Protein AF-F4Q2H7-F1 (afdb_monomer_lite)

Foldseek 3Di:
DDPVVVVVVVVVVVVVVVVVVVVVVVVVVVVVVLVLVDDDDDDDPDQDFPFKKKFFKDWQNHTPGMWIKTWRCVQQVQLRVQQQCQQALPLAAAPLRFGSHQAFAFQQFAAAQFKTKIFARRPNNPPHFATSVHRWAFQRDLPDFQAAFFWKKFDADFGRGGGRMIITTHGRDRVCRPPIHTTIGTPDCVVVRVVQNVQAYNVRGGVTIMGRNHMHTPDPVVVVVVVVVVVCVVVVPDPPPDDDPVRVVCVVPDDSVVVVVVCVVVVPDPPPDDVVVVVVPDPQDQAEDEPPDDLLVVLVVCLPGDQKYFYAYPVRDRPDIDGLLNSLLVCLVVVVLVPPQQFAFCLRLCQLPDFADEAEQADFLLVLVVVCVVVVHFKHFYAHPVQLAGFFIDGPVLCVVPDDVCVCSSGGRPNVSQVVSQVVVCVPPVDPDGPDSGAAADERRDGNSVVSVSCNVPVDQKHFYAYPSNRTGGMRGSSNVSVSCSVVVRPPPD

InterPro domains:
  IPR000644 CBS domain [PF00571] (286-331)
  IPR000644 CBS domain [PS51371] (281-338)
  IPR000644 CBS domain [SM00116] (285-332)
  IPR000644 CBS domain [SM00116] (355-404)
  IPR000644 CBS domain [SM00116] (438-486)
  IPR002130 Cyclophilin-type peptidyl-prolyl cis-trans isomerase domain [PF00160] (54-215)
  IPR002130 Cyclophilin-type peptidyl-prolyl cis-trans isomerase domain [PR00153] (71-86)
  IPR002130 Cyclophilin-type peptidyl-prolyl cis-trans isomerase domain [PR00153] (107-119)
  IPR002130 Cyclophilin-type peptidyl-prolyl cis-trans isomerase domain [PR00153] (150-165)
  IPR002130 Cyclophilin-type peptidyl-prolyl cis-trans isomerase domain [PR00153] (165-177)
  IPR002130 Cyclophilin-type peptidyl-prolyl cis-trans isomerase domain [PR00153] (178-193)
  IPR002130 Cyclophilin-type peptidyl-prolyl cis-trans isomerase domain [PS50072] (54-217)
  IPR020892 Cyclophilin-type peptidyl-prolyl cis-trans isomerase, conserved site [PS00170] (102-119)
  IPR029000 Cyclophilin-like domain superfamily [G3DSA:2.40.100.10] (46-219)
  IPR029000 Cyclophilin-like domain superfamily [SSF50891] (48-220)
  IPR046342 CBS domain superfamily [G3DSA:3.10.580.10] (220-336)
  IPR046342 CBS domain superfamily [G3DSA:3.10.580.10] (337-487)
  IPR046342 CBS domain superfamily [SSF54631] (276-335)
  IPR046342 CBS domain superfamily [SSF54631] (341-485)

Organism: Cavenderia fasciculata (NCBI:txid261658)

Radius of gyration: 30.49 Å; chains: 1; bounding box: 71×65×87 Å

Secondary structure (DSSP, 8-state):
--HHHHHHHHHHHHHHHHHHHHHHHHHHHHHHHHHHT-------SSPPP-EEEEEEEEETTEEEEEEEEEE-TTTSHHHHHHHHHHHH-TT-B-TTSSBS--TT-B--EEETTTEEEE-B-SSSSSS---BTTBS-B------S---STTEEEE--SSTT-B-S-EEEESS--GGGTTTS-EEEEEEE-HHHHHHHHHT--TTS--SS-EEEEEEEE--HHHHHHHHHHHHHHHHHH---TTS-HHHHHHHHT--HHHHHHHHHHTT--TTSS-HHHHHHT------EEETTS-HHHHHHHHHHH-SEEEEE-TTS-EEEEEEHHHHHHHHHHTGGGGGGGGGSBTTTTTTT-SPPPPEETTSBHHHHHHHHHHHT-SEEEEE-TTT--EEEEEEGGGGTT--TTTGGGGGSBHHHHHHHHHHHHHHHH--S-----PPPEEETTSBHHHHHHHHHHHT-SEEEEE-TT--EEEEEEHHHHHHHHHHTT-----

Structure (mmCIF, N/CA/C/O backbone):
data_AF-F4Q2H7-F1
#
_entry.id   AF-F4Q2H7-F1
#
loop_
_atom_site.group_PDB
_atom_site.id
_atom_site.type_symbol
_atom_site.label_atom_id
_atom_site.label_alt_id
_atom_site.label_comp_id
_atom_site.label_asym_id
_atom_site.label_entity_id
_atom_site.label_seq_id
_atom_site.pdbx_PDB_ins_code
_atom_site.Cartn_x
_atom_site.Cartn_y
_atom_site.Cartn_z
_atom_site.occupancy
_atom_site.B_iso_or_equiv
_atom_site.auth_seq_id
_atom_site.auth_comp_id
_atom_site.auth_asym_id
_atom_site.auth_atom_id
_atom_site.pdbx_PDB_model_num
ATOM 1 N N . MET A 1 1 ? -33.936 34.304 33.536 1.00 45.19 1 MET A N 1
ATOM 2 C CA . MET A 1 1 ? -32.903 34.216 32.479 1.00 45.19 1 MET A CA 1
ATOM 3 C C . MET A 1 1 ? -33.572 33.617 31.254 1.00 45.19 1 MET A C 1
ATOM 5 O O . MET A 1 1 ? -33.950 32.452 31.294 1.00 45.19 1 MET A O 1
ATOM 9 N N . ASP A 1 2 ? -33.843 34.444 30.246 1.00 36.31 2 ASP A N 1
ATOM 10 C CA . ASP A 1 2 ? -34.763 34.125 29.149 1.00 36.31 2 ASP A CA 1
ATOM 11 C C . ASP A 1 2 ? -34.222 33.106 28.136 1.00 36.31 2 ASP A C 1
ATOM 13 O O . ASP A 1 2 ? -33.053 33.114 27.752 1.00 36.31 2 ASP A O 1
ATOM 17 N N . ARG A 1 3 ? -35.116 32.241 27.633 1.00 33.56 3 ARG A N 1
ATOM 18 C CA . ARG A 1 3 ? -34.813 31.220 26.607 1.00 33.56 3 ARG A CA 1
ATOM 19 C C . ARG A 1 3 ? -34.277 31.809 25.293 1.00 33.56 3 ARG A C 1
ATOM 21 O O . ARG A 1 3 ? -33.559 31.119 24.572 1.00 33.56 3 ARG A O 1
ATOM 28 N N . GLN A 1 4 ? -34.582 33.071 24.982 1.00 32.12 4 GLN A N 1
ATOM 29 C CA . GLN A 1 4 ? -34.106 33.733 23.761 1.00 32.12 4 GLN A CA 1
ATOM 30 C C . GLN A 1 4 ? -32.622 34.125 23.821 1.00 32.12 4 GLN A C 1
ATOM 32 O O . GLN A 1 4 ? -31.935 34.025 22.803 1.00 32.12 4 GLN A O 1
ATOM 37 N N . THR A 1 5 ? -32.094 34.488 24.995 1.00 34.28 5 THR A N 1
ATOM 38 C CA . THR A 1 5 ? -30.668 34.815 25.188 1.00 34.28 5 THR A CA 1
ATOM 39 C C . THR A 1 5 ? -29.781 33.565 25.235 1.00 34.28 5 THR A C 1
ATOM 41 O O . THR A 1 5 ? -28.628 33.611 24.803 1.00 34.28 5 THR A O 1
ATOM 44 N N . TYR A 1 6 ? -30.322 32.410 25.643 1.00 30.59 6 TYR A N 1
ATOM 45 C CA . TYR A 1 6 ? -29.636 31.109 25.548 1.00 30.59 6 TYR A CA 1
ATOM 46 C C . TYR A 1 6 ? -29.521 30.587 24.100 1.00 30.59 6 TYR A C 1
ATOM 48 O O . TYR A 1 6 ? -28.492 30.027 23.720 1.00 30.59 6 TYR A O 1
ATOM 56 N N . HIS A 1 7 ? -30.535 30.799 23.253 1.00 33.06 7 HIS A N 1
ATOM 57 C CA . HIS A 1 7 ? -30.500 30.347 21.852 1.00 33.06 7 HIS A CA 1
ATOM 58 C C . HIS A 1 7 ? -29.608 31.207 20.941 1.00 33.06 7 HIS A C 1
ATOM 60 O O . HIS A 1 7 ? -28.987 30.687 20.013 1.00 33.06 7 HIS A O 1
ATOM 66 N N . THR A 1 8 ? -29.509 32.514 21.200 1.00 31.62 8 THR A N 1
ATOM 67 C CA . THR A 1 8 ? -28.635 33.433 20.443 1.00 31.62 8 THR A CA 1
ATOM 68 C C . THR A 1 8 ? -27.161 33.314 20.843 1.00 31.62 8 THR A C 1
ATOM 70 O O . THR A 1 8 ? -26.280 33.417 19.990 1.00 31.62 8 THR A O 1
ATOM 73 N N . SER A 1 9 ? -26.867 33.027 22.115 1.00 33.50 9 SER A N 1
ATOM 74 C CA . SER A 1 9 ? -25.494 32.777 22.584 1.00 33.50 9 SER A CA 1
ATOM 75 C C . SER A 1 9 ? -24.925 31.452 22.062 1.00 33.50 9 SER A C 1
ATOM 77 O O . SER A 1 9 ? -23.791 31.426 21.584 1.00 33.50 9 SER A O 1
ATOM 79 N N . THR A 1 10 ? -25.725 30.382 22.037 1.00 34.25 10 THR A N 1
ATOM 80 C CA . THR A 1 10 ? -25.331 29.062 21.499 1.00 34.25 10 THR A CA 1
ATOM 81 C C . THR A 1 10 ? -25.124 29.060 19.980 1.00 34.25 10 THR A C 1
ATOM 83 O O . THR A 1 10 ? -24.172 28.451 19.492 1.00 34.25 10 THR A O 1
ATOM 86 N N . THR A 1 11 ? -25.937 29.799 19.218 1.00 35.50 11 THR A N 1
ATOM 87 C CA . THR A 1 11 ? -25.765 29.941 17.756 1.00 35.50 11 THR A CA 1
ATOM 88 C C . THR A 1 11 ? -24.561 30.807 17.374 1.00 35.50 11 THR A C 1
ATOM 90 O O . THR A 1 11 ? -23.859 30.482 16.413 1.00 35.50 11 THR A O 1
ATOM 93 N N . ASN A 1 12 ? -24.256 31.861 18.138 1.00 32.53 12 ASN A N 1
ATOM 94 C CA . ASN A 1 12 ? -23.033 32.650 17.943 1.00 32.53 12 ASN A CA 1
ATOM 95 C C . ASN A 1 12 ? -21.768 31.885 18.375 1.00 32.53 12 ASN A C 1
ATOM 97 O O . ASN A 1 12 ? -20.750 31.967 17.686 1.00 32.53 12 ASN A O 1
ATOM 101 N N . GLN A 1 13 ? -21.835 31.065 19.431 1.00 31.28 13 GLN A N 1
ATOM 102 C CA . GLN A 1 13 ? -20.753 30.143 19.802 1.00 31.28 13 GLN A CA 1
ATOM 103 C C . GLN A 1 13 ? -20.515 29.061 18.742 1.00 31.28 13 GLN A C 1
ATOM 105 O O . GLN A 1 13 ? -19.365 28.816 18.389 1.00 31.28 13 GLN A O 1
ATOM 110 N N . GLN A 1 14 ? -21.565 28.457 18.175 1.00 32.16 14 GLN A N 1
ATOM 111 C CA . GLN A 1 14 ? -21.429 27.471 17.094 1.00 32.16 14 GLN A CA 1
ATOM 112 C C . GLN A 1 14 ? -20.868 28.083 15.803 1.00 32.16 14 GLN A C 1
ATOM 114 O O . GLN A 1 14 ? -20.013 27.469 15.166 1.00 32.16 14 GLN A O 1
ATOM 119 N N . LYS A 1 15 ? -21.282 29.302 15.429 1.00 32.25 15 LYS A N 1
ATOM 120 C CA . LYS A 1 15 ? -20.701 30.027 14.284 1.00 32.25 15 LYS A CA 1
ATOM 121 C C . LYS A 1 15 ? -19.236 30.396 14.519 1.00 32.25 15 LYS A C 1
ATOM 123 O O . LYS A 1 15 ? -18.426 30.256 13.603 1.00 32.25 15 LYS A O 1
ATOM 128 N N . SER A 1 16 ? -18.881 30.803 15.739 1.00 33.28 16 SER A N 1
ATOM 129 C CA . SER A 1 16 ? -17.494 31.076 16.134 1.00 33.28 16 SER A CA 1
ATOM 130 C C . SER A 1 16 ? -16.644 29.803 16.072 1.00 33.28 16 SER A C 1
ATOM 132 O O . SER A 1 16 ? -15.603 29.790 15.423 1.00 33.28 16 SER A O 1
ATOM 134 N N . TYR A 1 17 ? -17.149 28.685 16.600 1.00 35.00 17 TYR A N 1
ATOM 135 C CA . TYR A 1 17 ? -16.485 27.380 16.549 1.00 35.00 17 TYR A CA 1
ATOM 136 C C . TYR A 1 17 ? -16.299 26.872 15.113 1.00 35.00 17 TYR A C 1
ATOM 138 O O . TYR A 1 17 ? -15.224 26.405 14.755 1.00 35.00 17 TYR A O 1
ATOM 146 N N . GLN A 1 18 ? -17.304 27.024 14.246 1.00 36.06 18 GLN A N 1
ATOM 147 C CA . GLN A 1 18 ? -17.179 26.690 12.825 1.00 36.06 18 GLN A CA 1
ATOM 148 C C . GLN A 1 18 ? -16.178 27.589 12.096 1.00 36.06 18 GLN A C 1
ATOM 150 O O . GLN A 1 18 ? -15.475 27.115 11.210 1.00 36.06 18 GLN A O 1
ATOM 155 N N . THR A 1 19 ? -16.096 28.869 12.454 1.00 36.59 19 THR A N 1
ATOM 156 C CA . THR A 1 19 ? -15.130 29.809 11.865 1.00 36.59 19 THR A CA 1
ATOM 157 C C . THR A 1 19 ? -13.709 29.470 12.303 1.00 36.59 19 THR A C 1
ATOM 159 O O . THR A 1 19 ? -12.820 29.354 11.465 1.00 36.59 19 THR A O 1
ATOM 162 N N . VAL A 1 20 ? -13.512 29.193 13.591 1.00 36.72 20 VAL A N 1
ATOM 163 C CA . VAL A 1 20 ? -12.230 28.764 14.162 1.00 36.72 20 VAL A CA 1
ATOM 164 C C . VAL A 1 20 ? -11.794 27.416 13.583 1.00 36.72 20 VAL A C 1
ATOM 166 O O . VAL A 1 20 ? -10.654 27.282 13.155 1.00 36.72 20 VAL A O 1
ATOM 169 N N . MET A 1 21 ? -12.703 26.446 13.449 1.00 38.22 21 MET A N 1
ATOM 170 C CA . MET A 1 21 ? -12.395 25.148 12.836 1.00 38.22 21 MET A CA 1
ATOM 171 C C . MET A 1 21 ? -12.093 25.264 11.337 1.00 38.22 21 MET A C 1
ATOM 173 O O . MET A 1 21 ? -11.218 24.558 10.849 1.00 38.22 21 MET A O 1
ATOM 177 N N . LYS A 1 22 ? -12.736 26.184 10.605 1.00 38.16 22 LYS A N 1
ATOM 178 C CA . LYS A 1 22 ? -12.415 26.475 9.193 1.00 38.16 22 LYS A CA 1
ATOM 179 C C . LYS A 1 22 ? -11.049 27.141 9.029 1.00 38.16 22 LYS A C 1
ATOM 181 O O . LYS A 1 22 ? -10.331 26.801 8.096 1.00 38.16 22 LYS A O 1
ATOM 186 N N . VAL A 1 23 ? -10.671 28.041 9.938 1.00 39.16 23 VAL A N 1
ATOM 187 C CA . VAL A 1 23 ? -9.340 28.671 9.962 1.00 39.16 23 VAL A CA 1
ATOM 188 C C . VAL A 1 23 ? -8.266 27.646 10.322 1.00 39.16 23 VAL A C 1
ATOM 190 O O . VAL A 1 23 ? -7.245 27.580 9.649 1.00 39.16 23 VAL A O 1
ATOM 193 N N . ILE A 1 24 ? -8.516 26.781 11.307 1.00 41.53 24 ILE A N 1
ATOM 194 C CA . ILE A 1 24 ? -7.614 25.679 11.669 1.00 41.53 24 ILE A CA 1
ATOM 195 C C . ILE A 1 24 ? -7.474 24.685 10.509 1.00 41.53 24 ILE A C 1
ATOM 197 O O . ILE A 1 24 ? -6.368 24.239 10.227 1.00 41.53 24 ILE A O 1
ATOM 201 N N . PHE A 1 25 ? -8.558 24.381 9.793 1.00 42.22 25 PHE A N 1
ATOM 202 C CA . PHE A 1 25 ? -8.539 23.499 8.624 1.00 42.22 25 PHE A CA 1
ATOM 203 C C . PHE A 1 25 ? -7.801 24.127 7.432 1.00 42.22 25 PHE A C 1
ATOM 205 O O . PHE A 1 25 ? -7.009 23.453 6.783 1.00 42.22 25 PHE A O 1
ATOM 212 N N . ALA A 1 26 ? -7.978 25.429 7.182 1.00 40.62 26 ALA A N 1
ATOM 213 C CA . ALA A 1 26 ? -7.218 26.159 6.169 1.00 40.62 26 ALA A CA 1
ATOM 214 C C . ALA A 1 26 ? -5.723 26.226 6.523 1.00 40.62 26 ALA A C 1
ATOM 216 O O . ALA A 1 26 ? -4.887 25.929 5.680 1.00 40.62 26 ALA A O 1
ATOM 217 N N . LEU A 1 27 ? -5.371 26.521 7.778 1.00 40.81 27 LEU A N 1
ATOM 218 C CA . LEU A 1 27 ? -3.984 26.514 8.255 1.00 40.81 27 LEU A CA 1
ATOM 219 C C . LEU A 1 27 ? -3.369 25.108 8.236 1.00 40.81 27 LEU A C 1
ATOM 221 O O . LEU A 1 27 ? -2.188 24.974 7.929 1.00 40.81 27 LEU A O 1
ATOM 225 N N . ALA A 1 28 ? -4.159 24.062 8.494 1.00 43.34 28 ALA A N 1
ATOM 226 C CA . ALA A 1 28 ? -3.732 22.674 8.362 1.00 43.34 28 ALA A CA 1
ATOM 227 C C . ALA A 1 28 ? -3.487 22.303 6.895 1.00 43.34 28 ALA A C 1
ATOM 229 O O . ALA A 1 28 ? -2.448 21.731 6.595 1.00 43.34 28 ALA A O 1
ATOM 230 N N . ILE A 1 29 ? -4.369 22.691 5.967 1.00 42.47 29 ILE A N 1
ATOM 231 C CA . ILE A 1 29 ? -4.176 22.484 4.523 1.00 42.47 29 ILE A CA 1
ATOM 232 C C . ILE A 1 29 ? -2.953 23.250 4.014 1.00 42.47 29 ILE A C 1
ATOM 234 O O . ILE A 1 29 ? -2.172 22.696 3.248 1.00 42.47 29 ILE A O 1
ATOM 238 N N . ILE A 1 30 ? -2.736 24.492 4.457 1.00 41.72 30 ILE A N 1
ATOM 239 C CA . ILE A 1 30 ? -1.568 25.278 4.043 1.00 41.72 30 ILE A CA 1
ATOM 240 C C . ILE A 1 30 ? -0.282 24.745 4.709 1.00 41.72 30 ILE A C 1
ATOM 242 O O . ILE A 1 30 ? 0.770 24.724 4.075 1.00 41.72 30 ILE A O 1
ATOM 246 N N . GLY A 1 31 ? -0.359 24.225 5.939 1.00 38.72 31 GLY A N 1
ATOM 247 C CA . GLY A 1 31 ? 0.725 23.487 6.596 1.00 38.72 31 GLY A CA 1
ATOM 248 C C . GLY A 1 31 ? 1.077 22.182 5.872 1.00 38.72 31 GLY A C 1
ATOM 249 O O . GLY A 1 31 ? 2.253 21.903 5.662 1.00 38.72 31 GLY A O 1
ATOM 250 N N . ILE A 1 32 ? 0.070 21.439 5.400 1.00 40.84 32 ILE A N 1
ATOM 251 C CA . ILE A 1 32 ? 0.209 20.256 4.534 1.00 40.84 32 ILE A CA 1
ATOM 252 C C . ILE A 1 32 ? 0.854 20.651 3.195 1.00 40.84 32 ILE A C 1
ATOM 254 O O . ILE A 1 32 ? 1.766 19.972 2.734 1.00 40.84 32 ILE A O 1
ATOM 258 N N . LEU A 1 33 ? 0.456 21.781 2.600 1.00 36.94 33 LEU A N 1
ATOM 259 C CA . LEU A 1 33 ? 1.018 22.292 1.343 1.00 36.94 33 LEU A CA 1
ATOM 260 C C . LEU A 1 33 ? 2.489 22.720 1.489 1.00 36.94 33 LEU A C 1
ATOM 262 O O . LEU A 1 33 ? 3.315 22.426 0.627 1.00 36.94 33 LEU A O 1
ATOM 266 N N . ALA A 1 34 ? 2.827 23.385 2.597 1.00 37.84 34 ALA A N 1
ATOM 267 C CA . ALA A 1 34 ? 4.193 23.779 2.932 1.00 37.84 34 ALA A CA 1
ATOM 268 C C . ALA A 1 34 ? 5.085 22.567 3.258 1.00 37.84 34 ALA A C 1
ATOM 270 O O . ALA A 1 34 ? 6.284 22.615 2.996 1.00 37.84 34 ALA A O 1
ATOM 271 N N . PHE A 1 35 ? 4.504 21.480 3.777 1.00 39.25 35 PHE A N 1
ATOM 272 C CA . PHE A 1 35 ? 5.202 20.237 4.111 1.00 39.25 35 PHE A CA 1
ATOM 273 C C . PHE A 1 35 ? 5.443 19.338 2.887 1.00 39.25 35 PHE A C 1
ATOM 275 O O . PHE A 1 35 ? 6.547 18.835 2.708 1.00 39.25 35 PHE A O 1
ATOM 282 N N . VAL A 1 36 ? 4.473 19.235 1.969 1.00 36.84 36 VAL A N 1
ATOM 283 C CA . VAL A 1 36 ? 4.642 18.568 0.658 1.00 36.84 36 VAL A CA 1
ATOM 284 C C . VAL A 1 36 ? 5.764 19.215 -0.171 1.00 36.84 36 VAL A C 1
ATOM 286 O O . VAL A 1 36 ? 6.420 18.547 -0.965 1.00 36.84 36 VAL A O 1
ATOM 289 N N . LEU A 1 37 ? 6.014 20.513 0.025 1.00 33.53 37 LEU A N 1
ATOM 290 C CA . LEU A 1 37 ? 7.093 21.256 -0.634 1.00 33.53 37 LEU A CA 1
ATOM 291 C C . LEU A 1 37 ? 8.406 21.291 0.171 1.00 33.53 37 LEU A C 1
ATOM 293 O O . LEU A 1 37 ? 9.431 21.710 -0.367 1.00 33.53 37 LEU A O 1
ATOM 297 N N . TYR A 1 38 ? 8.392 20.862 1.436 1.00 34.69 38 TYR A N 1
ATOM 298 C CA . TYR A 1 38 ? 9.547 20.846 2.332 1.00 34.69 38 TYR A CA 1
ATOM 299 C C . TYR A 1 38 ? 9.792 19.424 2.842 1.00 34.69 38 TYR A C 1
ATOM 301 O O . TYR A 1 38 ? 9.520 19.103 3.994 1.00 34.69 38 TYR A O 1
ATOM 309 N N . THR A 1 39 ? 10.333 18.561 1.987 1.00 32.72 39 THR A N 1
ATOM 310 C CA . THR A 1 39 ? 10.894 17.280 2.429 1.00 32.72 39 THR A CA 1
ATOM 311 C C . THR A 1 39 ? 12.350 17.492 2.861 1.00 32.72 39 THR A C 1
ATOM 313 O O . THR A 1 39 ? 13.198 17.745 1.997 1.00 32.72 39 THR A O 1
ATOM 316 N N . PRO A 1 40 ? 12.711 17.375 4.150 1.00 34.47 40 PRO A N 1
ATOM 317 C CA . PRO A 1 40 ? 14.094 17.117 4.507 1.00 34.47 40 PRO A CA 1
ATOM 318 C C . PRO A 1 40 ? 14.392 15.655 4.158 1.00 34.47 40 PRO A C 1
ATOM 320 O O . PRO A 1 40 ? 13.767 14.733 4.674 1.00 34.47 40 PRO A O 1
ATOM 323 N N . THR A 1 41 ? 15.330 15.423 3.243 1.00 33.62 41 THR A N 1
ATOM 324 C CA . THR A 1 41 ? 15.780 14.069 2.914 1.00 33.62 41 THR A CA 1
ATOM 325 C C . THR A 1 41 ? 16.565 13.493 4.094 1.00 33.62 41 THR A C 1
ATOM 327 O O . THR A 1 41 ? 17.742 13.816 4.261 1.00 33.62 41 THR A O 1
ATOM 330 N N . GLU A 1 42 ? 15.949 12.632 4.904 1.00 36.94 42 GLU A N 1
ATOM 331 C CA . GLU A 1 42 ? 16.705 11.751 5.796 1.00 36.94 42 GLU A CA 1
ATOM 332 C C . GLU A 1 42 ? 17.455 10.704 4.963 1.00 36.94 42 GLU A C 1
ATOM 334 O O . GLU A 1 42 ? 16.897 10.004 4.112 1.00 36.94 42 GLU A O 1
ATOM 339 N N . ALA A 1 43 ? 18.765 10.629 5.184 1.00 36.78 43 ALA A N 1
ATOM 340 C CA . ALA A 1 43 ? 19.672 9.782 4.431 1.00 36.78 43 ALA A CA 1
ATOM 341 C C . ALA A 1 43 ? 19.454 8.298 4.770 1.00 36.78 43 ALA A C 1
ATOM 343 O O . ALA A 1 43 ? 20.035 7.764 5.716 1.00 36.78 43 ALA A O 1
ATOM 344 N N . LYS A 1 44 ? 18.661 7.594 3.952 1.00 38.41 44 LYS A N 1
ATOM 345 C CA . LYS A 1 44 ? 18.722 6.128 3.890 1.00 38.41 44 LYS A CA 1
ATOM 346 C C . LYS A 1 44 ? 20.142 5.719 3.486 1.00 38.41 44 LYS A C 1
ATOM 348 O O . LYS A 1 44 ? 20.640 6.149 2.448 1.00 38.41 44 LYS A O 1
ATOM 353 N N . LYS A 1 45 ? 20.794 4.870 4.289 1.00 47.16 45 LYS A N 1
ATOM 354 C CA . LYS A 1 45 ? 22.033 4.182 3.891 1.00 47.16 45 LYS A CA 1
ATOM 355 C C . LYS A 1 45 ? 21.721 3.263 2.702 1.00 47.16 45 LYS A C 1
ATOM 357 O O . LYS A 1 45 ? 21.197 2.170 2.883 1.00 47.16 45 LYS A O 1
ATOM 362 N N . GLY A 1 46 ? 22.017 3.740 1.498 1.00 66.38 46 GLY A N 1
ATOM 363 C CA . GLY A 1 46 ? 21.815 3.060 0.219 1.00 66.38 46 GLY A CA 1
ATOM 364 C C . GLY A 1 46 ? 22.029 4.037 -0.947 1.00 66.38 46 GLY A C 1
ATOM 365 O O . GLY A 1 46 ? 22.114 5.246 -0.715 1.00 66.38 46 GLY A O 1
ATOM 366 N N . PRO A 1 47 ? 22.162 3.554 -2.193 1.00 80.44 47 PRO A N 1
ATOM 367 C CA . PRO A 1 47 ? 22.212 4.432 -3.360 1.00 80.44 47 PRO A CA 1
ATOM 368 C C . PRO A 1 47 ? 20.954 5.312 -3.435 1.00 80.44 47 PRO A C 1
ATOM 370 O O . PRO A 1 47 ? 19.838 4.861 -3.191 1.00 80.44 47 PRO A O 1
ATOM 373 N N . THR A 1 48 ? 21.135 6.601 -3.730 1.00 85.69 48 THR A N 1
ATOM 374 C CA . THR A 1 48 ? 20.026 7.562 -3.802 1.00 85.69 48 THR A CA 1
ATOM 375 C C . THR A 1 48 ? 19.222 7.349 -5.081 1.00 85.69 48 THR A C 1
ATOM 377 O O . THR A 1 48 ? 19.786 7.437 -6.170 1.00 85.69 48 THR A O 1
ATOM 380 N N . ILE A 1 49 ? 17.912 7.140 -4.948 1.00 88.06 49 ILE A N 1
ATOM 381 C CA . ILE A 1 49 ? 16.971 7.167 -6.074 1.00 88.06 49 ILE A CA 1
ATOM 382 C C . ILE A 1 49 ? 16.814 8.622 -6.530 1.00 88.06 49 ILE A C 1
ATOM 384 O O . ILE A 1 49 ? 16.416 9.470 -5.733 1.00 88.06 49 ILE A O 1
ATOM 388 N N . THR A 1 50 ? 17.154 8.921 -7.782 1.00 87.69 50 THR A N 1
ATOM 389 C CA . THR A 1 50 ? 17.049 10.273 -8.367 1.00 87.69 50 THR A CA 1
ATOM 390 C C . THR A 1 50 ? 15.834 10.444 -9.259 1.00 87.69 50 THR A C 1
ATOM 392 O O . THR A 1 50 ? 15.302 11.543 -9.360 1.00 87.69 50 THR A O 1
ATOM 395 N N . ASP A 1 51 ? 15.390 9.360 -9.887 1.00 89.50 51 ASP A N 1
ATOM 396 C CA . ASP A 1 51 ? 14.297 9.357 -10.848 1.00 89.50 51 ASP A CA 1
ATOM 397 C C . ASP A 1 51 ? 13.448 8.100 -10.621 1.00 89.50 51 ASP A C 1
ATOM 399 O O . ASP A 1 51 ? 13.975 7.042 -10.257 1.00 89.50 51 ASP A O 1
ATOM 403 N N . LYS A 1 52 ? 12.136 8.211 -10.849 1.00 93.00 52 LYS A N 1
ATOM 404 C CA . LYS A 1 52 ? 11.204 7.078 -10.848 1.00 93.00 52 LYS A CA 1
ATOM 405 C C . LYS A 1 52 ? 10.653 6.871 -12.252 1.00 93.00 52 LYS A C 1
ATOM 407 O O . LYS A 1 52 ? 10.174 7.814 -12.881 1.00 93.00 52 LYS A O 1
ATOM 412 N N . VAL A 1 53 ? 10.687 5.638 -12.728 1.00 95.25 53 VAL A N 1
ATOM 413 C CA . VAL A 1 53 ? 10.154 5.231 -14.033 1.00 95.25 53 VAL A CA 1
ATOM 414 C C . VAL A 1 53 ? 9.200 4.059 -13.860 1.00 95.25 53 VAL A C 1
ATOM 416 O O . VAL A 1 53 ? 9.201 3.413 -12.812 1.00 95.25 53 VAL A O 1
ATOM 419 N N . TYR A 1 54 ? 8.362 3.798 -14.855 1.00 97.00 54 TYR A N 1
ATOM 420 C CA . TYR A 1 54 ? 7.386 2.716 -14.790 1.00 97.00 54 TYR A CA 1
ATOM 421 C C . TYR A 1 54 ? 7.318 1.909 -16.083 1.00 97.00 54 TYR A C 1
ATOM 423 O O . TYR A 1 54 ? 7.619 2.435 -17.157 1.00 97.00 54 TYR A O 1
ATOM 431 N N . PHE A 1 55 ? 6.863 0.662 -15.946 1.00 98.19 55 PHE A N 1
ATOM 432 C CA . PHE A 1 55 ? 6.388 -0.199 -17.026 1.00 98.19 55 PHE A CA 1
ATOM 433 C C . PHE A 1 55 ? 4.993 -0.723 -16.698 1.00 98.19 55 PHE A C 1
ATOM 435 O O . PHE A 1 55 ? 4.794 -1.272 -15.617 1.00 98.19 55 PHE A O 1
ATOM 442 N N . ASP A 1 56 ? 4.063 -0.601 -17.636 1.00 94.88 56 ASP A N 1
ATOM 443 C CA . ASP A 1 56 ? 2.830 -1.388 -17.647 1.00 94.88 56 ASP A CA 1
ATOM 444 C C . ASP A 1 56 ? 3.098 -2.685 -18.412 1.00 94.88 56 ASP A C 1
ATOM 446 O O . ASP A 1 56 ? 3.759 -2.673 -19.455 1.00 94.88 56 ASP A O 1
ATOM 450 N N . ILE A 1 57 ? 2.668 -3.812 -17.848 1.00 97.75 57 ILE A N 1
ATOM 451 C CA . ILE A 1 57 ? 3.027 -5.146 -18.329 1.00 97.75 57 ILE A CA 1
ATOM 452 C C . ILE A 1 57 ? 1.790 -5.878 -18.835 1.00 97.75 57 ILE A C 1
ATOM 454 O O . ILE A 1 57 ? 0.772 -5.953 -18.145 1.00 97.75 57 ILE A O 1
ATOM 458 N N . GLU A 1 58 ? 1.939 -6.516 -19.992 1.00 97.69 58 GLU A N 1
ATOM 459 C CA . GLU A 1 58 ? 1.005 -7.509 -20.515 1.00 97.69 58 GLU A CA 1
ATOM 460 C C . GLU A 1 58 ? 1.651 -8.898 -20.555 1.00 97.69 58 GLU A C 1
ATOM 462 O O . GLU A 1 58 ? 2.808 -9.044 -20.961 1.00 97.69 58 GLU A O 1
ATOM 467 N N . ILE A 1 59 ? 0.899 -9.938 -20.180 1.00 97.88 59 ILE A N 1
ATOM 468 C CA . ILE A 1 59 ? 1.312 -11.345 -20.290 1.00 97.88 59 ILE A CA 1
ATOM 469 C C . ILE A 1 59 ? 0.271 -12.097 -21.115 1.00 97.88 59 ILE A C 1
ATOM 471 O O . ILE A 1 59 ? -0.875 -12.244 -20.710 1.00 97.88 59 ILE A O 1
ATOM 475 N N . GLY A 1 60 ? 0.669 -12.612 -22.278 1.00 95.31 60 GLY A N 1
ATOM 476 C CA . GLY A 1 60 ? -0.241 -13.320 -23.182 1.00 95.31 60 GLY A CA 1
ATOM 477 C C . GLY A 1 60 ? -1.361 -12.443 -23.755 1.00 95.31 60 GLY A C 1
ATOM 478 O O . GLY A 1 60 ? -2.371 -12.990 -24.177 1.00 95.31 60 GLY A O 1
ATOM 479 N N . GLY A 1 61 ? -1.179 -11.118 -23.769 1.00 92.56 61 GLY A N 1
ATOM 480 C CA . GLY A 1 61 ? -2.178 -10.143 -24.221 1.00 92.56 61 GLY A CA 1
ATOM 481 C C . GLY A 1 61 ? -3.113 -9.621 -23.125 1.00 92.56 61 GLY A C 1
ATOM 482 O O . GLY A 1 61 ? -3.998 -8.831 -23.428 1.00 92.56 61 GLY A O 1
ATOM 483 N N . GLU A 1 62 ? -2.932 -10.038 -21.869 1.00 94.31 62 GLU A N 1
ATOM 484 C CA . GLU A 1 62 ? -3.692 -9.517 -20.726 1.00 94.31 62 GLU A CA 1
ATOM 485 C C . GLU A 1 62 ? -2.838 -8.553 -19.899 1.00 94.31 62 GLU A C 1
ATOM 487 O O . GLU A 1 62 ? -1.704 -8.883 -19.542 1.00 94.31 62 GLU A O 1
ATOM 492 N N . GLU A 1 63 ? -3.386 -7.386 -19.555 1.00 93.62 63 GLU A N 1
ATOM 493 C CA . GLU A 1 63 ? -2.748 -6.432 -18.644 1.00 93.62 63 GLU A CA 1
ATOM 494 C C . GLU A 1 63 ? -2.647 -7.024 -17.231 1.00 93.62 63 GLU A C 1
ATOM 496 O O . GLU A 1 63 ? -3.647 -7.405 -16.619 1.00 93.62 63 GLU A O 1
ATOM 501 N N . VAL A 1 64 ? -1.430 -7.095 -16.686 1.00 88.88 64 VAL A N 1
ATOM 502 C CA . VAL A 1 64 ? -1.177 -7.677 -15.353 1.00 88.88 64 VAL A CA 1
ATOM 503 C C . VAL A 1 64 ? -0.797 -6.647 -14.291 1.00 88.88 64 VAL A C 1
ATOM 505 O O . VAL A 1 64 ? -0.761 -6.998 -13.107 1.00 88.88 64 VAL A O 1
ATOM 508 N N . GLY A 1 65 ? -0.527 -5.403 -14.698 1.00 89.25 65 GLY A N 1
ATOM 509 C CA . GLY A 1 65 ? -0.307 -4.258 -13.813 1.00 89.25 65 GLY A CA 1
ATOM 510 C C . GLY A 1 65 ? 0.965 -3.460 -14.109 1.00 89.25 65 GLY A C 1
ATOM 511 O O . GLY A 1 65 ? 1.645 -3.677 -15.114 1.00 89.25 65 GLY A O 1
ATOM 512 N N . ARG A 1 66 ? 1.287 -2.540 -13.191 1.00 94.38 66 ARG A N 1
ATOM 513 C CA . ARG A 1 66 ? 2.409 -1.599 -13.286 1.00 94.38 66 ARG A CA 1
ATOM 514 C C . ARG A 1 66 ? 3.568 -1.962 -12.363 1.00 94.38 66 ARG A C 1
ATOM 516 O O . ARG A 1 66 ? 3.377 -2.188 -11.173 1.00 94.38 66 ARG A O 1
ATOM 523 N N . VAL A 1 67 ? 4.783 -1.888 -12.891 1.00 91.06 67 VAL A N 1
ATOM 524 C CA . VAL A 1 67 ? 6.037 -1.956 -12.135 1.00 91.06 67 VAL A CA 1
ATOM 525 C C . VAL A 1 67 ? 6.642 -0.559 -12.045 1.00 91.06 67 VAL A C 1
ATOM 527 O O . VAL A 1 67 ? 6.850 0.086 -13.073 1.00 91.06 67 VAL A O 1
ATOM 530 N N . VAL A 1 68 ? 6.963 -0.099 -10.832 1.00 92.44 68 VAL A N 1
ATOM 531 C CA . VAL A 1 68 ? 7.654 1.180 -10.592 1.00 92.44 68 VAL A CA 1
ATOM 532 C C . VAL A 1 68 ? 9.095 0.910 -10.185 1.00 92.44 68 VAL A C 1
ATOM 534 O O . VAL A 1 68 ? 9.361 0.108 -9.292 1.00 92.44 68 VAL A O 1
ATOM 537 N N . MET A 1 69 ? 10.033 1.604 -10.823 1.00 97.69 69 MET A N 1
ATOM 538 C CA . MET A 1 69 ? 11.472 1.419 -10.661 1.00 97.69 69 MET A CA 1
ATOM 539 C C . MET A 1 69 ? 12.135 2.740 -10.274 1.00 97.69 69 MET A C 1
ATOM 541 O O . MET A 1 69 ? 11.841 3.788 -10.848 1.00 97.69 69 MET A O 1
ATOM 545 N N . GLY A 1 70 ? 13.044 2.688 -9.306 1.00 95.38 70 GLY A N 1
ATOM 546 C CA . GLY A 1 70 ? 13.895 3.803 -8.905 1.00 95.38 70 GLY A CA 1
ATOM 547 C C . GLY A 1 70 ? 15.270 3.687 -9.551 1.00 95.38 70 GLY A C 1
ATOM 548 O O . GLY A 1 70 ? 15.862 2.609 -9.540 1.00 95.38 70 GLY A O 1
ATOM 549 N N . LEU A 1 71 ? 15.789 4.791 -10.088 1.00 96.56 71 LEU A N 1
ATOM 550 C CA . LEU A 1 71 ? 17.094 4.841 -10.751 1.00 96.56 71 LEU A CA 1
ATOM 551 C C . LEU A 1 71 ? 18.145 5.522 -9.870 1.00 96.56 71 LEU A C 1
ATOM 553 O O . LEU A 1 71 ? 17.876 6.541 -9.232 1.00 96.56 71 LEU A O 1
ATOM 557 N N . TYR A 1 72 ? 19.364 4.987 -9.862 1.00 95.94 72 TYR A N 1
ATOM 558 C CA . TYR A 1 72 ? 20.478 5.461 -9.037 1.00 95.94 72 TYR A CA 1
ATOM 559 C C . TYR A 1 72 ? 21.328 6.527 -9.742 1.00 95.94 72 TYR A C 1
ATOM 561 O O . TYR A 1 72 ? 22.552 6.400 -9.841 1.00 95.94 72 TYR A O 1
ATOM 569 N N . GLY A 1 73 ? 20.702 7.605 -10.219 1.00 91.81 73 GLY A N 1
ATOM 570 C CA . GLY A 1 73 ? 21.360 8.612 -11.059 1.00 91.81 73 GLY A CA 1
ATOM 571 C C . GLY A 1 73 ? 22.480 9.406 -10.380 1.00 91.81 73 GLY A C 1
ATOM 572 O O . GLY A 1 73 ? 23.278 10.025 -11.069 1.00 91.81 73 GLY A O 1
ATOM 573 N N . LYS A 1 74 ? 22.626 9.356 -9.046 1.00 89.94 74 LYS A N 1
ATOM 574 C CA . LYS A 1 74 ? 23.830 9.895 -8.376 1.00 89.94 74 LYS A CA 1
ATOM 575 C C . LYS A 1 74 ? 25.047 8.977 -8.497 1.00 89.94 74 LYS A C 1
ATOM 577 O O . LYS A 1 74 ? 26.174 9.457 -8.435 1.00 89.94 74 LYS A O 1
ATOM 582 N N . THR A 1 75 ? 24.840 7.664 -8.585 1.00 91.50 75 THR A N 1
ATOM 583 C CA . THR A 1 75 ? 25.925 6.671 -8.610 1.00 91.50 75 THR A CA 1
ATOM 584 C C . THR A 1 75 ? 26.311 6.296 -10.035 1.00 91.50 75 THR A C 1
ATOM 586 O O . THR A 1 75 ? 27.498 6.136 -10.306 1.00 91.50 75 THR A O 1
ATOM 589 N N . VAL A 1 76 ? 25.319 6.172 -10.918 1.00 94.50 76 VAL A N 1
ATOM 590 C CA . VAL A 1 76 ? 25.482 5.809 -12.333 1.00 94.50 76 VAL A CA 1
ATOM 591 C C . VAL A 1 76 ? 24.618 6.721 -13.226 1.00 94.50 76 VAL A C 1
ATOM 593 O O . VAL A 1 76 ? 23.634 6.264 -13.815 1.00 94.50 76 VAL A O 1
ATOM 596 N N . PRO A 1 77 ? 24.907 8.039 -13.272 1.00 96.19 77 PRO A N 1
ATOM 597 C CA . PRO A 1 77 ? 24.109 9.019 -14.014 1.00 96.19 77 PRO A CA 1
ATOM 598 C C . PRO A 1 77 ? 23.913 8.670 -15.491 1.00 96.19 77 PRO A C 1
ATOM 600 O O . PRO A 1 77 ? 22.808 8.836 -16.003 1.00 96.19 77 PRO A O 1
ATOM 603 N N . LYS A 1 78 ? 24.943 8.175 -16.186 1.00 97.19 78 LYS A N 1
ATOM 604 C CA . LYS A 1 78 ? 24.867 7.872 -17.623 1.00 97.19 78 LYS A CA 1
ATOM 605 C C . LYS A 1 78 ? 23.975 6.656 -17.889 1.00 97.19 78 LYS A C 1
ATOM 607 O O . LYS A 1 78 ? 23.143 6.671 -18.793 1.00 97.19 78 LYS A O 1
ATOM 612 N N . THR A 1 79 ? 24.105 5.620 -17.068 1.00 97.44 79 THR A N 1
ATOM 613 C CA . THR A 1 79 ? 23.302 4.394 -17.163 1.00 97.44 79 THR A CA 1
ATOM 614 C C . THR A 1 79 ? 21.843 4.668 -16.798 1.00 97.44 79 THR A C 1
ATOM 616 O O . THR A 1 79 ? 20.934 4.252 -17.518 1.00 97.44 79 THR A O 1
ATOM 619 N N . ALA A 1 80 ? 21.613 5.425 -15.720 1.00 97.44 80 ALA A N 1
ATOM 620 C CA . ALA A 1 80 ? 20.280 5.841 -15.295 1.00 97.44 80 ALA A CA 1
ATOM 621 C C . ALA A 1 80 ? 19.592 6.722 -16.351 1.00 97.44 80 ALA A C 1
ATOM 623 O O . ALA A 1 80 ? 18.438 6.473 -16.693 1.00 97.44 80 ALA A O 1
ATOM 624 N N . GLU A 1 81 ? 20.296 7.708 -16.915 1.00 97.00 81 GLU A N 1
ATOM 625 C CA . GLU A 1 81 ? 19.750 8.591 -17.951 1.00 97.00 81 GLU A CA 1
ATOM 626 C C . GLU A 1 81 ? 19.394 7.819 -19.228 1.00 97.00 81 GLU A C 1
ATOM 628 O O . GLU A 1 81 ? 18.323 8.042 -19.791 1.00 97.00 81 GLU A O 1
ATOM 633 N N . ASN A 1 82 ? 20.232 6.862 -19.648 1.00 98.19 82 ASN A N 1
ATOM 634 C CA . ASN A 1 82 ? 19.914 5.967 -20.763 1.00 98.19 82 ASN A CA 1
ATOM 635 C C . ASN A 1 82 ? 18.589 5.236 -20.539 1.00 98.19 82 ASN A C 1
ATOM 637 O O . ASN A 1 82 ? 17.689 5.314 -21.372 1.00 98.19 82 ASN A O 1
ATOM 641 N N . PHE A 1 83 ? 18.444 4.568 -19.393 1.00 98.62 83 PHE A N 1
ATOM 642 C CA . PHE A 1 83 ? 17.226 3.826 -19.087 1.00 98.62 83 PHE A CA 1
ATOM 643 C C . PHE A 1 83 ? 16.000 4.743 -19.002 1.00 98.62 83 PHE A C 1
ATOM 645 O O . PHE A 1 83 ? 14.945 4.417 -19.541 1.00 98.62 83 PHE A O 1
ATOM 652 N N . LYS A 1 84 ? 16.149 5.914 -18.375 1.00 97.62 84 LYS A N 1
ATOM 653 C CA . LYS A 1 84 ? 15.086 6.911 -18.227 1.00 97.62 84 LYS A CA 1
ATOM 654 C C . LYS A 1 84 ? 14.553 7.397 -19.573 1.00 97.62 84 LYS A C 1
ATOM 656 O O . LYS A 1 84 ? 13.347 7.390 -19.793 1.00 97.62 84 LYS A O 1
ATOM 661 N N . GLN A 1 85 ? 15.447 7.792 -20.472 1.00 95.44 85 GLN A N 1
ATOM 662 C CA . GLN A 1 85 ? 15.090 8.303 -21.796 1.00 95.44 85 GLN A CA 1
ATOM 663 C C . GLN A 1 85 ? 14.480 7.209 -22.681 1.00 95.44 85 GLN A C 1
ATOM 665 O O . GLN A 1 85 ? 13.537 7.469 -23.423 1.00 95.44 85 GLN A O 1
ATOM 670 N N . LEU A 1 86 ? 14.954 5.967 -22.550 1.00 97.81 86 LEU A N 1
ATOM 671 C CA . LEU A 1 86 ? 14.333 4.814 -23.203 1.00 97.81 86 LEU A CA 1
ATOM 672 C C . LEU A 1 86 ? 12.951 4.480 -22.622 1.00 97.81 86 LEU A C 1
ATOM 674 O O . LEU A 1 86 ? 12.140 3.884 -23.320 1.00 97.81 86 LEU A O 1
ATOM 678 N N . CYS A 1 87 ? 12.633 4.878 -21.386 1.00 97.19 87 CYS A N 1
ATOM 679 C CA . CYS A 1 87 ? 11.269 4.772 -20.863 1.00 97.19 87 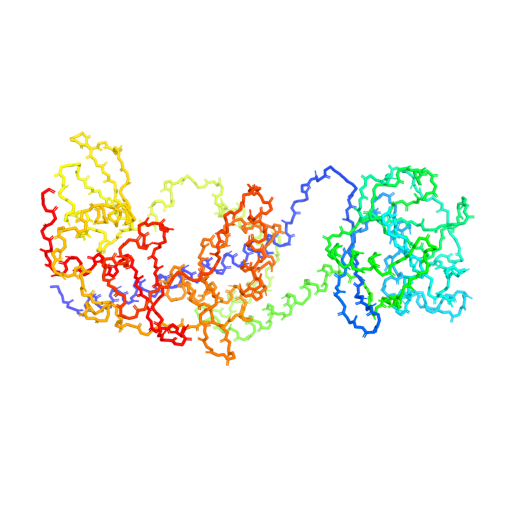CYS A CA 1
ATOM 680 C C . CYS A 1 87 ? 10.328 5.826 -21.460 1.00 97.19 87 CYS A C 1
ATOM 682 O O . CYS A 1 87 ? 9.145 5.540 -21.583 1.00 97.19 87 CYS A O 1
ATOM 684 N N . THR A 1 88 ? 10.807 7.030 -21.797 1.00 92.94 88 THR A N 1
ATOM 685 C CA . THR A 1 88 ? 9.950 8.115 -22.319 1.00 92.94 88 THR A CA 1
ATOM 686 C C . THR A 1 88 ? 9.845 8.149 -23.839 1.00 92.94 88 THR A C 1
ATOM 688 O O . THR A 1 88 ? 8.871 8.683 -24.365 1.00 92.94 88 THR A O 1
ATOM 691 N N . GLY A 1 89 ? 10.854 7.642 -24.551 1.00 92.06 89 GLY A N 1
ATOM 692 C CA . GLY A 1 89 ? 10.925 7.740 -26.008 1.00 92.06 89 GLY A CA 1
ATOM 693 C C . GLY A 1 89 ? 11.297 9.133 -26.532 1.00 92.06 89 GLY A C 1
ATOM 694 O O . GLY A 1 89 ? 11.295 9.352 -27.742 1.00 92.06 89 GLY A O 1
ATOM 695 N N . GLU A 1 90 ? 11.649 10.085 -25.658 1.00 89.62 90 GLU A N 1
ATOM 696 C CA . GLU A 1 90 ? 11.887 11.495 -26.024 1.00 89.62 90 GLU A CA 1
ATOM 697 C C . GLU A 1 90 ? 13.097 11.700 -26.950 1.00 89.62 90 GLU A C 1
ATOM 699 O O . GLU A 1 90 ? 13.205 12.725 -27.622 1.00 89.62 90 GLU A O 1
ATOM 704 N N . LYS A 1 91 ? 13.999 10.714 -27.035 1.00 91.44 91 LYS A N 1
ATOM 705 C CA . LYS A 1 91 ? 15.158 10.738 -27.942 1.00 91.44 91 LYS A CA 1
ATOM 706 C C . LYS A 1 91 ? 14.821 10.402 -29.397 1.00 91.44 91 LYS A C 1
ATOM 708 O O . LYS A 1 91 ? 15.708 10.479 -30.244 1.00 91.44 91 LYS A O 1
ATOM 713 N N . GLY A 1 92 ? 13.564 10.085 -29.707 1.00 93.12 92 GLY A N 1
ATOM 714 C CA . GLY A 1 92 ? 13.106 9.872 -31.077 1.00 93.12 92 GLY A CA 1
ATOM 715 C C . GLY A 1 92 ? 13.642 8.577 -31.688 1.00 93.12 92 GLY A C 1
ATOM 716 O O . GLY A 1 92 ? 13.597 7.522 -31.060 1.00 93.12 92 GLY A O 1
ATOM 717 N N . ILE A 1 93 ? 14.099 8.644 -32.939 1.00 96.19 93 ILE A N 1
ATOM 718 C CA . ILE A 1 93 ? 14.553 7.482 -33.716 1.00 96.19 93 ILE A CA 1
ATOM 719 C C . ILE A 1 93 ? 16.067 7.297 -33.563 1.00 96.19 93 ILE A C 1
ATOM 721 O O . ILE A 1 93 ? 16.832 8.244 -33.742 1.00 96.19 93 ILE A O 1
ATOM 725 N N . GLY A 1 94 ? 16.495 6.076 -33.245 1.00 94.75 94 GLY A N 1
ATOM 726 C CA . GLY A 1 94 ? 17.903 5.707 -33.118 1.00 94.75 94 GLY A CA 1
ATOM 727 C C . GLY A 1 94 ? 18.546 5.278 -34.442 1.00 94.75 94 GLY A C 1
ATOM 728 O O . GLY A 1 94 ? 17.926 5.311 -35.508 1.00 94.75 94 GLY A O 1
ATOM 729 N N . GLN A 1 95 ? 19.812 4.854 -34.392 1.00 94.62 95 GLN A N 1
ATOM 730 C CA . GLN A 1 95 ? 20.590 4.492 -35.589 1.00 94.62 95 GLN A CA 1
ATOM 731 C C . GLN A 1 95 ? 20.066 3.221 -36.267 1.00 94.62 95 GLN A C 1
ATOM 733 O O . GLN A 1 95 ? 20.292 3.012 -37.458 1.00 94.62 95 GLN A O 1
ATOM 738 N N . SER A 1 96 ? 19.348 2.381 -35.522 1.00 92.06 96 SER A N 1
ATOM 739 C CA . SER A 1 96 ? 18.661 1.204 -36.053 1.00 92.06 96 SER A CA 1
ATOM 740 C C . SER A 1 96 ? 17.421 1.532 -36.899 1.00 92.06 96 SER A C 1
ATOM 742 O O . SER A 1 96 ? 16.837 0.626 -37.493 1.00 92.06 96 SER A O 1
ATOM 744 N N . GLY A 1 97 ? 16.989 2.800 -36.940 1.00 94.62 97 GLY A N 1
ATOM 745 C CA . GLY A 1 97 ? 15.731 3.216 -37.567 1.00 94.62 97 GLY A CA 1
ATOM 746 C C . GLY A 1 97 ? 14.489 2.900 -36.725 1.00 94.62 97 GLY A C 1
ATOM 747 O O . GLY A 1 97 ? 13.366 3.038 -37.208 1.00 94.62 97 GLY A O 1
ATOM 748 N N . LYS A 1 98 ? 14.667 2.465 -35.473 1.00 95.81 98 LYS A N 1
ATOM 749 C CA . LYS A 1 98 ? 13.590 2.203 -34.509 1.00 95.81 98 LYS A CA 1
ATOM 750 C C . LYS A 1 98 ? 13.517 3.319 -33.471 1.00 95.81 98 LYS A C 1
ATOM 752 O O . LYS A 1 98 ? 14.500 4.014 -33.226 1.00 95.81 98 LYS A O 1
ATOM 757 N N . ALA A 1 99 ? 12.345 3.497 -32.869 1.00 96.12 99 ALA A N 1
ATOM 758 C CA . ALA A 1 99 ? 12.192 4.430 -31.761 1.00 96.12 99 ALA A CA 1
ATOM 759 C C . ALA A 1 99 ? 13.045 3.975 -30.569 1.00 96.12 99 ALA A C 1
ATOM 761 O O . ALA A 1 99 ? 13.029 2.799 -30.210 1.00 96.12 99 ALA A O 1
ATOM 762 N N . LEU A 1 100 ? 13.762 4.912 -29.949 1.00 97.31 100 LEU A N 1
ATOM 763 C CA . LEU A 1 100 ? 14.509 4.719 -28.707 1.00 97.31 100 LEU A CA 1
ATOM 764 C C . LEU A 1 100 ? 13.530 4.657 -27.524 1.00 97.31 100 LEU A C 1
ATOM 766 O O . LEU A 1 100 ? 13.504 5.556 -26.687 1.00 97.31 100 LEU A O 1
ATOM 770 N N . HIS A 1 101 ? 12.678 3.629 -27.499 1.00 98.25 101 HIS A N 1
ATOM 771 C CA . HIS A 1 101 ? 11.554 3.522 -26.574 1.00 98.25 101 HIS A CA 1
ATOM 772 C C . HIS A 1 101 ? 11.287 2.060 -26.182 1.00 98.25 101 HIS A C 1
ATOM 774 O O . HIS A 1 101 ? 11.224 1.180 -27.039 1.00 98.25 101 HIS A O 1
ATOM 780 N N . TYR A 1 102 ? 11.111 1.795 -24.886 1.00 98.56 102 TYR A N 1
ATOM 781 C CA . TYR A 1 102 ? 10.794 0.460 -24.374 1.00 98.56 102 TYR A CA 1
ATOM 782 C C . TYR A 1 102 ? 9.350 0.033 -24.620 1.00 98.56 102 TYR A C 1
ATOM 784 O O . TYR A 1 102 ? 9.094 -1.173 -24.655 1.00 98.56 102 TYR A O 1
ATOM 792 N N . GLN A 1 103 ? 8.420 0.973 -24.800 1.00 97.56 103 GLN A N 1
ATOM 793 C CA . GLN A 1 103 ? 7.032 0.650 -25.109 1.00 97.56 103 GLN A CA 1
ATOM 794 C C . GLN A 1 103 ? 6.939 -0.243 -26.359 1.00 97.56 103 GLN A C 1
ATOM 796 O O . GLN A 1 103 ? 7.486 0.068 -27.415 1.00 97.56 103 GLN A O 1
ATOM 801 N N . GLY A 1 104 ? 6.245 -1.372 -26.223 1.00 95.62 104 GLY A N 1
ATOM 802 C CA . GLY A 1 104 ? 6.095 -2.416 -27.237 1.00 95.62 104 GLY A CA 1
ATOM 803 C C . GLY A 1 104 ? 7.219 -3.460 -27.262 1.00 95.62 104 GLY A C 1
ATOM 804 O O . GLY A 1 104 ? 7.093 -4.470 -27.957 1.00 95.62 104 GLY A O 1
ATOM 805 N N . SER A 1 105 ? 8.309 -3.266 -26.513 1.00 97.88 105 SER A N 1
ATOM 806 C CA . SER A 1 105 ? 9.383 -4.263 -26.404 1.00 97.88 105 SER A CA 1
ATOM 807 C C . SER A 1 105 ? 9.018 -5.404 -25.447 1.00 97.88 105 SER A C 1
ATOM 809 O O . SER A 1 105 ? 8.073 -5.311 -24.661 1.00 97.88 105 SER A O 1
ATOM 811 N N . LYS A 1 106 ? 9.755 -6.518 -25.538 1.00 98.00 106 LYS A N 1
ATOM 812 C CA . LYS A 1 106 ? 9.431 -7.773 -24.844 1.00 98.00 106 LYS A CA 1
ATOM 813 C C . LYS A 1 106 ? 10.482 -8.160 -23.809 1.00 98.00 106 LYS A C 1
ATOM 815 O O . LYS A 1 106 ? 11.678 -7.913 -23.999 1.00 98.00 106 LYS A O 1
ATOM 820 N N . PHE A 1 107 ? 10.043 -8.878 -22.777 1.00 98.50 107 PHE A N 1
ATOM 821 C CA . PHE A 1 107 ? 10.937 -9.721 -21.982 1.00 98.50 107 PHE A CA 1
ATOM 822 C C . PHE A 1 107 ? 11.189 -11.017 -22.757 1.00 98.50 107 PHE A C 1
ATOM 824 O O . PHE A 1 107 ? 10.370 -11.934 -22.755 1.00 98.50 107 PHE A O 1
ATOM 831 N N . HIS A 1 108 ? 12.299 -11.053 -23.491 1.00 98.25 108 HIS A N 1
ATOM 832 C CA . HIS A 1 108 ? 12.619 -12.123 -24.439 1.00 98.25 108 HIS A CA 1
ATOM 833 C C . HIS A 1 108 ? 13.337 -13.311 -23.783 1.00 98.25 108 HIS A C 1
ATOM 835 O O . HIS A 1 108 ? 13.392 -14.387 -24.376 1.00 98.25 108 HIS A O 1
ATOM 841 N N . ARG A 1 109 ? 13.875 -13.140 -22.565 1.00 98.44 109 ARG A N 1
ATOM 842 C CA . ARG A 1 109 ? 14.558 -14.208 -21.826 1.00 98.44 109 ARG A CA 1
ATOM 843 C C . ARG A 1 109 ? 14.202 -14.171 -20.339 1.00 98.44 109 ARG A C 1
ATOM 845 O O . ARG A 1 109 ? 14.525 -13.216 -19.645 1.00 98.44 109 ARG A O 1
ATOM 852 N N . ILE A 1 110 ? 13.554 -15.216 -19.838 1.00 98.69 110 ILE A N 1
ATOM 853 C CA . ILE A 1 110 ? 13.028 -15.313 -18.470 1.00 98.69 110 ILE A CA 1
ATOM 854 C C . ILE A 1 110 ? 13.470 -16.654 -17.880 1.00 98.69 110 ILE A C 1
ATOM 856 O O . ILE A 1 110 ? 13.013 -17.705 -18.331 1.00 98.69 110 ILE A O 1
ATOM 860 N N . ILE A 1 111 ? 14.356 -16.619 -16.879 1.00 97.94 111 ILE A N 1
ATOM 861 C CA . ILE A 1 111 ? 14.879 -17.818 -16.208 1.00 97.94 111 ILE A CA 1
ATOM 862 C C . ILE A 1 111 ? 14.419 -17.803 -14.742 1.00 97.94 111 ILE A C 1
ATOM 864 O O . ILE A 1 111 ? 14.896 -16.962 -13.971 1.00 97.94 111 ILE A O 1
ATOM 868 N N . PRO A 1 112 ? 13.514 -18.719 -14.342 1.00 97.88 112 PRO A N 1
ATOM 869 C CA . PRO A 1 112 ? 13.064 -18.833 -12.960 1.00 97.88 112 PRO A CA 1
ATOM 870 C C . PRO A 1 112 ? 14.220 -19.067 -11.985 1.00 97.88 112 PRO A C 1
ATOM 872 O O . PRO A 1 112 ? 15.134 -19.841 -12.264 1.00 97.88 112 PRO A O 1
ATOM 875 N N . ASN A 1 113 ? 14.147 -18.428 -10.818 1.00 95.81 113 ASN A N 1
ATOM 876 C CA . ASN A 1 113 ? 15.182 -18.395 -9.784 1.00 95.81 113 ASN A CA 1
ATOM 877 C C . ASN A 1 113 ? 16.519 -17.817 -10.266 1.00 95.81 113 ASN A C 1
ATOM 879 O O . ASN A 1 113 ? 17.577 -18.186 -9.760 1.00 95.81 113 ASN A O 1
ATOM 883 N N . PHE A 1 114 ? 16.475 -16.907 -11.239 1.00 97.50 114 PHE A N 1
ATOM 884 C CA . PHE A 1 114 ? 17.650 -16.190 -11.705 1.00 97.50 114 PHE A CA 1
ATOM 885 C C . PHE A 1 114 ? 17.328 -14.722 -12.007 1.00 97.50 114 PHE A C 1
ATOM 887 O O . PHE A 1 114 ? 17.642 -13.837 -11.201 1.00 97.50 114 PHE A O 1
ATOM 894 N N . MET A 1 115 ? 16.728 -14.453 -13.168 1.00 97.94 115 MET A N 1
ATOM 895 C CA . MET A 1 115 ? 16.455 -13.100 -13.652 1.00 97.94 115 MET A CA 1
ATOM 896 C C . MET A 1 115 ? 15.459 -13.100 -14.818 1.00 97.94 115 MET A C 1
ATOM 898 O O . MET A 1 115 ? 15.251 -14.115 -15.492 1.00 97.94 115 MET A O 1
ATOM 902 N N . ILE A 1 116 ? 14.883 -11.927 -15.076 1.00 98.62 116 ILE A N 1
ATOM 903 C CA . ILE A 1 116 ? 14.070 -11.646 -16.263 1.00 98.62 116 ILE A CA 1
ATOM 904 C C . ILE A 1 116 ? 14.749 -10.554 -17.093 1.00 98.62 116 ILE A C 1
ATOM 906 O O . ILE A 1 116 ? 15.147 -9.528 -16.547 1.00 98.62 116 ILE A O 1
ATOM 910 N N . GLN A 1 117 ? 14.908 -10.771 -18.395 1.00 98.75 117 GLN A N 1
ATOM 911 C CA . GLN A 1 117 ? 15.673 -9.915 -19.302 1.00 98.75 117 GLN A CA 1
ATOM 912 C C . GLN A 1 117 ? 14.794 -9.406 -20.449 1.00 98.75 117 GLN A C 1
ATOM 914 O O . GLN A 1 117 ? 14.029 -10.158 -21.061 1.00 98.75 117 GLN A O 1
ATOM 919 N N . GLY A 1 118 ? 14.927 -8.112 -20.739 1.00 98.44 118 GLY A N 1
ATOM 920 C CA . GLY A 1 118 ? 14.171 -7.393 -21.760 1.00 98.44 118 GLY A CA 1
ATOM 921 C C . GLY A 1 118 ? 14.973 -6.242 -22.367 1.00 98.44 118 GLY A C 1
ATOM 922 O O . GLY A 1 118 ? 16.200 -6.207 -22.277 1.00 98.44 118 GLY A O 1
ATOM 923 N N . GLY A 1 119 ? 14.278 -5.301 -23.006 1.00 97.62 119 GLY A N 1
ATOM 924 C CA . GLY A 1 119 ? 14.879 -4.061 -23.513 1.00 97.62 119 GLY A CA 1
ATOM 925 C C . GLY A 1 119 ? 15.464 -4.130 -24.927 1.00 97.62 119 GLY A C 1
ATOM 926 O O . GLY A 1 119 ? 16.096 -3.173 -25.370 1.00 97.62 119 GLY A O 1
ATOM 927 N N . ASP A 1 120 ? 15.243 -5.216 -25.672 1.00 98.06 120 ASP A N 1
ATOM 928 C CA . ASP A 1 120 ? 15.503 -5.240 -27.118 1.00 98.06 120 ASP A CA 1
ATOM 929 C C . ASP A 1 120 ? 14.265 -4.744 -27.877 1.00 98.06 120 ASP A C 1
ATOM 931 O O . ASP A 1 120 ? 13.369 -5.515 -28.213 1.00 98.06 120 ASP A O 1
ATOM 935 N N . PHE A 1 121 ? 14.205 -3.440 -28.139 1.00 97.00 121 PHE A N 1
ATOM 936 C CA . PHE A 1 121 ? 13.146 -2.817 -28.943 1.00 97.00 121 PHE A CA 1
ATOM 937 C C . PHE A 1 121 ? 13.444 -2.828 -30.452 1.00 97.00 121 PHE A C 1
ATOM 939 O O . PHE A 1 121 ? 12.622 -2.384 -31.252 1.00 97.00 121 PHE A O 1
ATOM 946 N N . THR A 1 122 ? 14.620 -3.314 -30.867 1.00 96.19 122 THR A N 1
ATOM 947 C CA . THR A 1 122 ? 15.028 -3.267 -32.280 1.00 96.19 122 THR A CA 1
ATOM 948 C C . THR A 1 122 ? 14.658 -4.537 -33.037 1.00 96.19 122 THR A C 1
ATOM 950 O O . THR A 1 122 ? 14.112 -4.454 -34.140 1.00 96.19 122 THR A O 1
ATOM 953 N N . ARG A 1 123 ? 14.934 -5.703 -32.438 1.00 94.81 123 ARG A N 1
ATOM 954 C CA . ARG A 1 123 ? 14.684 -7.039 -33.001 1.00 94.81 123 ARG A CA 1
ATOM 955 C C . ARG A 1 123 ? 13.727 -7.854 -32.138 1.00 94.81 123 ARG A C 1
ATOM 957 O O . ARG A 1 123 ? 12.962 -8.649 -32.671 1.00 94.81 123 ARG A O 1
ATOM 964 N N . GLY A 1 124 ? 13.725 -7.613 -30.828 1.00 93.94 124 GLY A N 1
ATOM 965 C CA . GLY A 1 124 ? 12.829 -8.276 -29.879 1.00 93.94 124 GLY A CA 1
ATOM 966 C C . GLY A 1 124 ? 13.199 -9.723 -29.557 1.00 93.94 124 GLY A C 1
ATOM 967 O O . GLY A 1 124 ? 12.388 -10.414 -28.943 1.00 93.94 124 GLY A O 1
ATOM 968 N N . ASP A 1 125 ? 14.389 -10.178 -29.956 1.00 93.56 125 ASP A N 1
ATOM 969 C CA . ASP A 1 125 ? 14.875 -11.555 -29.788 1.00 93.56 125 ASP A CA 1
ATOM 970 C C . ASP A 1 125 ? 16.106 -11.660 -28.869 1.00 93.56 125 ASP A C 1
ATOM 972 O O . ASP A 1 125 ? 16.573 -12.760 -28.578 1.00 93.56 125 ASP A O 1
ATOM 976 N N . GLY A 1 126 ? 16.619 -10.524 -28.386 1.00 94.31 126 GLY A N 1
ATOM 977 C CA . GLY A 1 126 ? 17.795 -10.453 -27.520 1.00 94.31 126 GLY A CA 1
ATOM 978 C C . GLY A 1 126 ? 19.115 -10.282 -28.272 1.00 94.31 126 GLY A C 1
ATOM 979 O O . GLY A 1 126 ? 20.161 -10.157 -27.635 1.00 94.31 126 GLY A O 1
ATOM 980 N N . THR A 1 127 ? 19.100 -10.216 -29.608 1.00 95.00 127 THR A N 1
ATOM 981 C CA . THR A 1 127 ? 20.293 -9.925 -30.427 1.00 95.00 127 THR A CA 1
ATOM 982 C C . THR A 1 127 ? 20.449 -8.440 -30.758 1.00 95.00 127 THR A C 1
ATOM 984 O O . THR A 1 127 ? 21.473 -8.035 -31.315 1.00 95.00 127 THR A O 1
ATOM 987 N N . GLY A 1 128 ? 19.439 -7.627 -30.439 1.00 95.00 128 GLY A N 1
ATOM 988 C CA . GLY A 1 128 ? 19.393 -6.206 -30.751 1.00 95.00 128 GLY A CA 1
ATOM 989 C C . GLY A 1 128 ? 19.539 -5.276 -29.543 1.00 95.00 128 GLY A C 1
ATOM 990 O O . GLY A 1 128 ? 20.088 -5.627 -28.498 1.00 95.00 128 GLY A O 1
ATOM 991 N N . GLY A 1 129 ? 19.026 -4.063 -29.712 1.00 96.19 129 GLY A N 1
ATOM 992 C CA . GLY A 1 129 ? 19.063 -2.977 -28.746 1.00 96.19 129 GLY A CA 1
ATOM 993 C C . GLY A 1 129 ? 20.125 -1.939 -29.091 1.00 96.19 129 GLY A C 1
ATOM 994 O O . GLY A 1 129 ? 21.156 -2.245 -29.691 1.00 96.19 129 GLY A O 1
ATOM 995 N N . GLU A 1 130 ? 19.872 -0.696 -28.704 1.00 97.56 130 GLU A N 1
ATOM 996 C CA . GLU A 1 130 ? 20.836 0.398 -28.813 1.00 97.56 130 GLU A CA 1
ATOM 997 C C . GLU A 1 130 ? 20.597 1.428 -27.707 1.00 97.56 130 GLU A C 1
ATOM 999 O O . GLU A 1 130 ? 19.492 1.557 -27.189 1.00 97.56 130 GLU A O 1
ATOM 1004 N N . SER A 1 131 ? 21.645 2.141 -27.308 1.00 98.00 131 SER A N 1
ATOM 1005 C CA . SER A 1 131 ? 21.551 3.169 -26.269 1.00 98.00 131 SER A CA 1
ATOM 1006 C C . SER A 1 131 ? 21.150 4.525 -26.849 1.00 98.00 131 SER A C 1
ATOM 1008 O O . SER A 1 131 ? 21.280 4.781 -28.048 1.00 98.00 131 SER A O 1
ATOM 1010 N N . ILE A 1 132 ? 20.786 5.465 -25.979 1.00 97.31 132 ILE A N 1
ATOM 1011 C CA . ILE A 1 132 ? 20.572 6.864 -26.386 1.00 97.31 132 ILE A CA 1
ATOM 1012 C C . ILE A 1 132 ? 21.858 7.577 -26.835 1.00 97.31 132 ILE A C 1
ATOM 1014 O O . ILE A 1 132 ? 21.800 8.694 -27.346 1.00 97.31 132 ILE A O 1
ATOM 1018 N N . TYR A 1 133 ? 23.020 6.957 -26.617 1.00 96.56 133 TYR A N 1
ATOM 1019 C CA . TYR A 1 133 ? 24.340 7.487 -26.959 1.00 96.56 133 TYR A CA 1
ATOM 1020 C C . TYR A 1 133 ? 24.898 6.893 -28.266 1.00 96.56 133 TYR A C 1
ATOM 1022 O O . TYR A 1 133 ? 26.050 7.144 -28.611 1.00 96.56 133 TYR A O 1
ATOM 1030 N N . GLY A 1 134 ? 24.102 6.091 -28.984 1.00 92.94 134 GLY A N 1
ATOM 1031 C CA . GLY A 1 134 ? 24.528 5.268 -30.120 1.00 92.94 134 GLY A CA 1
ATOM 1032 C C . GLY A 1 134 ? 24.407 3.775 -29.801 1.00 92.94 134 GLY A C 1
ATOM 1033 O O . GLY A 1 134 ? 23.726 3.390 -28.854 1.00 92.94 134 GLY A O 1
ATOM 1034 N N . LYS A 1 135 ? 25.083 2.900 -30.557 1.00 88.50 135 LYS A N 1
ATOM 1035 C CA . LYS A 1 135 ? 24.935 1.441 -30.375 1.00 88.50 135 LYS A CA 1
ATOM 1036 C C . LYS A 1 135 ? 25.223 0.952 -28.951 1.00 88.50 135 LYS A C 1
ATOM 1038 O O . LYS A 1 135 ? 24.425 0.191 -28.412 1.00 88.50 135 LYS A O 1
ATOM 1043 N N . LYS A 1 136 ? 26.358 1.346 -28.367 1.00 95.19 136 LYS A N 1
ATOM 1044 C CA . LYS A 1 136 ? 26.838 0.849 -27.067 1.00 95.19 136 LYS A CA 1
ATOM 1045 C C . LYS A 1 136 ? 27.533 1.950 -26.257 1.00 95.19 136 LYS A C 1
ATOM 1047 O O . LYS A 1 136 ? 28.015 2.917 -26.843 1.00 95.19 136 LYS A O 1
ATOM 1052 N N . PHE A 1 137 ? 27.615 1.780 -24.937 1.00 97.38 137 PHE A N 1
ATOM 1053 C CA . PHE A 1 137 ? 28.383 2.628 -24.023 1.00 97.38 137 PHE A CA 1
ATOM 1054 C C . PHE A 1 137 ? 29.116 1.821 -22.936 1.00 97.38 137 PHE A C 1
ATOM 1056 O O . PHE A 1 137 ? 28.773 0.672 -22.643 1.00 97.38 137 PHE A O 1
ATOM 1063 N N . ASP A 1 138 ? 30.130 2.457 -22.351 1.00 97.56 138 ASP A N 1
ATOM 1064 C CA . ASP A 1 138 ? 31.049 1.861 -21.375 1.00 97.56 138 ASP A CA 1
ATOM 1065 C C . ASP A 1 138 ? 30.388 1.464 -20.046 1.00 97.56 138 ASP A C 1
ATOM 1067 O O . ASP A 1 138 ? 29.329 1.979 -19.677 1.00 97.56 138 ASP A O 1
ATOM 1071 N N . ASP A 1 139 ? 31.033 0.559 -19.308 1.00 96.94 139 ASP A N 1
ATOM 1072 C CA . ASP A 1 139 ? 30.632 0.179 -17.954 1.00 96.94 139 ASP A CA 1
ATOM 1073 C C . ASP A 1 139 ? 30.913 1.325 -16.974 1.00 96.94 139 ASP A C 1
ATOM 1075 O O . ASP A 1 139 ? 32.059 1.649 -16.671 1.00 96.94 139 ASP A O 1
ATOM 1079 N N . GLU A 1 140 ? 29.858 1.957 -16.462 1.00 96.12 140 GLU A N 1
ATOM 1080 C CA . GLU A 1 140 ? 30.001 3.180 -15.667 1.00 96.12 140 GLU A CA 1
ATOM 1081 C C . GLU A 1 140 ? 30.525 2.929 -14.244 1.00 96.12 140 GLU A C 1
ATOM 1083 O O . GLU A 1 140 ? 31.388 3.657 -13.749 1.00 96.12 140 GLU A O 1
ATOM 1088 N N . SER A 1 141 ? 29.997 1.916 -13.546 1.00 93.19 141 SER A N 1
ATOM 1089 C CA . SER A 1 141 ? 30.464 1.563 -12.204 1.00 93.19 141 SER A CA 1
ATOM 1090 C C . SER A 1 141 ? 30.021 0.172 -11.754 1.00 93.19 141 SER A C 1
ATOM 1092 O O . SER A 1 141 ? 28.861 -0.197 -11.899 1.00 93.19 141 SER A O 1
ATOM 1094 N N . PHE A 1 142 ? 30.913 -0.554 -11.072 1.00 95.56 142 PHE A N 1
ATOM 1095 C CA . PHE A 1 142 ? 30.604 -1.825 -10.395 1.00 95.56 142 PHE A CA 1
ATOM 1096 C C . PHE A 1 142 ? 30.571 -1.707 -8.861 1.00 95.56 142 PHE A C 1
ATOM 1098 O O . PHE A 1 142 ? 30.763 -2.699 -8.146 1.00 95.56 142 PHE A O 1
ATOM 1105 N N . LYS A 1 143 ? 30.388 -0.483 -8.340 1.00 92.31 143 LYS A N 1
ATOM 1106 C CA . LYS A 1 143 ? 30.272 -0.215 -6.893 1.00 92.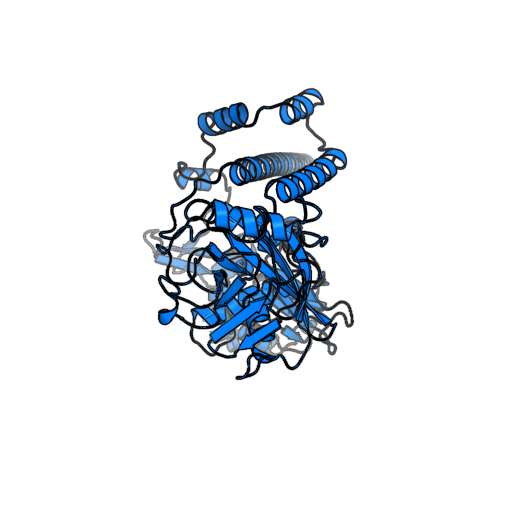31 143 LYS A CA 1
ATOM 1107 C C . LYS A 1 143 ? 29.040 -0.885 -6.287 1.00 92.31 143 LYS A C 1
ATOM 1109 O O . LYS A 1 143 ? 29.106 -1.389 -5.170 1.00 92.31 143 LYS A O 1
ATOM 1114 N N . LEU A 1 144 ? 27.936 -0.883 -7.026 1.00 94.31 144 LEU A N 1
ATOM 1115 C CA . LEU A 1 144 ? 26.693 -1.537 -6.641 1.00 94.31 144 LEU A CA 1
ATOM 1116 C C . LEU A 1 144 ? 26.766 -3.029 -6.989 1.00 94.31 144 LEU A C 1
ATOM 1118 O O . LEU A 1 144 ? 27.322 -3.402 -8.021 1.00 94.31 144 LEU A O 1
ATOM 1122 N N . LYS A 1 145 ? 26.250 -3.870 -6.091 1.00 96.88 145 LYS A N 1
ATOM 1123 C CA . LYS A 1 145 ? 26.360 -5.336 -6.135 1.00 96.88 145 LYS A CA 1
ATOM 1124 C C . LYS A 1 145 ? 24.977 -5.975 -6.222 1.00 96.88 145 LYS A C 1
ATOM 1126 O O . LYS A 1 145 ? 24.001 -5.386 -5.754 1.00 96.88 145 LYS A O 1
ATOM 1131 N N . HIS A 1 146 ? 24.890 -7.184 -6.766 1.00 97.88 146 HIS A N 1
ATOM 1132 C CA . HIS A 1 146 ? 23.634 -7.910 -6.978 1.00 97.88 146 HIS A CA 1
ATOM 1133 C C . HIS A 1 146 ? 23.155 -8.620 -5.698 1.00 97.88 146 HIS A C 1
ATOM 1135 O O . HIS A 1 146 ? 23.037 -9.845 -5.639 1.00 97.88 146 HIS A O 1
ATOM 1141 N N . THR A 1 147 ? 22.906 -7.841 -4.643 1.00 94.56 147 THR A N 1
ATOM 1142 C CA . THR A 1 147 ? 22.723 -8.323 -3.261 1.00 94.56 147 THR A CA 1
ATOM 1143 C C . THR A 1 147 ? 21.317 -8.801 -2.915 1.00 94.56 147 THR A C 1
ATOM 1145 O O . THR A 1 147 ? 21.129 -9.373 -1.843 1.00 94.56 147 THR A O 1
ATOM 1148 N N . LYS A 1 148 ? 20.320 -8.559 -3.773 1.00 95.44 148 LYS A N 1
ATOM 1149 C CA . LYS A 1 148 ? 18.914 -8.901 -3.516 1.00 95.44 148 LYS A CA 1
ATOM 1150 C C . LYS A 1 148 ? 18.104 -9.063 -4.815 1.00 95.44 148 LYS A C 1
ATOM 1152 O O . LYS A 1 148 ? 18.546 -8.583 -5.864 1.00 95.44 148 LYS A O 1
ATOM 1157 N N . PRO A 1 149 ? 16.919 -9.701 -4.754 1.00 95.62 149 PRO A N 1
ATOM 1158 C CA . PRO A 1 149 ? 15.909 -9.616 -5.808 1.00 95.62 149 PRO A CA 1
ATOM 1159 C C . PRO A 1 149 ? 15.452 -8.173 -6.057 1.00 95.62 149 PRO A C 1
ATOM 1161 O O . PRO A 1 149 ? 15.462 -7.346 -5.143 1.00 95.62 149 PRO A O 1
ATOM 1164 N N . GLY A 1 150 ? 14.989 -7.899 -7.274 1.00 96.50 150 GLY A N 1
ATOM 1165 C CA . GLY A 1 150 ? 14.422 -6.616 -7.675 1.00 96.50 150 GLY A CA 1
ATOM 1166 C C . GLY A 1 150 ? 15.462 -5.555 -8.035 1.00 96.50 150 GLY A C 1
ATOM 1167 O O . GLY A 1 150 ? 15.121 -4.379 -8.049 1.00 96.50 150 GLY A O 1
ATOM 1168 N N . LEU A 1 151 ? 16.716 -5.920 -8.310 1.00 98.12 151 LEU A N 1
ATOM 1169 C CA . LEU A 1 151 ? 17.725 -4.976 -8.802 1.00 98.12 151 LEU A CA 1
ATOM 1170 C C . LEU A 1 151 ? 17.691 -4.908 -10.330 1.00 98.12 151 LEU A C 1
ATOM 1172 O O . LEU A 1 151 ? 17.641 -5.949 -10.985 1.00 98.12 151 LEU A O 1
ATOM 1176 N N . LEU A 1 152 ? 17.758 -3.692 -10.880 1.00 98.44 152 LEU A N 1
ATOM 1177 C CA . LEU A 1 152 ? 17.958 -3.455 -12.308 1.00 98.44 152 LEU A CA 1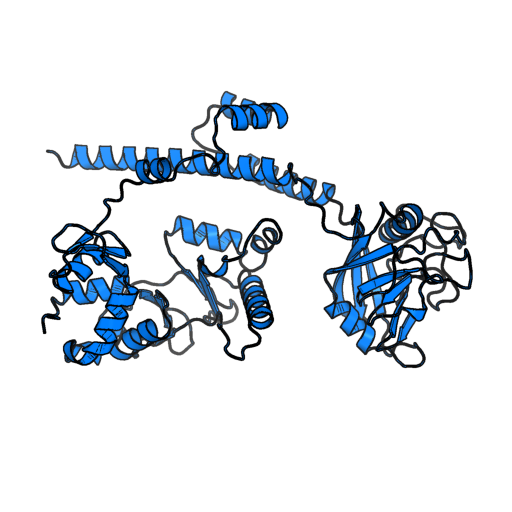
ATOM 1178 C C . LEU A 1 152 ? 19.447 -3.439 -12.634 1.00 98.44 152 LEU A C 1
ATOM 1180 O O . LEU A 1 152 ? 20.226 -2.745 -11.972 1.00 98.44 152 LEU A O 1
ATOM 1184 N N . SER A 1 153 ? 19.827 -4.160 -13.683 1.00 98.50 153 SER A N 1
ATOM 1185 C CA . SER A 1 153 ? 21.212 -4.244 -14.131 1.00 98.50 153 SER A CA 1
ATOM 1186 C C . SER A 1 153 ? 21.306 -4.365 -15.650 1.00 98.50 153 SER A C 1
ATOM 1188 O O . SER A 1 153 ? 20.404 -4.898 -16.302 1.00 98.50 153 SER A O 1
ATOM 1190 N N . MET A 1 154 ? 22.367 -3.810 -16.236 1.00 98.44 154 MET A N 1
ATOM 1191 C CA . MET A 1 154 ? 22.556 -3.809 -17.688 1.00 98.44 154 MET A CA 1
ATOM 1192 C C . MET A 1 154 ? 22.933 -5.202 -18.195 1.00 98.44 154 MET A C 1
ATOM 1194 O O . MET A 1 154 ? 23.888 -5.818 -17.713 1.00 98.44 154 MET A O 1
ATOM 1198 N N . ALA A 1 155 ? 22.234 -5.677 -19.225 1.00 97.50 155 ALA A N 1
ATOM 1199 C CA . ALA A 1 155 ? 22.709 -6.807 -20.010 1.00 97.50 155 ALA A CA 1
ATOM 1200 C C . ALA A 1 155 ? 23.773 -6.317 -21.005 1.00 97.50 155 ALA A C 1
ATOM 1202 O O . ALA A 1 155 ? 23.668 -5.226 -21.569 1.00 97.50 155 ALA A O 1
ATOM 1203 N N . ASN A 1 156 ? 24.809 -7.125 -21.217 1.00 95.12 156 ASN A N 1
ATOM 1204 C CA . ASN A 1 156 ? 25.912 -6.802 -22.115 1.00 95.12 156 ASN A CA 1
ATOM 1205 C C . ASN A 1 156 ? 26.475 -8.079 -22.764 1.00 95.12 156 ASN A C 1
ATOM 1207 O O . ASN A 1 156 ? 26.067 -9.196 -22.440 1.00 95.12 156 ASN A O 1
ATOM 1211 N N . SER A 1 157 ? 27.397 -7.912 -23.709 1.00 92.19 157 SER A N 1
ATOM 1212 C CA . SER A 1 157 ? 28.104 -8.997 -24.405 1.00 92.19 157 SER A CA 1
ATOM 1213 C C . SER A 1 157 ? 29.616 -8.903 -24.176 1.00 92.19 157 SER A C 1
ATOM 1215 O O . SER A 1 157 ? 30.402 -9.103 -25.101 1.00 92.19 157 SER A O 1
ATOM 1217 N N . GLY A 1 158 ? 30.018 -8.545 -22.954 1.00 91.81 158 GLY A N 1
ATOM 1218 C CA . GLY A 1 158 ? 31.407 -8.280 -22.574 1.00 91.81 158 GLY A CA 1
ATOM 1219 C C . GLY A 1 158 ? 31.651 -6.827 -22.144 1.00 91.81 158 GLY A C 1
ATOM 1220 O O . GLY A 1 158 ? 30.720 -6.014 -22.170 1.00 91.81 158 GLY A O 1
ATOM 1221 N N . PRO A 1 159 ? 32.893 -6.494 -21.748 1.00 95.56 159 PRO A N 1
ATOM 1222 C CA . PRO A 1 159 ? 33.232 -5.176 -21.214 1.00 95.56 159 PRO A CA 1
ATOM 1223 C C . PRO A 1 159 ? 32.832 -4.038 -22.154 1.00 95.56 159 PRO A C 1
ATOM 1225 O O . PRO A 1 159 ? 33.076 -4.120 -23.359 1.00 95.56 159 PRO A O 1
ATOM 1228 N N . ASN A 1 160 ? 32.256 -2.971 -21.600 1.00 95.00 160 ASN A N 1
ATOM 1229 C CA . ASN A 1 160 ? 31.890 -1.742 -22.308 1.00 95.00 160 ASN A CA 1
ATOM 1230 C C . ASN A 1 160 ? 30.906 -1.943 -23.472 1.00 95.00 160 ASN A C 1
ATOM 1232 O O . ASN A 1 160 ? 31.021 -1.325 -24.531 1.00 95.00 160 ASN A O 1
ATOM 1236 N N . THR A 1 161 ? 29.930 -2.838 -23.297 1.00 95.94 161 THR A N 1
ATOM 1237 C CA . THR A 1 161 ? 28.940 -3.135 -24.343 1.00 95.94 161 THR A CA 1
ATOM 1238 C C . THR A 1 161 ? 27.486 -2.901 -23.938 1.00 95.94 161 THR A C 1
ATOM 1240 O O . THR A 1 161 ? 26.587 -3.547 -24.480 1.00 95.94 161 THR A O 1
ATOM 1243 N N . ASN A 1 162 ? 27.241 -1.957 -23.029 1.00 97.69 162 ASN A N 1
ATOM 1244 C CA . ASN A 1 162 ? 25.896 -1.622 -22.563 1.00 97.69 162 ASN A CA 1
ATOM 1245 C C . ASN A 1 162 ? 25.082 -0.959 -23.683 1.00 97.69 162 ASN A C 1
ATOM 1247 O O . ASN A 1 162 ? 25.560 -0.028 -24.323 1.00 97.69 162 ASN A O 1
ATOM 1251 N N . GLY A 1 163 ? 23.862 -1.437 -23.928 1.00 97.88 163 GLY A N 1
ATOM 1252 C CA . GLY A 1 163 ? 22.940 -0.891 -24.933 1.00 97.88 163 GLY A CA 1
ATOM 1253 C C . GLY A 1 163 ? 21.624 -0.453 -24.291 1.00 97.88 163 GLY A C 1
ATOM 1254 O O . GLY A 1 163 ? 21.606 0.413 -23.419 1.00 97.88 163 GLY A O 1
ATOM 1255 N N . SER A 1 164 ? 20.524 -1.084 -24.696 1.00 98.25 164 SER A N 1
ATOM 1256 C CA . SER A 1 164 ? 19.202 -0.935 -24.068 1.00 98.25 164 SER A CA 1
ATOM 1257 C C . SER A 1 164 ? 18.745 -2.158 -23.281 1.00 98.25 164 SER A C 1
ATOM 1259 O O . SER A 1 164 ? 17.786 -2.081 -22.523 1.00 98.25 164 SER A O 1
ATOM 1261 N N . GLN A 1 165 ? 19.385 -3.310 -23.473 1.00 98.75 165 GLN A N 1
ATOM 1262 C CA . GLN A 1 165 ? 18.956 -4.512 -22.778 1.00 98.75 165 GLN A CA 1
ATOM 1263 C C . GLN A 1 165 ? 19.294 -4.435 -21.289 1.00 98.75 165 GLN A C 1
ATOM 1265 O O . GLN A 1 165 ? 20.384 -4.020 -20.890 1.00 98.75 165 GLN A O 1
ATOM 1270 N N . PHE A 1 166 ? 18.356 -4.889 -20.471 1.00 98.81 166 PHE A N 1
ATOM 1271 C CA . PHE A 1 166 ? 18.466 -4.912 -19.020 1.00 98.81 166 PHE A CA 1
ATOM 1272 C C . PHE A 1 166 ? 17.911 -6.226 -18.485 1.00 98.81 166 PHE A C 1
ATOM 1274 O O . PHE A 1 166 ? 17.139 -6.913 -19.161 1.00 98.81 166 PHE A O 1
ATOM 1281 N N . PHE A 1 167 ? 18.268 -6.552 -17.250 1.00 98.75 167 PHE A N 1
ATOM 1282 C CA . PHE A 1 167 ? 17.617 -7.609 -16.497 1.00 98.75 167 PHE A CA 1
ATOM 1283 C C . PHE A 1 167 ? 17.228 -7.148 -15.095 1.00 98.75 167 PHE A C 1
ATOM 1285 O O . PHE A 1 167 ? 17.820 -6.225 -14.531 1.00 98.75 167 PHE A O 1
ATOM 1292 N N . ILE A 1 168 ? 16.211 -7.812 -14.549 1.00 98.75 168 ILE A N 1
ATOM 1293 C CA . ILE A 1 168 ? 15.741 -7.649 -13.175 1.00 98.75 168 ILE A CA 1
ATOM 1294 C C . ILE A 1 168 ? 16.028 -8.953 -12.436 1.00 98.75 168 ILE A C 1
ATOM 1296 O O . ILE A 1 168 ? 15.611 -10.030 -12.873 1.00 98.75 168 ILE A O 1
ATOM 1300 N N . THR A 1 169 ? 16.758 -8.870 -11.326 1.00 97.69 169 THR A N 1
ATOM 1301 C CA . THR A 1 169 ? 17.095 -10.045 -10.513 1.00 97.69 169 THR A CA 1
ATOM 1302 C C . THR A 1 169 ? 15.860 -10.587 -9.792 1.00 97.69 169 THR A C 1
ATOM 1304 O O . THR A 1 169 ? 15.048 -9.823 -9.270 1.00 97.69 169 THR A O 1
ATOM 1307 N N . THR A 1 170 ? 15.712 -11.908 -9.697 1.00 96.56 170 THR A N 1
ATOM 1308 C CA . THR A 1 170 ? 14.641 -12.534 -8.891 1.00 96.56 170 THR A CA 1
ATOM 1309 C C . THR A 1 170 ? 15.170 -13.269 -7.659 1.00 96.56 170 THR A C 1
ATOM 1311 O O . THR A 1 170 ? 14.388 -13.618 -6.768 1.00 96.56 170 THR A O 1
ATOM 1314 N N . VAL A 1 171 ? 16.497 -13.417 -7.586 1.00 95.00 171 VAL A N 1
ATOM 1315 C CA . VAL A 1 171 ? 17.311 -13.946 -6.481 1.00 95.00 171 VAL A CA 1
ATOM 1316 C C . VAL A 1 171 ? 18.601 -13.118 -6.339 1.00 95.00 171 VAL A C 1
ATOM 1318 O O . VAL A 1 171 ? 18.867 -12.216 -7.134 1.00 95.00 171 VAL A O 1
ATOM 1321 N N . VAL A 1 172 ? 19.425 -13.416 -5.332 1.00 96.88 172 VAL A N 1
ATOM 1322 C CA . VAL A 1 172 ? 20.791 -12.871 -5.221 1.00 96.88 172 VAL A CA 1
ATOM 1323 C C . VAL A 1 172 ? 21.663 -13.464 -6.331 1.00 96.88 172 VAL A C 1
ATOM 1325 O O . VAL A 1 172 ? 21.680 -14.679 -6.508 1.00 96.88 172 VAL A O 1
ATOM 1328 N N . THR A 1 173 ? 22.395 -12.625 -7.067 1.00 93.06 173 THR A N 1
ATOM 1329 C CA . THR A 1 173 ? 23.191 -13.041 -8.243 1.00 93.06 173 THR A CA 1
ATOM 1330 C C . THR A 1 173 ? 24.623 -12.501 -8.178 1.00 93.06 173 THR A C 1
ATOM 1332 O O . THR A 1 173 ? 25.134 -11.899 -9.118 1.00 93.06 173 THR A O 1
ATOM 1335 N N . SER A 1 174 ? 25.300 -12.712 -7.046 1.00 96.12 174 SER A N 1
ATOM 1336 C CA . SER A 1 174 ? 26.633 -12.148 -6.757 1.00 96.12 174 SER A CA 1
ATOM 1337 C C . SER A 1 174 ? 27.726 -12.526 -7.766 1.00 96.12 174 SER A C 1
ATOM 1339 O O . SER A 1 174 ? 28.693 -11.790 -7.932 1.00 96.12 174 SER A O 1
ATOM 1341 N N . TRP A 1 175 ? 27.577 -13.631 -8.502 1.00 96.38 175 TRP A N 1
ATOM 1342 C CA . TRP A 1 175 ? 28.510 -14.022 -9.570 1.00 96.38 175 TRP A CA 1
ATOM 1343 C C . TRP A 1 175 ? 28.498 -13.077 -10.787 1.00 96.38 175 TRP A C 1
ATOM 1345 O O . TRP A 1 175 ? 29.393 -13.154 -11.630 1.00 96.38 175 TRP A O 1
ATOM 1355 N N . LEU A 1 176 ? 27.505 -12.186 -10.887 1.00 96.69 176 LEU A N 1
ATOM 1356 C CA . LEU A 1 176 ? 27.420 -11.137 -11.909 1.00 96.69 176 LEU A CA 1
ATOM 1357 C C . LEU A 1 176 ? 28.152 -9.845 -11.503 1.00 96.69 176 LEU A C 1
ATOM 1359 O O . LEU A 1 176 ? 28.295 -8.926 -12.318 1.00 96.69 176 LEU A O 1
ATOM 1363 N N . ASP A 1 177 ? 28.628 -9.756 -10.259 1.00 95.62 177 ASP A N 1
ATOM 1364 C CA . ASP A 1 177 ? 29.334 -8.582 -9.756 1.00 95.62 177 ASP A CA 1
ATOM 1365 C C . ASP A 1 177 ? 30.631 -8.327 -10.535 1.00 95.62 177 ASP A C 1
ATOM 1367 O O . ASP A 1 177 ? 31.411 -9.235 -10.816 1.00 95.62 177 ASP A O 1
ATOM 1371 N N . GLY A 1 178 ? 30.872 -7.059 -10.885 1.00 94.25 178 GLY A N 1
ATOM 1372 C CA . GLY A 1 178 ? 32.034 -6.670 -11.694 1.00 94.25 178 GLY A CA 1
ATOM 1373 C C . GLY A 1 178 ? 31.891 -6.949 -13.193 1.00 94.25 178 GLY A C 1
ATOM 1374 O O . GLY A 1 178 ? 32.826 -6.673 -13.937 1.00 94.25 178 GLY A O 1
ATOM 1375 N N . ARG A 1 179 ? 30.747 -7.494 -13.632 1.00 95.56 179 ARG A N 1
ATOM 1376 C CA . ARG A 1 179 ? 30.453 -7.774 -15.048 1.00 95.56 179 ARG A CA 1
ATOM 1377 C C . ARG A 1 179 ? 29.243 -7.013 -15.571 1.00 95.56 179 ARG A C 1
ATOM 1379 O O . ARG A 1 179 ? 29.217 -6.676 -16.746 1.00 95.56 179 ARG A O 1
ATOM 1386 N N . HIS A 1 180 ? 28.262 -6.743 -14.712 1.00 98.00 180 HIS A N 1
ATOM 1387 C CA . HIS A 1 180 ? 27.034 -6.032 -15.064 1.00 98.00 180 HIS A CA 1
ATOM 1388 C C . HIS A 1 180 ? 26.830 -4.821 -14.150 1.00 98.00 180 HIS A C 1
ATOM 1390 O O . HIS A 1 180 ? 27.033 -4.905 -12.935 1.00 98.00 180 HIS A O 1
ATOM 1396 N N . VAL A 1 181 ? 26.466 -3.684 -14.743 1.00 97.94 181 VAL A N 1
ATOM 1397 C CA . VAL A 1 181 ? 26.260 -2.418 -14.029 1.00 97.94 181 VAL A CA 1
ATOM 1398 C C . VAL A 1 181 ? 24.861 -2.405 -13.418 1.00 97.94 181 VAL A C 1
ATOM 1400 O O . VAL A 1 181 ? 23.876 -2.297 -14.145 1.00 97.94 181 VAL A O 1
ATOM 1403 N N . VAL A 1 182 ? 24.774 -2.471 -12.086 1.00 98.50 182 VAL A N 1
ATOM 1404 C CA . VAL A 1 182 ? 23.521 -2.257 -11.341 1.00 98.50 182 VAL A CA 1
ATOM 1405 C C . VAL A 1 182 ? 23.193 -0.766 -11.333 1.00 98.50 182 VAL A C 1
ATOM 1407 O O . VAL A 1 182 ? 24.038 0.045 -10.950 1.00 98.50 182 VAL A O 1
ATOM 1410 N N . PHE A 1 183 ? 21.969 -0.398 -11.717 1.00 98.31 183 PHE A N 1
ATOM 1411 C CA . PHE A 1 183 ? 21.587 1.009 -11.899 1.00 98.31 183 PHE A CA 1
ATOM 1412 C C . PHE A 1 183 ? 20.236 1.415 -11.305 1.00 98.31 183 PHE A C 1
ATOM 1414 O O . PHE A 1 183 ? 19.885 2.595 -11.350 1.00 98.31 183 PHE A O 1
ATOM 1421 N N . GLY A 1 184 ? 19.494 0.485 -10.710 1.00 97.75 184 GLY A N 1
ATOM 1422 C CA . GLY A 1 184 ? 18.229 0.801 -10.059 1.00 97.75 184 GLY A CA 1
ATOM 1423 C C . GLY A 1 184 ? 17.649 -0.365 -9.272 1.00 97.75 184 GLY A C 1
ATOM 1424 O O . GLY A 1 184 ? 18.254 -1.435 -9.175 1.00 97.75 184 GLY A O 1
ATOM 1425 N N . GLU A 1 185 ? 16.451 -0.161 -8.737 1.00 97.38 185 GLU A N 1
ATOM 1426 C CA . GLU A 1 185 ? 15.671 -1.199 -8.061 1.00 97.38 185 GLU A CA 1
ATOM 1427 C C . GLU A 1 185 ? 14.163 -1.048 -8.289 1.00 97.38 185 GLU A C 1
ATOM 1429 O O . GLU A 1 185 ? 13.662 0.041 -8.568 1.00 97.38 185 GLU A O 1
ATOM 1434 N N . ILE A 1 186 ? 13.437 -2.151 -8.137 1.00 95.94 186 ILE A N 1
ATOM 1435 C CA . ILE A 1 186 ? 11.976 -2.182 -8.085 1.00 95.94 186 ILE A CA 1
ATOM 1436 C C . ILE A 1 186 ? 11.518 -1.526 -6.779 1.00 95.94 186 ILE A C 1
ATOM 1438 O O . ILE A 1 186 ? 11.974 -1.891 -5.695 1.00 95.94 186 ILE A O 1
ATOM 1442 N N . LEU A 1 187 ? 10.605 -0.563 -6.891 1.00 82.50 187 LEU A N 1
ATOM 1443 C CA . LEU A 1 187 ? 9.960 0.116 -5.767 1.00 82.50 187 LEU A CA 1
ATOM 1444 C C . LEU A 1 187 ? 8.561 -0.447 -5.506 1.00 82.50 187 LEU A C 1
ATOM 1446 O O . LEU A 1 187 ? 8.190 -0.639 -4.352 1.00 82.50 187 LEU A O 1
ATOM 1450 N N . GLU A 1 188 ? 7.810 -0.726 -6.574 1.00 84.56 188 GLU A N 1
ATOM 1451 C CA . GLU A 1 188 ? 6.441 -1.258 -6.542 1.00 84.56 188 GLU A CA 1
ATOM 1452 C C . GLU A 1 188 ? 6.269 -2.267 -7.691 1.00 84.56 188 GLU A C 1
ATOM 1454 O O . GLU A 1 188 ? 6.928 -2.138 -8.728 1.00 84.56 188 GLU A O 1
ATOM 1459 N N . GLY A 1 189 ? 5.404 -3.272 -7.528 1.00 89.62 189 GLY A N 1
ATOM 1460 C CA . GLY A 1 189 ? 5.137 -4.267 -8.574 1.00 89.62 189 GLY A CA 1
ATOM 1461 C C . GLY A 1 189 ? 6.026 -5.518 -8.539 1.00 89.62 189 GLY A C 1
ATOM 1462 O O . GLY A 1 189 ? 6.188 -6.187 -9.560 1.00 89.62 189 GLY A O 1
ATOM 1463 N N . MET A 1 190 ? 6.631 -5.872 -7.398 1.00 95.12 190 MET A N 1
ATOM 1464 C CA . MET A 1 190 ? 7.483 -7.073 -7.303 1.00 95.12 190 MET A CA 1
ATOM 1465 C C . MET A 1 190 ? 6.687 -8.373 -7.528 1.00 95.12 190 MET A C 1
ATOM 1467 O O . MET A 1 190 ? 7.202 -9.352 -8.067 1.00 95.12 190 MET A O 1
ATOM 1471 N N . GLU A 1 191 ? 5.409 -8.385 -7.168 1.00 94.69 191 GLU A N 1
ATOM 1472 C CA . GLU A 1 191 ? 4.466 -9.458 -7.472 1.00 94.69 191 GLU A CA 1
ATOM 1473 C C . GLU A 1 191 ? 4.246 -9.635 -8.981 1.00 94.69 191 GLU A C 1
ATOM 1475 O O . GLU A 1 191 ? 4.105 -10.766 -9.446 1.00 94.69 191 GLU A O 1
ATOM 1480 N N . ILE A 1 192 ? 4.305 -8.556 -9.770 1.00 94.50 192 ILE A N 1
ATOM 1481 C CA . ILE A 1 192 ? 4.246 -8.624 -11.236 1.00 94.50 192 ILE A CA 1
ATOM 1482 C C . ILE A 1 192 ? 5.540 -9.232 -11.779 1.00 94.50 192 ILE A C 1
ATOM 1484 O O . ILE A 1 192 ? 5.480 -10.122 -12.622 1.00 94.50 192 ILE A O 1
ATOM 1488 N N . ILE A 1 193 ? 6.703 -8.856 -11.234 1.00 97.69 193 ILE A N 1
ATOM 1489 C CA . ILE A 1 193 ? 7.990 -9.490 -11.572 1.00 97.69 193 ILE A CA 1
ATOM 1490 C C . ILE A 1 193 ? 7.939 -11.003 -11.322 1.00 97.69 193 ILE A C 1
ATOM 1492 O O . ILE A 1 193 ? 8.407 -11.778 -12.155 1.00 97.69 193 ILE A O 1
ATOM 1496 N N . LYS A 1 194 ? 7.308 -11.443 -10.226 1.00 96.75 194 LYS A N 1
ATOM 1497 C CA . LYS A 1 194 ? 7.092 -12.871 -9.945 1.00 96.75 194 LYS A CA 1
ATOM 1498 C C . LYS A 1 194 ? 6.124 -13.544 -10.923 1.00 96.75 194 LYS A C 1
ATOM 1500 O O . LYS A 1 194 ? 6.373 -14.683 -11.311 1.00 96.75 194 LYS A O 1
ATOM 1505 N N . LYS A 1 195 ? 5.075 -12.854 -11.384 1.00 97.44 195 LYS A N 1
ATOM 1506 C CA . LYS A 1 195 ? 4.202 -13.359 -12.463 1.00 97.44 195 LYS A CA 1
ATOM 1507 C C . LYS A 1 195 ? 4.954 -13.509 -13.792 1.00 97.44 195 LYS A C 1
ATOM 1509 O O . LYS A 1 195 ? 4.764 -14.511 -14.475 1.00 97.44 195 LYS A O 1
ATOM 1514 N N . ILE A 1 196 ? 5.826 -12.556 -14.136 1.00 98.19 196 ILE A N 1
ATOM 1515 C CA . ILE A 1 196 ? 6.691 -12.641 -15.324 1.00 98.19 196 ILE A CA 1
ATOM 1516 C C . ILE A 1 196 ? 7.662 -13.821 -15.183 1.00 98.19 196 ILE A C 1
ATOM 1518 O O . ILE A 1 196 ? 7.796 -14.624 -16.099 1.00 98.19 196 ILE A O 1
ATOM 1522 N N . GLU A 1 197 ? 8.306 -13.972 -14.024 1.00 98.25 197 GLU A N 1
ATOM 1523 C CA . GLU A 1 197 ? 9.212 -15.091 -13.740 1.00 98.25 197 GLU A CA 1
ATOM 1524 C C . GLU A 1 197 ? 8.526 -16.456 -13.916 1.00 98.25 197 GLU A C 1
ATOM 1526 O O . GLU A 1 197 ? 9.107 -17.365 -14.509 1.00 98.25 197 GLU A O 1
ATOM 1531 N N . ALA A 1 198 ? 7.277 -16.588 -13.457 1.00 97.75 198 ALA A N 1
ATOM 1532 C CA . ALA A 1 198 ? 6.515 -17.835 -13.498 1.00 97.75 198 ALA A CA 1
ATOM 1533 C C . ALA A 1 198 ? 6.215 -18.347 -14.918 1.00 97.75 198 ALA A C 1
ATOM 1535 O O . ALA A 1 198 ? 5.978 -19.540 -15.090 1.00 97.75 198 ALA A O 1
ATOM 1536 N N . VAL A 1 199 ? 6.238 -17.478 -15.935 1.00 97.62 199 VAL A N 1
ATOM 1537 C CA . VAL A 1 199 ? 6.059 -17.893 -17.337 1.00 97.62 199 VAL A CA 1
ATOM 1538 C C . VAL A 1 199 ? 7.381 -18.228 -18.039 1.00 97.62 199 VAL A C 1
ATOM 1540 O O . VAL A 1 199 ? 7.359 -18.558 -19.224 1.00 97.62 199 VAL A O 1
ATOM 1543 N N . GLY A 1 200 ? 8.518 -18.160 -17.341 1.00 97.69 200 GLY A N 1
ATOM 1544 C CA . GLY A 1 200 ? 9.844 -18.486 -17.867 1.00 97.69 200 GLY A CA 1
ATOM 1545 C C . GLY A 1 200 ? 10.147 -19.981 -17.971 1.00 97.69 200 GLY A C 1
ATOM 1546 O O . GLY A 1 200 ? 9.344 -20.841 -17.613 1.00 97.69 200 GLY A O 1
ATOM 1547 N N . SER A 1 201 ? 11.352 -20.300 -18.440 1.00 96.94 201 SER A N 1
ATOM 1548 C CA . SER A 1 201 ? 11.863 -21.674 -18.494 1.00 96.94 201 SER A CA 1
ATOM 1549 C C . SER A 1 201 ? 13.364 -21.719 -18.215 1.00 96.94 201 SER A C 1
ATOM 1551 O O . SER A 1 201 ? 14.045 -20.698 -18.253 1.00 96.94 201 SER A O 1
ATOM 1553 N N . GLN A 1 202 ? 13.912 -22.913 -17.977 1.00 96.12 202 GLN A N 1
ATOM 1554 C CA . GLN A 1 202 ? 15.358 -23.085 -17.768 1.00 96.12 202 GLN A CA 1
ATOM 1555 C C . GLN A 1 202 ? 16.192 -22.672 -18.994 1.00 96.12 202 GLN A C 1
ATOM 1557 O O . GLN A 1 202 ? 17.309 -22.186 -18.851 1.00 96.12 202 GLN A O 1
ATOM 1562 N N . SER A 1 203 ? 15.630 -22.805 -20.201 1.00 95.62 203 SER A N 1
ATOM 1563 C CA . SER A 1 203 ? 16.259 -22.322 -21.441 1.00 95.62 203 SER A CA 1
ATOM 1564 C C . SER A 1 203 ? 16.226 -20.793 -21.583 1.00 95.62 203 SER A C 1
ATOM 1566 O O . SER A 1 203 ? 16.949 -20.219 -22.394 1.00 95.62 203 SER A O 1
ATOM 1568 N N . GLY A 1 204 ? 15.389 -20.122 -20.789 1.00 96.38 204 GLY A N 1
ATOM 1569 C CA . GLY A 1 204 ? 15.098 -18.700 -20.892 1.00 96.38 204 GLY A CA 1
ATOM 1570 C C . GLY A 1 204 ? 13.937 -18.369 -21.827 1.00 96.38 204 GLY A C 1
ATOM 1571 O O . GLY A 1 204 ? 13.402 -17.272 -21.726 1.00 96.38 204 GLY A O 1
ATOM 1572 N N . THR A 1 205 ? 13.494 -19.281 -22.696 1.00 97.00 205 THR A N 1
ATOM 1573 C CA . THR A 1 205 ? 12.335 -19.029 -23.564 1.00 97.00 205 THR A CA 1
ATOM 1574 C C . THR A 1 205 ? 11.049 -18.963 -22.731 1.00 97.00 205 THR A C 1
ATOM 1576 O O . THR A 1 205 ? 10.767 -19.917 -21.996 1.00 97.00 205 THR A O 1
ATOM 1579 N N . PRO A 1 206 ? 10.264 -17.877 -22.818 1.00 97.06 206 PRO A N 1
ATOM 1580 C CA . PRO A 1 206 ? 9.021 -17.761 -22.073 1.00 97.06 206 PRO A CA 1
ATOM 1581 C C . PRO A 1 206 ? 7.867 -18.512 -22.751 1.00 97.06 206 PRO A C 1
ATOM 1583 O O . PRO A 1 206 ? 7.750 -18.547 -23.973 1.00 97.06 206 PRO A O 1
ATOM 1586 N N . SER A 1 207 ? 6.991 -19.096 -21.935 1.00 97.06 207 SER A N 1
ATOM 1587 C CA . SER A 1 207 ? 5.788 -19.832 -22.358 1.00 97.06 207 SER A CA 1
ATOM 1588 C C . SER A 1 207 ? 4.655 -18.928 -22.856 1.00 97.06 207 SER A C 1
ATOM 1590 O O . SER A 1 207 ? 3.783 -19.374 -23.598 1.00 97.06 207 SER A O 1
ATOM 1592 N N . LYS A 1 208 ? 4.666 -17.650 -22.462 1.00 97.12 208 LYS A N 1
ATOM 1593 C CA . LYS A 1 208 ? 3.748 -16.605 -22.926 1.00 97.12 208 LYS A CA 1
ATOM 1594 C C . LYS A 1 208 ? 4.546 -15.374 -23.335 1.00 97.12 208 LYS A C 1
ATOM 1596 O O . LYS A 1 208 ? 5.595 -15.092 -22.762 1.00 97.12 208 LYS A O 1
ATOM 1601 N N . THR A 1 209 ? 4.032 -14.615 -24.299 1.00 97.69 209 THR A N 1
ATOM 1602 C CA . THR A 1 209 ? 4.641 -13.326 -24.661 1.00 97.69 209 THR A CA 1
ATOM 1603 C C . THR A 1 209 ? 4.457 -12.340 -23.509 1.00 97.69 209 THR A C 1
ATOM 1605 O O . THR A 1 209 ? 3.338 -12.182 -23.032 1.00 97.69 209 THR A O 1
ATOM 1608 N N . VAL A 1 210 ? 5.533 -11.676 -23.084 1.00 98.31 210 VAL A N 1
ATOM 1609 C CA . VAL A 1 210 ? 5.502 -10.632 -22.049 1.00 98.31 210 VAL A CA 1
ATOM 1610 C C . VAL A 1 210 ? 5.949 -9.312 -22.670 1.00 98.31 210 VAL A C 1
ATOM 1612 O O . VAL A 1 210 ? 7.080 -9.220 -23.155 1.00 98.31 210 VAL A O 1
ATOM 1615 N N . VAL A 1 211 ? 5.069 -8.310 -22.675 1.00 98.12 211 VAL A N 1
ATOM 1616 C CA . VAL A 1 211 ? 5.258 -7.023 -23.366 1.00 98.12 211 VAL A CA 1
ATOM 1617 C C . VAL A 1 211 ? 5.237 -5.876 -22.360 1.00 98.12 211 VAL A C 1
ATOM 1619 O O . VAL A 1 211 ? 4.468 -5.899 -21.402 1.00 98.12 211 VAL A O 1
ATOM 1622 N N . ILE A 1 212 ? 6.070 -4.865 -22.598 1.00 98.50 212 ILE A N 1
ATOM 1623 C CA . ILE A 1 212 ? 5.970 -3.555 -21.948 1.00 98.50 212 ILE A CA 1
ATOM 1624 C C . ILE A 1 212 ? 4.938 -2.740 -22.737 1.00 98.50 212 ILE A C 1
ATOM 1626 O O . ILE A 1 212 ? 5.273 -2.174 -23.777 1.00 98.50 212 ILE A O 1
ATOM 1630 N N . SER A 1 213 ? 3.677 -2.722 -22.308 1.00 95.50 213 SER A N 1
ATOM 1631 C CA . SER A 1 213 ? 2.581 -2.081 -23.053 1.00 95.50 213 SER A CA 1
ATOM 1632 C C . SER A 1 213 ? 2.619 -0.554 -22.973 1.00 95.50 213 SER A C 1
ATOM 1634 O O . SER A 1 213 ? 2.278 0.129 -23.944 1.00 95.50 213 SER A O 1
ATOM 1636 N N . ALA A 1 214 ? 3.132 -0.012 -21.866 1.00 93.81 214 ALA A N 1
ATOM 1637 C CA . ALA A 1 214 ? 3.458 1.401 -21.705 1.00 93.81 214 ALA A CA 1
ATOM 1638 C C . ALA A 1 214 ? 4.696 1.592 -20.820 1.00 93.81 214 ALA A C 1
ATOM 1640 O O . ALA A 1 214 ? 4.992 0.779 -19.944 1.00 93.81 214 ALA A O 1
ATOM 1641 N N . SER A 1 215 ? 5.423 2.686 -21.041 1.00 96.25 215 SER A N 1
ATOM 1642 C CA . SER A 1 215 ? 6.569 3.077 -20.222 1.00 96.25 215 SER A CA 1
ATOM 1643 C C . SER A 1 215 ? 6.646 4.590 -20.057 1.00 96.25 215 SER A C 1
ATOM 1645 O O . SER A 1 215 ? 6.102 5.346 -20.861 1.00 96.25 215 SER A O 1
ATOM 1647 N N . GLY A 1 216 ? 7.319 5.055 -19.005 1.00 94.31 216 GLY A N 1
ATOM 1648 C CA . GLY A 1 216 ? 7.571 6.484 -18.845 1.00 94.31 216 GLY A CA 1
ATOM 1649 C C . GLY A 1 216 ? 8.241 6.866 -17.536 1.00 94.31 216 GLY A C 1
ATOM 1650 O O . GLY A 1 216 ? 8.601 6.022 -16.718 1.00 94.31 216 GLY A O 1
ATOM 1651 N N . VAL A 1 217 ? 8.392 8.175 -17.339 1.00 88.12 217 VAL A N 1
ATOM 1652 C CA . VAL A 1 217 ? 8.887 8.773 -16.093 1.00 88.12 217 VAL A CA 1
ATOM 1653 C C . VAL A 1 217 ? 7.708 9.212 -15.237 1.00 88.12 217 VAL A C 1
ATOM 1655 O O . VAL A 1 217 ? 6.796 9.896 -15.709 1.00 88.12 217 VAL A O 1
ATOM 1658 N N . LEU A 1 218 ? 7.753 8.869 -13.954 1.00 80.00 218 LEU A N 1
ATOM 1659 C CA . LEU A 1 218 ? 6.891 9.454 -12.935 1.00 80.00 218 LEU A CA 1
ATOM 1660 C C . LEU A 1 218 ? 7.539 10.767 -12.484 1.00 80.00 218 LEU A C 1
ATOM 1662 O O . LEU A 1 218 ? 8.371 10.794 -11.581 1.00 80.00 218 LEU A O 1
ATOM 1666 N N . SER A 1 219 ? 7.229 11.866 -13.176 1.00 61.16 219 SER A N 1
ATOM 1667 C CA . SER A 1 219 ? 7.776 13.176 -12.812 1.00 61.16 219 SER A CA 1
ATOM 1668 C C . SER A 1 219 ? 7.033 13.746 -11.603 1.00 61.16 219 SER A C 1
ATOM 1670 O O . SER A 1 219 ? 5.809 13.914 -11.672 1.00 61.16 219 SER A O 1
ATOM 1672 N N . GLU A 1 220 ? 7.774 14.169 -10.577 1.00 48.09 220 GLU A N 1
ATOM 1673 C CA . GLU A 1 220 ? 7.234 14.958 -9.461 1.00 48.09 220 GLU A CA 1
ATOM 1674 C C . GLU A 1 220 ? 6.471 16.202 -9.948 1.00 48.09 220 GLU A C 1
ATOM 1676 O O . GLU A 1 220 ? 5.532 16.643 -9.300 1.00 48.09 220 GLU A O 1
ATOM 1681 N N . GLU A 1 221 ? 6.838 16.782 -11.098 1.00 40.75 221 GLU A N 1
ATOM 1682 C CA . GLU A 1 221 ? 6.161 17.951 -11.671 1.00 40.75 221 GLU A CA 1
ATOM 1683 C C . GLU A 1 221 ? 4.782 17.654 -12.267 1.00 40.75 221 GLU A C 1
ATOM 1685 O O . GLU A 1 221 ? 3.918 18.524 -12.210 1.00 40.75 221 GLU A O 1
ATOM 1690 N N . ARG A 1 222 ? 4.537 16.463 -12.832 1.00 42.09 222 ARG A N 1
ATOM 1691 C CA . ARG A 1 222 ? 3.193 16.073 -13.304 1.00 42.09 222 ARG A CA 1
ATOM 1692 C C . ARG A 1 222 ? 2.286 15.732 -12.135 1.00 42.09 222 ARG A C 1
ATOM 1694 O O . ARG A 1 222 ? 1.141 16.166 -12.157 1.00 42.09 222 ARG A O 1
ATOM 1701 N N . GLU A 1 223 ? 2.800 15.078 -11.093 1.00 39.94 223 GLU A N 1
ATOM 1702 C CA . GLU A 1 223 ? 2.083 14.962 -9.817 1.00 39.94 223 GLU A CA 1
ATOM 1703 C C . GLU A 1 223 ? 1.792 16.349 -9.239 1.00 39.94 223 GLU A C 1
ATOM 1705 O O . GLU A 1 223 ? 0.632 16.668 -9.001 1.00 39.94 223 GLU A O 1
ATOM 1710 N N . LYS A 1 224 ? 2.792 17.238 -9.133 1.00 38.81 224 LYS A N 1
ATOM 1711 C CA . LYS A 1 224 ? 2.612 18.618 -8.649 1.00 38.81 224 LYS A CA 1
ATOM 1712 C C . LYS A 1 224 ? 1.653 19.427 -9.524 1.00 38.81 224 LYS A C 1
ATOM 1714 O O . LYS A 1 224 ? 0.832 20.136 -8.962 1.00 38.81 224 LYS A O 1
ATOM 1719 N N . LYS A 1 225 ? 1.678 19.327 -10.860 1.00 38.38 225 LYS A N 1
ATOM 1720 C CA . LYS A 1 225 ? 0.733 20.015 -11.769 1.00 38.38 225 LYS A CA 1
ATOM 1721 C C . LYS A 1 225 ? -0.670 19.438 -11.685 1.00 38.38 225 LYS A C 1
ATOM 1723 O O . LYS A 1 225 ? -1.623 20.203 -11.703 1.00 38.38 225 LYS A O 1
ATOM 1728 N N . MET A 1 226 ? -0.814 18.121 -11.592 1.00 37.56 226 MET A N 1
ATOM 1729 C CA . MET A 1 226 ? -2.114 17.464 -11.468 1.00 37.56 226 MET A CA 1
ATOM 1730 C C . MET A 1 226 ? -2.741 17.792 -10.109 1.00 37.56 226 MET A C 1
ATOM 1732 O O . MET A 1 226 ? -3.900 18.189 -10.051 1.00 37.56 226 MET A O 1
ATOM 1736 N N . ILE A 1 227 ? -1.941 17.766 -9.041 1.00 39.84 227 ILE A N 1
ATOM 1737 C CA . ILE A 1 227 ? -2.305 18.238 -7.703 1.00 39.84 227 ILE A CA 1
ATOM 1738 C C . ILE A 1 227 ? -2.645 19.734 -7.745 1.00 39.84 227 ILE A C 1
ATOM 1740 O O . ILE A 1 227 ? -3.725 20.107 -7.313 1.00 39.84 227 ILE A O 1
ATOM 1744 N N . THR A 1 228 ? -1.811 20.586 -8.345 1.00 37.22 228 THR A N 1
ATOM 1745 C CA . THR A 1 228 ? -2.043 22.042 -8.450 1.00 37.22 228 THR A CA 1
ATOM 1746 C C . THR A 1 228 ? -3.290 22.368 -9.271 1.00 37.22 228 THR A C 1
ATOM 1748 O O . THR A 1 228 ? -4.055 23.243 -8.889 1.00 37.22 228 THR A O 1
ATOM 1751 N N . ASN A 1 229 ? -3.558 21.654 -10.364 1.00 39.97 229 ASN A N 1
ATOM 1752 C CA . ASN A 1 229 ? -4.752 21.847 -11.190 1.00 39.97 229 ASN A CA 1
ATOM 1753 C C . ASN A 1 229 ? -6.019 21.357 -10.480 1.00 39.97 229 ASN A C 1
ATOM 1755 O O . ASN A 1 229 ? -7.045 22.032 -10.538 1.00 39.97 229 ASN A O 1
ATOM 1759 N N . ASN A 1 230 ? -5.940 20.235 -9.760 1.00 38.09 230 ASN A N 1
ATOM 1760 C CA . ASN A 1 230 ? -7.034 19.732 -8.929 1.00 38.09 230 ASN A CA 1
ATOM 1761 C C . ASN A 1 230 ? -7.312 20.670 -7.744 1.00 38.09 230 ASN A C 1
ATOM 1763 O O . ASN A 1 230 ? -8.469 20.950 -7.447 1.00 38.09 230 ASN A O 1
ATOM 1767 N N . ILE A 1 231 ? -6.266 21.224 -7.129 1.00 38.19 231 ILE A N 1
ATOM 1768 C CA . ILE A 1 231 ? -6.339 22.215 -6.051 1.00 38.19 231 ILE A CA 1
ATOM 1769 C C . ILE A 1 231 ? -6.897 23.549 -6.566 1.00 38.19 231 ILE A C 1
ATOM 1771 O O . ILE A 1 231 ? -7.795 24.116 -5.953 1.00 38.19 231 ILE A O 1
ATOM 1775 N N . ASN A 1 232 ? -6.436 24.036 -7.718 1.00 37.59 232 ASN A N 1
ATOM 1776 C CA . ASN A 1 232 ? -6.948 25.259 -8.338 1.00 37.59 232 ASN A CA 1
ATOM 1777 C C . ASN A 1 232 ? -8.410 25.098 -8.770 1.00 37.59 232 ASN A C 1
ATOM 1779 O O . ASN A 1 232 ? -9.201 26.014 -8.579 1.00 37.59 232 ASN A O 1
ATOM 1783 N N . SER A 1 233 ? -8.794 23.934 -9.302 1.00 37.75 233 SER A N 1
ATOM 1784 C CA . SER A 1 233 ? -10.190 23.585 -9.594 1.00 37.75 233 SER A CA 1
ATOM 1785 C C . SER A 1 233 ? -11.043 23.560 -8.318 1.00 37.75 233 SER A C 1
ATOM 1787 O O . SER A 1 233 ? -12.129 24.139 -8.283 1.00 37.75 233 SER A O 1
ATOM 1789 N N . PHE A 1 234 ? -10.513 22.981 -7.235 1.00 35.97 234 PHE A N 1
ATOM 1790 C CA . PHE A 1 234 ? -11.145 22.962 -5.917 1.00 35.97 234 PHE A CA 1
ATOM 1791 C C . PHE A 1 234 ? -11.342 24.378 -5.346 1.00 35.97 234 PHE A C 1
ATOM 1793 O O . PHE A 1 234 ? -12.458 24.727 -4.967 1.00 35.97 234 PHE A O 1
ATOM 1800 N N . PHE A 1 235 ? -10.323 25.244 -5.359 1.00 36.94 235 PHE A N 1
ATOM 1801 C CA . PHE A 1 235 ? -10.434 26.625 -4.863 1.00 36.94 235 PHE A CA 1
ATOM 1802 C C . PHE A 1 235 ? -11.293 27.529 -5.757 1.00 36.94 235 PHE A C 1
ATOM 1804 O O . PHE A 1 235 ? -12.026 28.371 -5.245 1.00 36.94 235 PHE A O 1
ATOM 1811 N N . LYS A 1 236 ? -11.265 27.346 -7.082 1.00 37.12 236 LYS A N 1
ATOM 1812 C CA . LYS A 1 236 ? -12.067 28.144 -8.027 1.00 37.12 236 LYS A CA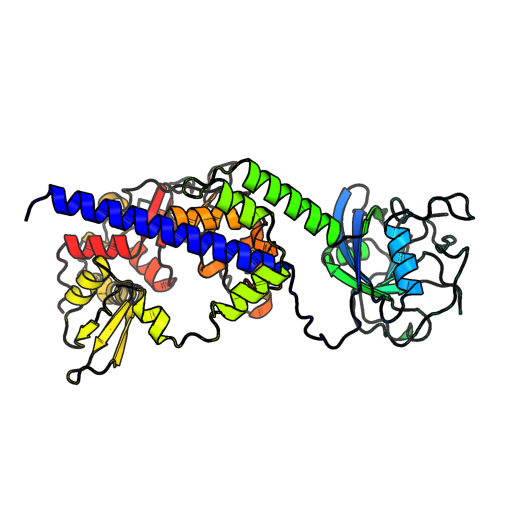 1
ATOM 1813 C C . LYS A 1 236 ? -13.566 27.843 -7.919 1.00 37.12 236 LYS A C 1
ATOM 1815 O O . LYS A 1 236 ? -14.380 28.740 -8.121 1.00 37.12 236 LYS A O 1
ATOM 1820 N N . ASN A 1 237 ? -13.917 26.611 -7.548 1.00 33.88 237 ASN A N 1
ATOM 1821 C CA . ASN A 1 237 ? -15.303 26.171 -7.367 1.00 33.88 237 ASN A CA 1
ATOM 1822 C C . ASN A 1 237 ? -15.807 26.305 -5.919 1.00 33.88 237 ASN A C 1
ATOM 1824 O O . ASN A 1 237 ? -17.005 26.172 -5.673 1.00 33.88 237 ASN A O 1
ATOM 1828 N N . THR A 1 238 ? -14.925 26.626 -4.968 1.00 32.81 238 THR A N 1
ATOM 1829 C CA . THR A 1 238 ? -15.285 26.807 -3.558 1.00 32.81 238 THR A CA 1
ATOM 1830 C C . THR A 1 238 ? -15.278 28.293 -3.207 1.00 32.81 238 THR A C 1
ATOM 1832 O O . THR A 1 238 ? -14.245 28.865 -2.868 1.00 32.81 238 THR A O 1
ATOM 1835 N N . LYS A 1 239 ? -16.445 28.951 -3.235 1.00 33.09 239 LYS A N 1
ATOM 1836 C CA . LYS A 1 239 ? -16.595 30.262 -2.580 1.00 33.09 239 LYS A CA 1
ATOM 1837 C C . LYS A 1 239 ? -16.481 30.065 -1.067 1.00 33.09 239 LYS A C 1
ATOM 1839 O O . LYS A 1 239 ? -17.441 29.658 -0.416 1.00 33.09 239 LYS A O 1
ATOM 1844 N N . ILE A 1 240 ? -15.316 30.374 -0.502 1.00 36.91 240 ILE A N 1
ATOM 1845 C CA . ILE A 1 240 ? -15.124 30.419 0.951 1.00 36.91 240 ILE A CA 1
ATOM 1846 C C . ILE A 1 240 ? -15.811 31.690 1.467 1.00 36.91 240 ILE A C 1
ATOM 1848 O O . ILE A 1 240 ? -15.276 32.794 1.395 1.00 36.91 240 ILE A O 1
ATOM 1852 N N . SER A 1 241 ? -17.047 31.550 1.944 1.00 29.73 241 SER A N 1
ATOM 1853 C CA . SER A 1 241 ? -17.800 32.647 2.552 1.00 29.73 241 SER A CA 1
ATOM 1854 C C . SER A 1 241 ? -17.124 33.112 3.849 1.00 29.73 241 SER A C 1
ATOM 1856 O O . SER A 1 241 ? -16.977 32.302 4.768 1.00 29.73 241 SER A O 1
ATOM 1858 N N . GLY A 1 242 ? -16.773 34.400 3.938 1.00 36.19 242 GLY A N 1
ATOM 1859 C CA . GLY A 1 242 ? -16.270 35.038 5.165 1.00 36.19 242 GLY A CA 1
ATOM 1860 C C . GLY A 1 242 ? -14.913 35.743 5.056 1.00 36.19 242 GLY A C 1
ATOM 1861 O O . GLY A 1 242 ? -14.534 36.413 6.006 1.00 36.19 242 GLY A O 1
ATOM 1862 N N . LEU A 1 243 ? -14.208 35.635 3.924 1.00 33.72 243 LEU A N 1
ATOM 1863 C CA . LEU A 1 243 ? -12.984 36.401 3.643 1.00 33.72 243 LEU A CA 1
ATOM 1864 C C . LEU A 1 243 ? -13.280 37.539 2.662 1.00 33.72 243 LEU A C 1
ATOM 1866 O O . LEU A 1 243 ? -14.007 37.345 1.681 1.00 33.72 243 LEU A O 1
ATOM 1870 N N . SER A 1 244 ? -12.711 38.722 2.900 1.00 39.81 244 SER A N 1
ATOM 1871 C CA . SER A 1 244 ? -12.800 39.837 1.955 1.00 39.81 244 SER A CA 1
ATOM 1872 C C . SER A 1 244 ? -12.070 39.500 0.646 1.00 39.81 244 SER A C 1
ATOM 1874 O O . SER A 1 244 ? -11.151 38.677 0.609 1.00 39.81 244 SER A O 1
ATOM 1876 N N . GLN A 1 245 ? -12.452 40.146 -0.461 1.00 38.66 245 GLN A N 1
ATOM 1877 C CA . GLN A 1 245 ? -11.762 39.970 -1.750 1.00 38.66 245 GLN A CA 1
ATOM 1878 C C . GLN A 1 245 ? -10.255 40.251 -1.642 1.00 38.66 245 GLN A C 1
ATOM 1880 O O . GLN A 1 245 ? -9.460 39.564 -2.276 1.00 38.66 245 GLN A O 1
ATOM 1885 N N . LYS A 1 246 ? -9.863 41.200 -0.784 1.00 38.03 246 LYS A N 1
ATOM 1886 C CA . LYS A 1 246 ? -8.468 41.586 -0.560 1.00 38.03 246 LYS A CA 1
ATOM 1887 C C . LYS A 1 246 ? -7.670 40.501 0.175 1.00 38.03 246 LYS A C 1
ATOM 1889 O O . LYS A 1 246 ? -6.531 40.247 -0.194 1.00 38.03 246 LYS A O 1
ATOM 1894 N N . GLU A 1 247 ? -8.270 39.820 1.152 1.00 39.03 247 GLU A N 1
ATOM 1895 C CA . GLU A 1 247 ? -7.633 38.717 1.896 1.00 39.03 247 GLU A CA 1
ATOM 1896 C C . GLU A 1 247 ? -7.488 37.456 1.039 1.00 39.03 247 GLU A C 1
ATOM 1898 O O . GLU A 1 247 ? -6.433 36.824 1.046 1.00 39.03 247 GLU A O 1
ATOM 1903 N N . ASN A 1 248 ? -8.502 37.139 0.227 1.00 41.19 248 ASN A N 1
ATOM 1904 C CA . ASN A 1 248 ? -8.407 36.058 -0.756 1.00 41.19 248 ASN A CA 1
ATOM 1905 C C . ASN A 1 248 ? -7.294 36.331 -1.779 1.00 41.19 248 ASN A C 1
ATOM 1907 O O . ASN A 1 248 ? -6.509 35.443 -2.094 1.00 41.19 248 ASN A O 1
ATOM 1911 N N . GLN A 1 249 ? -7.178 37.567 -2.264 1.00 39.62 249 GLN A N 1
ATOM 1912 C CA . GLN A 1 249 ? -6.163 37.939 -3.249 1.00 39.62 249 GLN A CA 1
ATOM 1913 C C . GLN A 1 249 ? -4.751 38.028 -2.645 1.00 39.62 249 GLN A C 1
ATOM 1915 O O . GLN A 1 249 ? -3.774 37.729 -3.325 1.00 39.62 249 GLN A O 1
ATOM 1920 N N . MET A 1 250 ? -4.637 38.362 -1.357 1.00 38.88 250 MET A N 1
ATOM 1921 C CA . MET A 1 250 ? -3.373 38.355 -0.616 1.00 38.88 250 MET A CA 1
ATOM 1922 C C . MET A 1 250 ? -2.864 36.928 -0.361 1.00 38.88 250 MET A C 1
ATOM 1924 O O . MET A 1 250 ? -1.676 36.682 -0.535 1.00 38.88 250 MET A O 1
ATOM 1928 N N . LEU A 1 251 ? -3.748 35.979 -0.030 1.00 38.06 251 LEU A N 1
ATOM 1929 C CA . LEU A 1 251 ? -3.409 34.555 0.113 1.00 38.06 251 LEU A CA 1
ATOM 1930 C C . LEU A 1 251 ? -3.017 33.903 -1.221 1.00 38.06 251 LEU A C 1
ATOM 1932 O O . LEU A 1 251 ? -2.100 33.089 -1.255 1.00 38.06 251 LEU A O 1
ATOM 1936 N N . LEU A 1 252 ? -3.673 34.290 -2.319 1.00 39.34 252 LEU A N 1
ATOM 1937 C CA . LEU A 1 252 ? -3.370 33.800 -3.670 1.00 39.34 252 LEU A CA 1
ATOM 1938 C C . LEU A 1 252 ? -2.020 34.299 -4.214 1.00 39.34 252 LEU A C 1
ATOM 1940 O O . LEU A 1 252 ? -1.431 33.637 -5.064 1.00 39.34 252 LEU A O 1
ATOM 1944 N N . ASN A 1 253 ? -1.529 35.443 -3.725 1.00 38.03 253 ASN A N 1
ATOM 1945 C CA . ASN A 1 253 ? -0.312 36.098 -4.219 1.00 38.03 253 ASN A CA 1
ATOM 1946 C C . ASN A 1 253 ? 0.897 35.957 -3.272 1.00 38.03 253 ASN A C 1
ATOM 1948 O O . ASN A 1 253 ? 1.968 36.487 -3.571 1.00 38.03 253 ASN A O 1
ATOM 1952 N N . MET A 1 254 ? 0.747 35.287 -2.124 1.00 38.69 254 MET A N 1
ATOM 1953 C CA . MET A 1 254 ? 1.803 35.201 -1.114 1.00 38.69 254 MET A CA 1
ATOM 1954 C C . MET A 1 254 ? 2.877 34.180 -1.512 1.00 38.69 254 MET A C 1
ATOM 1956 O O . MET A 1 254 ? 2.592 33.020 -1.810 1.00 38.69 254 MET A O 1
ATOM 1960 N N . ASN A 1 255 ? 4.140 34.604 -1.488 1.00 36.72 255 ASN A N 1
ATOM 1961 C CA . ASN A 1 255 ? 5.284 33.742 -1.767 1.00 36.72 255 ASN A CA 1
ATOM 1962 C C . ASN A 1 255 ? 5.449 32.681 -0.649 1.00 36.72 255 ASN A C 1
ATOM 1964 O O . ASN A 1 255 ? 5.475 33.044 0.532 1.00 36.72 255 ASN A O 1
ATOM 1968 N N . PRO A 1 256 ? 5.664 31.389 -0.981 1.00 36.06 256 PRO A N 1
ATOM 1969 C CA . PRO A 1 256 ? 5.880 30.315 -0.004 1.00 36.06 256 PRO A CA 1
ATOM 1970 C C . PRO A 1 256 ? 6.965 30.592 1.057 1.00 36.06 256 PRO A C 1
ATOM 1972 O O . PRO A 1 256 ? 6.863 30.121 2.191 1.00 36.06 256 PRO A O 1
ATOM 1975 N N . ARG A 1 257 ? 8.002 31.374 0.725 1.00 36.19 257 ARG A N 1
ATOM 1976 C CA . ARG A 1 257 ? 9.085 31.760 1.649 1.00 36.19 257 ARG A CA 1
ATOM 1977 C C . ARG A 1 257 ? 8.651 32.805 2.677 1.00 36.19 257 ARG A C 1
ATOM 1979 O O . ARG A 1 257 ? 9.064 32.706 3.830 1.00 36.19 257 ARG A O 1
ATOM 1986 N N . GLU A 1 258 ? 7.815 33.768 2.294 1.00 38.97 258 GLU A N 1
ATOM 1987 C CA . GLU A 1 258 ? 7.248 34.753 3.230 1.00 38.97 258 GLU A CA 1
ATOM 1988 C C . GLU A 1 258 ? 6.239 34.093 4.169 1.00 38.97 258 GLU A C 1
ATOM 1990 O O . GLU A 1 258 ? 6.267 34.327 5.375 1.00 38.97 258 GLU A O 1
ATOM 1995 N N . PHE A 1 259 ? 5.431 33.170 3.648 1.00 38.50 259 PHE A N 1
ATOM 1996 C CA . PHE A 1 259 ? 4.475 32.409 4.446 1.00 38.50 259 PHE A CA 1
ATOM 1997 C C . PHE A 1 259 ? 5.162 31.471 5.460 1.00 38.50 259 PHE A C 1
ATOM 1999 O O . PHE A 1 259 ? 4.772 31.402 6.625 1.00 38.50 259 PHE A O 1
ATOM 2006 N N . SER A 1 260 ? 6.250 30.802 5.056 1.00 35.75 260 SER A N 1
ATOM 2007 C CA . SER A 1 260 ? 7.076 29.981 5.956 1.00 35.75 260 SER A CA 1
ATOM 2008 C C . SER A 1 260 ? 7.742 30.807 7.065 1.00 35.75 260 SER A C 1
ATOM 2010 O O . SER A 1 260 ? 7.849 30.345 8.203 1.00 35.75 260 SER A O 1
ATOM 2012 N N . LYS A 1 261 ? 8.154 32.044 6.757 1.00 39.53 261 LYS A N 1
ATOM 2013 C CA . LYS A 1 261 ? 8.697 32.986 7.741 1.00 39.53 261 LYS A CA 1
ATOM 2014 C C . LYS A 1 261 ? 7.631 33.390 8.766 1.00 39.53 261 LYS A C 1
ATOM 2016 O O . LYS A 1 261 ? 7.890 33.272 9.957 1.00 39.53 261 LYS A O 1
ATOM 2021 N N . ILE A 1 262 ? 6.415 33.714 8.319 1.00 38.81 262 ILE A N 1
ATOM 2022 C CA . ILE A 1 262 ? 5.269 34.019 9.194 1.00 38.81 262 ILE A CA 1
ATOM 2023 C C . ILE A 1 262 ? 4.892 32.811 10.068 1.00 38.81 262 ILE A C 1
ATOM 2025 O O . ILE A 1 262 ? 4.615 32.976 11.251 1.00 38.81 262 ILE A O 1
ATOM 2029 N N . LEU A 1 263 ? 4.931 31.579 9.547 1.00 35.66 263 LEU A N 1
ATOM 2030 C CA . LEU A 1 263 ? 4.684 30.364 10.341 1.00 35.66 263 LEU A CA 1
ATOM 2031 C C . LEU A 1 263 ? 5.770 30.093 11.395 1.00 35.66 263 LEU A C 1
ATOM 2033 O O . LEU A 1 263 ? 5.466 29.648 12.502 1.00 35.66 263 LEU A O 1
ATOM 2037 N N . LYS A 1 264 ? 7.036 30.384 11.077 1.00 37.50 264 LYS A N 1
ATOM 2038 C CA . LYS A 1 264 ? 8.149 30.291 12.035 1.00 37.50 264 LYS A CA 1
ATOM 2039 C C . LYS A 1 264 ? 8.086 31.383 13.101 1.00 37.50 264 LYS A C 1
ATOM 2041 O O . LYS A 1 264 ? 8.369 31.099 14.261 1.00 37.50 264 LYS A O 1
ATOM 2046 N N . GLU A 1 265 ? 7.699 32.595 12.718 1.00 37.69 265 GLU A N 1
ATOM 2047 C CA . GLU A 1 265 ? 7.562 33.746 13.619 1.00 37.69 265 GLU A CA 1
ATOM 2048 C C . GLU A 1 265 ? 6.280 33.675 14.470 1.00 37.69 265 GLU A C 1
ATOM 2050 O O . GLU A 1 265 ? 6.271 34.172 15.591 1.00 37.69 265 GLU A O 1
ATOM 2055 N N . SER A 1 266 ? 5.229 32.991 14.001 1.00 34.44 266 SER A N 1
ATOM 2056 C CA . SER A 1 266 ? 3.968 32.783 14.741 1.00 34.44 266 SER A CA 1
ATOM 2057 C C . SER A 1 266 ? 3.982 31.596 15.713 1.00 34.44 266 SER A C 1
ATOM 2059 O O . SER A 1 266 ? 3.056 31.450 16.507 1.00 34.44 266 SER A O 1
ATOM 2061 N N . GLY A 1 267 ? 5.019 30.749 15.684 1.00 32.75 267 GLY A N 1
ATOM 2062 C CA . GLY A 1 267 ? 5.218 29.674 16.664 1.00 32.75 267 GLY A CA 1
ATOM 2063 C C . GLY A 1 267 ? 4.315 28.440 16.511 1.00 32.75 267 GLY A C 1
ATOM 2064 O O . GLY A 1 267 ? 4.348 27.570 17.376 1.00 32.75 267 GLY A O 1
ATOM 2065 N N . ILE A 1 268 ? 3.560 28.302 15.415 1.00 33.22 268 ILE A N 1
ATOM 2066 C CA . ILE A 1 268 ? 2.489 27.294 15.225 1.00 33.22 268 ILE A CA 1
ATOM 2067 C C . ILE A 1 268 ? 3.033 25.919 14.758 1.00 33.22 268 ILE A C 1
ATOM 2069 O O . ILE A 1 268 ? 2.451 25.238 13.918 1.00 33.22 268 ILE A O 1
ATOM 2073 N N . LEU A 1 269 ? 4.170 25.468 15.295 1.00 34.25 269 LEU A N 1
ATOM 2074 C CA . LEU A 1 269 ? 4.635 24.082 15.143 1.00 34.25 269 LEU A CA 1
ATOM 2075 C C . LEU A 1 269 ? 4.435 23.357 16.478 1.00 34.25 269 LEU A C 1
ATOM 2077 O O . LEU A 1 269 ? 5.085 23.665 17.477 1.00 34.25 269 LEU A O 1
ATOM 2081 N N . PHE A 1 270 ? 3.522 22.380 16.473 1.00 34.19 270 PHE A N 1
ATOM 2082 C CA . PHE A 1 270 ? 3.052 21.578 17.615 1.00 34.19 270 PHE A CA 1
ATOM 2083 C C . PHE A 1 270 ? 4.149 20.874 18.441 1.00 34.19 270 PHE A C 1
ATOM 2085 O O . PHE A 1 270 ? 3.844 20.287 19.473 1.00 34.19 270 PHE A O 1
ATOM 2092 N N . SER A 1 271 ? 5.422 20.951 18.045 1.00 31.59 271 SER A N 1
ATOM 2093 C CA . SER A 1 271 ? 6.554 20.396 18.792 1.00 31.59 271 SER A CA 1
ATOM 2094 C C . SER A 1 271 ? 7.072 21.288 19.929 1.00 31.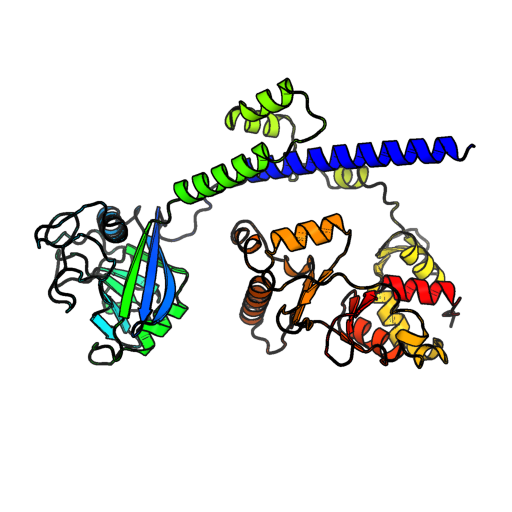59 271 SER A C 1
ATOM 2096 O O . SER A 1 271 ? 7.903 20.830 20.709 1.00 31.59 271 SER A O 1
ATOM 2098 N N . LYS A 1 272 ? 6.604 22.542 20.054 1.00 31.17 272 LYS A N 1
ATOM 2099 C CA . LYS A 1 272 ? 7.038 23.470 21.121 1.00 31.17 272 LYS A CA 1
ATOM 2100 C C . LYS A 1 272 ? 5.957 23.884 22.119 1.00 31.17 272 LYS A C 1
ATOM 2102 O O . LYS A 1 272 ? 6.263 24.617 23.057 1.00 31.17 272 LYS A O 1
ATOM 2107 N N . TYR A 1 273 ? 4.721 23.417 21.965 1.00 32.75 273 TYR A N 1
ATOM 2108 C CA . TYR A 1 273 ? 3.669 23.723 22.932 1.00 32.75 273 TYR A CA 1
ATOM 2109 C C . TYR A 1 273 ? 3.735 22.735 24.102 1.00 32.75 273 TYR A C 1
ATOM 2111 O O . TYR A 1 273 ? 3.569 21.534 23.877 1.00 32.75 273 TYR A O 1
ATOM 2119 N N . PRO A 1 274 ? 3.956 23.184 25.352 1.00 32.75 274 PRO A N 1
ATOM 2120 C CA . PRO A 1 274 ? 3.767 22.311 26.502 1.00 32.75 274 PRO A CA 1
ATOM 2121 C C . PRO A 1 274 ? 2.332 21.766 26.491 1.00 32.75 274 PRO A C 1
ATOM 2123 O O . PRO A 1 274 ? 1.392 22.485 26.145 1.00 32.75 274 PRO A O 1
ATOM 2126 N N . ALA A 1 275 ? 2.150 20.497 26.874 1.00 30.61 275 ALA A N 1
ATOM 2127 C CA . ALA A 1 275 ? 0.846 19.821 26.872 1.00 30.61 275 ALA A CA 1
ATOM 2128 C C . ALA A 1 275 ? -0.256 20.617 27.611 1.00 30.61 275 ALA A C 1
ATOM 2130 O O . ALA A 1 275 ? -1.437 20.499 27.287 1.00 30.61 275 ALA A O 1
ATOM 2131 N N . SER A 1 276 ? 0.138 21.494 28.540 1.00 32.91 276 SER A N 1
ATOM 2132 C CA . SER A 1 276 ? -0.725 22.447 29.242 1.00 32.91 276 SER A CA 1
ATOM 2133 C C . SER A 1 276 ? -1.517 23.395 28.325 1.00 32.91 276 SER A C 1
ATOM 2135 O O . SER A 1 276 ? -2.656 23.721 28.650 1.00 32.91 276 SER A O 1
ATOM 2137 N N . LEU A 1 277 ? -0.988 23.789 27.161 1.00 30.81 277 LEU A N 1
ATOM 2138 C CA . LEU A 1 277 ? -1.681 24.667 26.200 1.00 30.81 277 LEU A CA 1
ATOM 2139 C C . LEU A 1 277 ? -2.744 23.931 25.362 1.00 30.81 277 LEU A C 1
ATOM 2141 O O . LEU A 1 277 ? -3.728 24.540 24.941 1.00 30.81 277 LEU A O 1
ATOM 2145 N N . ILE A 1 278 ? -2.602 22.613 25.168 1.00 32.84 278 ILE A N 1
ATOM 2146 C CA . ILE A 1 278 ? -3.637 21.758 24.549 1.00 32.84 278 ILE A CA 1
ATOM 2147 C C . ILE A 1 278 ? -4.810 21.567 25.521 1.00 32.84 278 ILE A C 1
ATOM 2149 O O . ILE A 1 278 ? -5.971 21.543 25.111 1.00 32.84 278 ILE A O 1
ATOM 2153 N N . ILE A 1 279 ? -4.503 21.475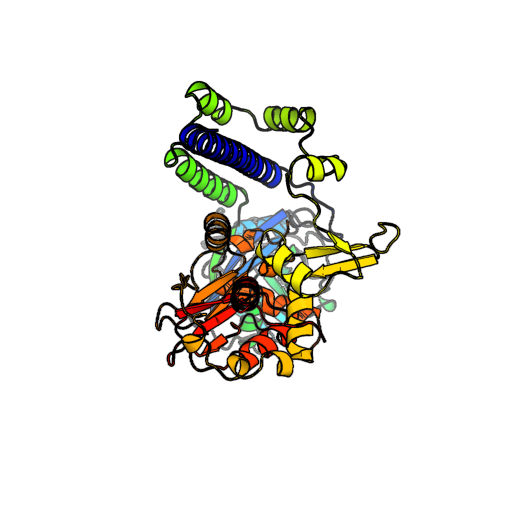 26.817 1.00 33.38 279 ILE A N 1
ATOM 2154 C CA . ILE A 1 279 ? -5.486 21.321 27.894 1.00 33.38 279 ILE A CA 1
ATOM 2155 C C . ILE A 1 279 ? -6.308 22.608 28.082 1.00 33.38 279 ILE A C 1
ATOM 2157 O O . ILE A 1 279 ? -7.516 22.522 28.269 1.00 33.38 279 ILE A O 1
ATOM 2161 N N . GLN A 1 280 ? -5.705 23.796 27.941 1.00 33.94 280 GLN A N 1
ATOM 2162 C CA . GLN A 1 280 ? -6.414 25.080 28.087 1.00 33.94 280 GLN A CA 1
ATOM 2163 C C . GLN A 1 280 ? -7.498 25.340 27.023 1.00 33.94 280 GLN A C 1
ATOM 2165 O O . GLN A 1 280 ? -8.437 26.083 27.292 1.00 33.94 280 GLN A O 1
ATOM 2170 N N . ASN A 1 281 ? -7.406 24.716 25.841 1.00 31.94 281 ASN A N 1
ATOM 2171 C CA . ASN A 1 281 ? -8.344 24.925 24.726 1.00 31.94 281 ASN A CA 1
ATOM 2172 C C . ASN A 1 281 ? -9.419 23.831 24.575 1.00 31.94 281 ASN A C 1
ATOM 2174 O O . ASN A 1 281 ? -10.241 23.903 23.659 1.00 31.94 281 ASN A O 1
ATOM 2178 N N . ARG A 1 282 ? -9.460 22.827 25.464 1.00 35.84 282 ARG A N 1
ATOM 2179 C CA . ARG A 1 282 ? -10.611 21.920 25.580 1.00 35.84 282 ARG A CA 1
ATOM 2180 C C . ARG A 1 282 ? -11.408 22.279 26.832 1.00 35.84 282 ARG A C 1
ATOM 2182 O O . ARG A 1 282 ? -10.922 22.018 27.927 1.00 35.84 282 ARG A O 1
ATOM 2189 N N . PRO A 1 283 ? -12.655 22.765 26.726 1.00 36.62 283 PRO A N 1
ATOM 2190 C CA . PRO A 1 283 ? -13.531 22.921 27.883 1.00 36.62 283 PRO A CA 1
ATOM 2191 C C . PRO A 1 283 ? -14.090 21.561 28.353 1.00 36.62 283 PRO A C 1
ATOM 2193 O O . PRO A 1 283 ? -15.251 21.464 28.736 1.00 36.62 283 PRO A O 1
ATOM 2196 N N . ASN A 1 284 ? -13.288 20.492 28.318 1.00 40.50 284 ASN A N 1
ATOM 2197 C CA . ASN A 1 284 ? -13.681 19.212 28.891 1.00 40.50 284 ASN A CA 1
ATOM 2198 C C . ASN A 1 284 ? -13.171 19.186 30.327 1.00 40.50 284 ASN A C 1
ATOM 2200 O O . ASN A 1 284 ? -11.983 18.970 30.568 1.00 40.50 284 ASN A O 1
ATOM 2204 N N . LYS A 1 285 ? -14.087 19.414 31.274 1.00 47.94 285 LYS A N 1
ATOM 2205 C CA . LYS A 1 285 ? -13.917 19.019 32.676 1.00 47.94 285 LYS A CA 1
ATOM 2206 C C . LYS A 1 285 ? -13.293 17.619 32.697 1.00 47.94 285 LYS A C 1
ATOM 2208 O O . LYS A 1 285 ? -13.814 16.709 32.059 1.00 47.94 285 LYS A O 1
ATOM 2213 N N . LEU A 1 286 ? -12.165 17.448 33.381 1.00 51.84 286 LEU A N 1
ATOM 2214 C CA . LEU A 1 286 ? -11.681 16.111 33.715 1.00 51.84 286 LEU A CA 1
ATOM 2215 C C . LEU A 1 286 ? -12.750 15.493 34.622 1.00 51.84 286 LEU A C 1
ATOM 2217 O O . LEU A 1 286 ? -12.995 16.003 35.713 1.00 51.84 286 LEU A O 1
ATOM 2221 N N . PHE A 1 287 ? -13.451 14.472 34.131 1.00 60.94 287 PHE A N 1
ATOM 2222 C CA . PHE A 1 287 ? -14.492 13.791 34.892 1.00 60.94 287 PHE A CA 1
ATOM 2223 C C . PHE A 1 287 ? -13.855 12.671 35.714 1.00 60.94 287 PHE A C 1
ATOM 2225 O O . PHE A 1 287 ? -13.111 11.839 35.183 1.00 60.94 287 PHE A O 1
ATOM 2232 N N . SER A 1 288 ? -14.133 12.672 37.012 1.00 61.09 288 SER A N 1
ATOM 2233 C CA . SER A 1 288 ? -13.583 11.724 37.971 1.00 61.09 288 SER A CA 1
ATOM 2234 C C . SER A 1 288 ? -14.668 11.175 38.886 1.00 61.09 288 SER A C 1
ATOM 2236 O O . SER A 1 288 ? -15.655 11.859 39.157 1.00 61.09 288 SER A O 1
ATOM 2238 N N . ILE A 1 289 ? -14.450 9.961 39.376 1.00 68.31 289 ILE A N 1
ATOM 2239 C CA . ILE A 1 289 ? -15.274 9.281 40.376 1.00 68.31 289 ILE A CA 1
ATOM 2240 C C . ILE A 1 289 ? -14.386 8.842 41.543 1.00 68.31 289 ILE A C 1
ATOM 2242 O O . ILE A 1 289 ? -13.188 8.603 41.361 1.00 68.31 289 ILE A O 1
ATOM 2246 N N . SER A 1 290 ? -14.957 8.738 42.737 1.00 72.19 290 SER A N 1
ATOM 2247 C CA . SER A 1 290 ? -14.307 8.076 43.867 1.00 72.19 290 SER A CA 1
ATOM 2248 C C . SER A 1 290 ? -14.218 6.572 43.611 1.00 72.19 290 SER A C 1
ATOM 2250 O O . SER A 1 290 ? -15.092 5.990 42.973 1.00 72.19 290 SER A O 1
ATOM 2252 N N . LYS A 1 291 ? -13.203 5.904 44.160 1.00 72.94 291 LYS A N 1
ATOM 2253 C CA . LYS A 1 291 ? -13.133 4.434 44.181 1.00 72.94 291 LYS A CA 1
ATOM 2254 C C . LYS A 1 291 ? -14.314 3.774 44.912 1.00 72.94 291 LYS A C 1
ATOM 2256 O O . LYS A 1 291 ? -14.556 2.593 44.698 1.00 72.94 291 LYS A O 1
ATOM 2261 N N . ASP A 1 292 ? -15.014 4.527 45.762 1.00 74.56 292 ASP A N 1
ATOM 2262 C CA . ASP A 1 292 ? -16.191 4.065 46.511 1.00 74.56 292 ASP A CA 1
ATOM 2263 C C . ASP A 1 292 ? -17.514 4.424 45.809 1.00 74.56 292 ASP A C 1
ATOM 2265 O O . ASP A 1 292 ? -18.591 4.098 46.309 1.00 74.56 292 ASP A O 1
ATOM 2269 N N . ASP A 1 293 ? -17.458 5.125 44.668 1.00 69.75 293 ASP A N 1
ATOM 2270 C CA . ASP A 1 293 ? -18.651 5.407 43.875 1.00 69.75 293 ASP A CA 1
ATOM 2271 C C . ASP A 1 293 ? -19.201 4.125 43.246 1.00 69.75 293 ASP A C 1
ATOM 2273 O O . ASP A 1 293 ? -18.467 3.261 42.767 1.00 69.75 293 ASP A O 1
ATOM 2277 N N . SER A 1 294 ? -20.529 4.032 43.190 1.00 69.38 294 SER A N 1
ATOM 2278 C CA . SER A 1 294 ? -21.193 2.906 42.537 1.00 69.38 294 SER A CA 1
ATOM 2279 C C . SER A 1 294 ? -20.922 2.873 41.028 1.00 69.38 294 SER A C 1
ATOM 2281 O O . SER A 1 294 ? -20.760 3.911 40.375 1.00 69.38 294 SER A O 1
ATOM 2283 N N . LEU A 1 295 ? -20.997 1.677 40.435 1.00 67.81 295 LEU A N 1
ATOM 2284 C CA . LEU A 1 295 ? -20.966 1.498 38.979 1.00 67.81 295 LEU A CA 1
ATOM 2285 C C . LEU A 1 295 ? -22.035 2.347 38.271 1.00 67.81 295 LEU A C 1
ATOM 2287 O O . LEU A 1 295 ? -21.814 2.848 37.171 1.00 67.81 295 LEU A O 1
ATOM 2291 N N . TRP A 1 296 ? -23.176 2.561 38.925 1.00 67.94 296 TRP A N 1
ATOM 2292 C CA . TRP A 1 296 ? -24.248 3.406 38.414 1.00 67.94 296 TRP A CA 1
ATOM 2293 C C . TRP A 1 296 ? -23.826 4.868 38.226 1.00 67.94 296 TRP A C 1
ATOM 2295 O O . TRP A 1 296 ? -24.150 5.485 37.206 1.00 67.94 296 TRP A O 1
ATOM 2305 N N . ASN A 1 297 ? -23.064 5.413 39.180 1.00 67.62 297 ASN A N 1
ATOM 2306 C CA . ASN A 1 297 ? -22.505 6.759 39.066 1.00 67.62 297 ASN A CA 1
ATOM 2307 C C . ASN A 1 297 ? -21.574 6.818 37.850 1.00 67.62 297 ASN A C 1
ATOM 2309 O O . ASN A 1 297 ? -21.705 7.719 37.023 1.00 67.62 297 ASN A O 1
ATOM 2313 N N . ALA A 1 298 ? -20.708 5.813 37.681 1.00 68.56 298 ALA A N 1
ATOM 2314 C CA . ALA A 1 298 ? -19.814 5.724 36.530 1.00 68.56 298 ALA A CA 1
ATOM 2315 C C . ALA A 1 298 ? -20.571 5.679 35.186 1.00 68.56 298 ALA A C 1
ATOM 2317 O O . ALA A 1 298 ? -20.249 6.449 34.282 1.00 68.56 298 ALA A O 1
ATOM 2318 N N . ILE A 1 299 ? -21.611 4.844 35.066 1.00 68.50 299 ILE A N 1
ATOM 2319 C CA . ILE A 1 299 ? -22.452 4.741 33.858 1.00 68.50 299 ILE A CA 1
ATOM 2320 C C . ILE A 1 299 ? -23.135 6.081 33.548 1.00 68.50 299 ILE A C 1
ATOM 2322 O O . ILE A 1 299 ? -23.080 6.556 32.414 1.00 68.50 299 ILE A O 1
ATOM 2326 N N . SER A 1 300 ? -23.710 6.730 34.564 1.00 66.94 300 SER A N 1
ATOM 2327 C CA . SER A 1 300 ? -24.419 8.010 34.420 1.00 66.94 300 SER A CA 1
ATOM 2328 C C . SER A 1 300 ? -23.490 9.153 33.977 1.00 66.94 300 SER A C 1
ATOM 2330 O O . SER A 1 300 ? -23.865 10.004 33.163 1.00 66.94 300 SER A O 1
ATOM 2332 N N . TYR A 1 301 ? -22.249 9.175 34.475 1.00 64.94 301 TYR A N 1
ATOM 2333 C CA . TYR A 1 301 ? -21.241 10.150 34.049 1.00 64.94 301 TYR A CA 1
ATOM 2334 C C . TYR A 1 301 ? -20.722 9.883 32.628 1.00 64.94 301 TYR A C 1
ATOM 2336 O O . TYR A 1 301 ? -20.464 10.834 31.885 1.00 64.94 301 TYR A O 1
ATOM 2344 N N . MET A 1 302 ? -20.592 8.617 32.218 1.00 66.50 302 MET A N 1
ATOM 2345 C CA . MET A 1 302 ? -20.141 8.286 30.861 1.00 66.50 302 MET A CA 1
ATOM 2346 C C . MET A 1 302 ? -21.210 8.552 29.797 1.00 66.50 302 MET A C 1
ATOM 2348 O O . MET A 1 302 ? -20.881 9.069 28.731 1.00 66.50 302 MET A O 1
ATOM 2352 N N . ASP A 1 303 ? -22.488 8.302 30.102 1.00 60.22 303 ASP A N 1
ATOM 2353 C CA . ASP A 1 303 ? -23.613 8.630 29.211 1.00 60.22 303 ASP A CA 1
ATOM 2354 C C . ASP A 1 303 ? -23.662 10.133 28.871 1.00 60.22 303 ASP A C 1
ATOM 2356 O O . ASP A 1 303 ? -23.941 10.541 27.740 1.00 60.22 303 ASP A O 1
ATOM 2360 N N . SER A 1 304 ? -23.317 10.979 29.845 1.00 52.22 304 SER A N 1
ATOM 2361 C CA . SER A 1 304 ? -23.507 12.421 29.732 1.00 52.22 304 SER A CA 1
ATOM 2362 C C . SER A 1 304 ? -22.366 13.174 29.048 1.00 52.22 304 SER A C 1
ATOM 2364 O O . SER A 1 304 ? -22.655 14.204 28.433 1.00 52.22 304 SER A O 1
ATOM 2366 N N . SER A 1 305 ? -21.088 12.762 29.144 1.00 50.25 305 SER A N 1
ATOM 2367 C CA . SER A 1 305 ? -19.984 13.643 28.687 1.00 50.25 305 SER A CA 1
ATOM 2368 C C . SER A 1 305 ? -18.578 13.041 28.464 1.00 50.25 305 SER A C 1
ATOM 2370 O O . SER A 1 305 ? -17.702 13.790 28.024 1.00 50.25 305 SER A O 1
ATOM 2372 N N . SER A 1 306 ? -18.290 11.757 28.734 1.00 53.84 306 SER A N 1
ATOM 2373 C CA . SER A 1 306 ? -16.917 11.228 28.568 1.00 53.84 306 SER A CA 1
ATOM 2374 C C . SER A 1 306 ? -16.838 9.720 28.325 1.00 53.84 306 SER A C 1
ATOM 2376 O O . SER A 1 306 ? -17.452 8.944 29.041 1.00 53.84 306 SER A O 1
ATOM 2378 N N . SER A 1 307 ? -15.968 9.295 27.402 1.00 61.41 307 SER A N 1
ATOM 2379 C CA . SER A 1 307 ? -15.650 7.873 27.173 1.00 61.41 307 SER A CA 1
ATOM 2380 C C . SER A 1 307 ? -14.705 7.267 28.225 1.00 61.41 307 SER A C 1
ATOM 2382 O O . SER A 1 307 ? -14.394 6.071 28.171 1.00 61.41 307 SER A O 1
ATOM 2384 N N . ARG A 1 308 ? -14.183 8.096 29.147 1.00 68.50 308 ARG A N 1
ATOM 2385 C CA . ARG A 1 308 ? -13.233 7.711 30.205 1.00 68.50 308 ARG A CA 1
ATOM 2386 C C . ARG A 1 308 ? -13.420 8.535 31.485 1.00 68.50 308 ARG A C 1
ATOM 2388 O O . ARG A 1 308 ? -13.630 9.745 31.406 1.00 68.50 308 ARG A O 1
ATOM 2395 N N . LEU A 1 309 ? -13.272 7.904 32.647 1.00 66.62 309 LEU A N 1
ATOM 2396 C CA . LEU A 1 309 ? -13.354 8.522 33.975 1.00 66.62 309 LEU A CA 1
ATOM 2397 C C . LEU A 1 309 ? -12.086 8.228 34.778 1.00 66.62 309 LEU A C 1
ATOM 2399 O O . LEU A 1 309 ? -11.613 7.093 34.800 1.00 66.62 309 LEU A O 1
ATOM 2403 N N . PHE A 1 310 ? -11.542 9.233 35.460 1.00 72.25 310 PHE A N 1
ATOM 2404 C CA . PHE A 1 310 ? -10.467 9.007 36.428 1.00 72.25 310 PHE A CA 1
ATOM 2405 C C . PHE A 1 310 ? -11.046 8.464 37.731 1.00 72.25 310 PHE A C 1
ATOM 2407 O O . PHE A 1 310 ? -12.005 9.023 38.257 1.00 72.25 310 PHE A O 1
ATOM 2414 N N . VAL A 1 311 ? -10.453 7.400 38.259 1.00 67.56 311 VAL A N 1
ATOM 2415 C CA . VAL A 1 311 ? -10.803 6.861 39.573 1.00 67.56 311 VAL A CA 1
ATOM 2416 C C . VAL A 1 311 ? -9.840 7.446 40.592 1.00 67.56 311 VAL A C 1
ATOM 2418 O O . VAL A 1 311 ? -8.621 7.314 40.440 1.00 67.56 311 VAL A O 1
ATOM 2421 N N . LEU A 1 312 ? -10.394 8.100 41.606 1.00 68.50 312 LEU A N 1
ATOM 2422 C CA . LEU A 1 312 ? -9.647 8.746 42.675 1.00 68.50 312 LEU A CA 1
ATOM 2423 C C . LEU A 1 312 ? -9.730 7.922 43.959 1.00 68.50 312 LEU A C 1
ATOM 2425 O O . LEU A 1 312 ? -10.780 7.369 44.286 1.00 68.50 312 LEU A O 1
ATOM 2429 N N . ASP A 1 313 ? -8.634 7.856 44.706 1.00 70.44 313 ASP A N 1
ATOM 2430 C CA . ASP A 1 313 ? -8.677 7.391 46.090 1.00 70.44 313 ASP A CA 1
ATOM 2431 C C . ASP A 1 313 ? -9.177 8.488 47.050 1.00 70.44 313 ASP A C 1
ATOM 2433 O O . ASP A 1 313 ? -9.469 9.621 46.658 1.00 70.44 313 ASP A O 1
ATOM 2437 N N . HIS A 1 314 ? -9.252 8.164 48.344 1.00 74.50 314 HIS A N 1
ATOM 2438 C CA . HIS A 1 314 ? -9.672 9.122 49.372 1.00 74.50 314 HIS A CA 1
ATOM 2439 C C . HIS A 1 314 ? -8.726 10.334 49.500 1.00 74.50 314 HIS A C 1
ATOM 2441 O O . HIS A 1 314 ? -9.108 11.346 50.084 1.00 74.50 314 HIS A O 1
ATOM 2447 N N . HIS A 1 315 ? -7.508 10.254 48.953 1.00 69.31 315 HIS A N 1
ATOM 2448 C CA . HIS A 1 315 ? -6.518 11.331 48.935 1.00 69.31 315 HIS A CA 1
ATOM 2449 C C . HIS A 1 315 ? -6.573 12.166 47.648 1.00 69.31 315 HIS A C 1
ATOM 2451 O O . HIS A 1 315 ? -5.680 12.980 47.423 1.00 69.31 315 HIS A O 1
ATOM 2457 N N . GLN A 1 316 ? -7.607 11.989 46.810 1.00 64.06 316 GLN A N 1
ATOM 2458 C CA . GLN A 1 316 ? -7.744 12.648 45.503 1.00 64.06 316 GLN A CA 1
ATOM 2459 C C . GLN A 1 316 ? -6.609 12.296 44.529 1.00 64.06 316 GLN A C 1
ATOM 2461 O O . GLN A 1 316 ? -6.351 13.018 43.563 1.00 64.06 316 GLN A O 1
ATOM 2466 N N . THR A 1 317 ? -5.937 11.167 44.756 1.00 60.56 317 THR A N 1
ATOM 2467 C CA . THR A 1 317 ? -4.904 10.663 43.857 1.00 60.56 317 THR A CA 1
ATOM 2468 C C . THR A 1 317 ? -5.556 9.806 42.787 1.00 60.56 317 THR A C 1
ATOM 2470 O O . THR A 1 317 ? -6.389 8.951 43.082 1.00 60.56 317 THR A O 1
ATOM 2473 N N . ILE A 1 318 ? -5.168 10.020 41.529 1.00 69.06 318 ILE A N 1
ATOM 2474 C CA . ILE A 1 318 ? -5.600 9.169 40.420 1.00 69.06 318 ILE A CA 1
ATOM 2475 C C . ILE A 1 318 ? -4.971 7.790 40.604 1.00 69.06 318 ILE A C 1
ATOM 2477 O O . ILE A 1 318 ? -3.759 7.636 40.461 1.00 69.06 318 ILE A O 1
ATOM 2481 N N . ILE A 1 319 ? -5.805 6.792 40.882 1.00 70.69 319 ILE A N 1
ATOM 2482 C CA . ILE A 1 319 ? -5.370 5.400 41.037 1.00 70.69 319 ILE A CA 1
ATOM 2483 C C . ILE A 1 319 ? -5.675 4.555 39.805 1.00 70.69 319 ILE A C 1
ATOM 2485 O O . ILE A 1 319 ? -5.014 3.544 39.579 1.00 70.69 319 ILE A O 1
ATOM 2489 N N . ASN A 1 320 ? -6.675 4.944 39.006 1.00 73.00 320 ASN A N 1
ATOM 2490 C CA . ASN A 1 320 ? -7.050 4.196 37.812 1.00 73.00 320 ASN A CA 1
ATOM 2491 C C . ASN A 1 320 ? -7.784 5.060 36.772 1.00 73.00 320 ASN A C 1
ATOM 2493 O O . ASN A 1 320 ? -8.188 6.193 37.043 1.00 73.00 320 ASN A O 1
ATOM 2497 N N . LEU A 1 321 ? -7.971 4.505 35.576 1.00 76.06 321 LEU A N 1
ATOM 2498 C CA . LEU A 1 321 ? -8.738 5.085 34.478 1.00 76.06 321 LEU A CA 1
ATOM 2499 C C . LEU A 1 321 ? -9.794 4.073 34.029 1.00 76.06 321 LEU A C 1
ATOM 2501 O O . LEU A 1 321 ? -9.454 3.035 33.473 1.00 76.06 321 LEU A O 1
ATOM 2505 N N . LEU A 1 322 ? -11.065 4.394 34.251 1.00 68.00 322 LEU A N 1
ATOM 2506 C CA . LEU A 1 322 ? -12.198 3.574 33.840 1.00 68.00 322 LEU A CA 1
ATOM 2507 C C . LEU A 1 322 ? -12.658 3.991 32.440 1.00 68.00 322 LEU A C 1
ATOM 2509 O O . LEU A 1 322 ? -12.883 5.176 32.193 1.00 68.00 322 LEU A O 1
ATOM 2513 N N . SER A 1 323 ? -12.820 3.044 31.521 1.00 77.62 323 SER A N 1
ATOM 2514 C CA . SER A 1 323 ? -13.355 3.270 30.173 1.00 77.62 323 SER A CA 1
ATOM 2515 C C . SER A 1 323 ? -14.734 2.636 29.973 1.00 77.62 323 SER A C 1
ATOM 2517 O O . SER A 1 323 ? -15.123 1.722 30.696 1.00 77.62 323 SER A O 1
ATOM 2519 N N . GLU A 1 324 ? -15.462 3.079 28.946 1.00 80.19 324 GLU A N 1
ATOM 2520 C CA . GLU A 1 324 ? -16.737 2.464 28.535 1.00 80.19 324 GLU A CA 1
ATOM 2521 C C . GLU A 1 324 ? -16.621 0.944 28.300 1.00 80.19 324 GLU A C 1
ATOM 2523 O O . GLU A 1 324 ? -17.530 0.181 28.625 1.00 80.19 324 GLU A O 1
ATOM 2528 N N . SER A 1 325 ? -15.487 0.481 27.763 1.00 80.62 325 SER A N 1
ATOM 2529 C CA . SER A 1 325 ? -15.230 -0.945 27.541 1.00 80.62 325 SER A CA 1
ATOM 2530 C C . SER A 1 325 ? -15.062 -1.722 28.848 1.00 80.62 325 SER A C 1
ATOM 2532 O O . SER A 1 325 ? -15.456 -2.884 28.911 1.00 80.62 325 SER A O 1
ATOM 2534 N N . ASP A 1 326 ? -14.517 -1.097 29.894 1.00 82.62 326 ASP A N 1
ATOM 2535 C CA . ASP A 1 326 ? -14.381 -1.730 31.211 1.00 82.62 326 ASP A CA 1
ATOM 2536 C C . ASP A 1 326 ? -15.755 -1.958 31.846 1.00 82.62 326 ASP A C 1
ATOM 2538 O O . ASP A 1 326 ? -16.004 -3.026 32.403 1.00 82.62 326 ASP A O 1
ATOM 2542 N N . ILE A 1 327 ? -16.679 -1.008 31.668 1.00 81.88 327 ILE A N 1
ATOM 2543 C CA . ILE A 1 327 ? -18.075 -1.159 32.097 1.00 81.88 327 ILE A CA 1
ATOM 2544 C C . ILE A 1 327 ? -18.737 -2.327 31.364 1.00 81.88 327 ILE A C 1
ATOM 2546 O O . ILE A 1 327 ? -19.361 -3.169 32.002 1.00 81.88 327 ILE A O 1
ATOM 2550 N N . ILE A 1 328 ? -18.583 -2.423 30.041 1.00 87.06 328 ILE A N 1
ATOM 2551 C CA . ILE A 1 328 ? -19.155 -3.538 29.271 1.00 87.06 328 ILE A CA 1
ATOM 2552 C C . ILE A 1 328 ? -18.589 -4.887 29.725 1.00 87.06 328 ILE A C 1
ATOM 2554 O O . ILE A 1 328 ? -19.351 -5.838 29.876 1.00 87.06 328 ILE A O 1
ATOM 2558 N N . ASN A 1 329 ? -17.284 -4.975 29.993 1.00 86.62 329 ASN A N 1
ATOM 2559 C CA . ASN A 1 329 ? -16.674 -6.198 30.520 1.00 86.62 329 ASN A CA 1
ATOM 2560 C C . ASN A 1 329 ? -17.243 -6.577 31.892 1.00 86.62 329 ASN A C 1
ATOM 2562 O O . ASN A 1 329 ? -17.531 -7.748 32.134 1.00 86.62 329 ASN A O 1
ATOM 2566 N N . LEU A 1 330 ? -17.442 -5.597 32.772 1.00 83.62 330 LEU A N 1
ATOM 2567 C CA . LEU A 1 330 ? -18.030 -5.822 34.088 1.00 83.62 330 LEU A CA 1
ATOM 2568 C C . LEU A 1 330 ? -19.497 -6.269 33.993 1.00 83.62 330 LEU A C 1
ATOM 2570 O O . LEU A 1 330 ? -19.903 -7.201 34.686 1.00 83.62 330 LEU A O 1
ATOM 2574 N N . VAL A 1 331 ? -20.279 -5.655 33.099 1.00 84.44 331 VAL A N 1
ATOM 2575 C CA . VAL A 1 331 ? -21.663 -6.068 32.813 1.00 84.44 331 VAL A CA 1
ATOM 2576 C C . VAL A 1 331 ? -21.696 -7.482 32.231 1.00 84.44 331 VAL A C 1
ATOM 2578 O O . VAL A 1 331 ? -22.546 -8.270 32.625 1.00 84.44 331 VAL A O 1
ATOM 2581 N N . ALA A 1 332 ? -20.758 -7.846 31.353 1.00 88.12 332 ALA A N 1
ATOM 2582 C CA . ALA A 1 332 ? -20.658 -9.198 30.802 1.00 88.12 332 ALA A CA 1
ATOM 2583 C C . ALA A 1 332 ? -20.343 -10.249 31.881 1.00 88.12 332 ALA A C 1
ATOM 2585 O O . ALA A 1 332 ? -20.939 -11.323 31.889 1.00 88.12 332 ALA A O 1
ATOM 2586 N N . GLN A 1 333 ? -19.447 -9.936 32.823 1.00 87.50 333 GLN A N 1
ATOM 2587 C CA . GLN A 1 333 ? -19.133 -10.812 33.961 1.00 87.50 333 GLN A CA 1
ATOM 2588 C C . GLN A 1 333 ? -20.334 -11.000 34.897 1.00 87.50 333 GLN A C 1
ATOM 2590 O O . GLN A 1 333 ? -20.489 -12.059 35.502 1.00 87.50 333 GLN A O 1
ATOM 2595 N N . ASN A 1 334 ? -21.211 -9.998 34.970 1.00 84.19 334 ASN A N 1
ATOM 2596 C CA . ASN A 1 334 ? -22.384 -9.983 35.837 1.00 84.19 334 ASN A CA 1
ATOM 2597 C C . ASN A 1 334 ? -23.696 -9.995 35.042 1.00 84.19 334 ASN A C 1
ATOM 2599 O O . ASN A 1 334 ? -24.707 -9.460 35.492 1.00 84.19 334 ASN A O 1
ATOM 2603 N N . ILE A 1 335 ? -23.706 -10.633 33.865 1.00 85.25 335 ILE A N 1
ATOM 2604 C CA . ILE A 1 335 ? -24.843 -10.598 32.928 1.00 85.25 335 ILE A CA 1
ATOM 2605 C C . ILE A 1 335 ? -26.156 -11.081 33.563 1.00 85.25 335 ILE A C 1
ATOM 2607 O O . ILE A 1 335 ? -27.249 -10.656 33.185 1.00 85.25 335 ILE A O 1
ATOM 2611 N N . HIS A 1 336 ? -26.054 -11.953 34.568 1.00 83.31 336 HIS A N 1
ATOM 2612 C CA . HIS A 1 336 ? -27.188 -12.482 35.312 1.00 83.31 336 HIS A CA 1
ATOM 2613 C C . HIS A 1 336 ? -27.990 -11.383 36.035 1.00 83.31 336 HIS A C 1
ATOM 2615 O O . HIS A 1 336 ? -29.212 -11.515 36.131 1.00 83.31 336 HIS A O 1
ATOM 2621 N N . LEU A 1 337 ? -27.342 -10.283 36.453 1.00 81.38 337 LEU A N 1
ATOM 2622 C CA . LEU A 1 337 ? -27.978 -9.129 37.106 1.00 81.38 337 LEU A CA 1
ATOM 2623 C C . LEU A 1 337 ? -28.932 -8.363 36.180 1.00 81.38 337 LEU A C 1
ATOM 2625 O O . LEU A 1 337 ? -29.802 -7.640 36.657 1.00 81.38 337 LEU A O 1
ATOM 2629 N N . LEU A 1 338 ? -28.825 -8.548 34.860 1.00 78.50 338 LEU A N 1
ATOM 2630 C CA . LEU A 1 338 ? -29.730 -7.923 33.893 1.00 78.50 338 LEU A CA 1
ATOM 2631 C C . LEU A 1 338 ? -31.132 -8.570 33.878 1.00 78.50 338 LEU A C 1
ATOM 2633 O O . LEU A 1 338 ? -32.038 -8.067 33.215 1.00 78.50 338 LEU A O 1
ATOM 2637 N N . GLY A 1 339 ? -31.347 -9.684 34.588 1.00 84.56 339 GLY A N 1
ATOM 2638 C CA . GLY A 1 339 ? -32.653 -10.344 34.660 1.00 84.56 339 GLY A CA 1
ATOM 2639 C C . GLY A 1 339 ? -33.182 -10.765 33.283 1.00 84.56 339 GLY A C 1
ATOM 2640 O O . GLY A 1 339 ? -32.421 -11.223 32.431 1.00 84.56 339 GLY A O 1
ATOM 2641 N N . GLU A 1 340 ? -34.486 -10.605 33.051 1.00 86.06 340 GLU A N 1
ATOM 2642 C CA . GLU A 1 340 ? -35.153 -11.031 31.809 1.00 86.06 340 GLU A CA 1
ATOM 2643 C C . GLU A 1 340 ? -34.748 -10.216 30.573 1.00 86.06 340 GLU A C 1
ATOM 2645 O O . GLU A 1 340 ? -34.866 -10.701 29.446 1.00 86.06 340 GLU A O 1
ATOM 2650 N N . ILE A 1 341 ? -34.244 -8.984 30.746 1.00 86.38 341 ILE A N 1
ATOM 2651 C CA . ILE A 1 341 ? -33.892 -8.133 29.600 1.00 86.38 341 ILE A CA 1
ATOM 2652 C C . ILE A 1 341 ? -32.758 -8.739 28.766 1.00 86.38 341 ILE A C 1
ATOM 2654 O O . ILE A 1 341 ? -32.697 -8.501 27.563 1.00 86.38 341 ILE A O 1
ATOM 2658 N N . ARG A 1 342 ? -31.899 -9.571 29.375 1.00 89.56 342 ARG A N 1
ATOM 2659 C CA . ARG A 1 342 ? -30.766 -10.210 28.693 1.00 89.56 342 ARG A CA 1
ATOM 2660 C C . ARG A 1 342 ? -31.220 -11.142 27.567 1.00 89.56 342 ARG A C 1
ATOM 2662 O O . ARG A 1 342 ? -30.519 -11.282 26.571 1.00 89.56 342 ARG A O 1
ATOM 2669 N N . SER A 1 343 ? -32.403 -11.743 27.720 1.00 92.94 343 SER A N 1
ATOM 2670 C CA . SER A 1 343 ? -32.996 -12.685 26.763 1.00 92.94 343 SER A CA 1
ATOM 2671 C C . SER A 1 343 ? -33.834 -12.005 25.680 1.00 92.94 343 SER A C 1
ATOM 2673 O O . SER A 1 343 ? -34.177 -12.648 24.691 1.00 92.94 343 SER A O 1
ATOM 2675 N N . LYS A 1 344 ? -34.165 -10.716 25.836 1.00 93.00 344 LYS A N 1
ATOM 2676 C CA . LYS A 1 344 ? -34.886 -9.958 24.806 1.00 93.00 344 LYS A CA 1
ATOM 2677 C C . LYS A 1 344 ? -33.985 -9.709 23.599 1.00 93.00 344 LYS A C 1
ATOM 2679 O O . LYS A 1 344 ? -32.771 -9.541 23.745 1.00 93.00 344 LYS A O 1
ATOM 2684 N N . THR A 1 345 ? -34.579 -9.674 22.410 1.00 93.81 345 THR A N 1
ATOM 2685 C CA . THR A 1 345 ? -33.842 -9.419 21.165 1.00 93.81 345 THR A CA 1
ATOM 2686 C C . THR A 1 345 ? -33.453 -7.946 21.027 1.00 93.81 345 THR A C 1
ATOM 2688 O O . THR A 1 345 ? -34.098 -7.079 21.623 1.00 93.81 345 THR A O 1
ATOM 2691 N N . ILE A 1 346 ? -32.438 -7.639 20.206 1.00 91.62 346 ILE A N 1
ATOM 2692 C CA . ILE A 1 346 ? -32.018 -6.256 19.894 1.00 91.62 346 ILE A CA 1
ATOM 2693 C C . ILE A 1 346 ? -33.199 -5.403 19.412 1.00 91.62 346 ILE A C 1
ATOM 2695 O O . ILE A 1 346 ? -33.342 -4.244 19.819 1.00 91.62 346 ILE A O 1
ATOM 2699 N N . GLN A 1 347 ? -34.075 -5.990 18.596 1.00 89.25 347 GLN A N 1
ATOM 2700 C CA . GLN A 1 347 ? -35.291 -5.335 18.128 1.00 89.25 347 GLN A CA 1
ATOM 2701 C C . GLN A 1 347 ? -36.256 -5.017 19.282 1.00 89.25 347 GLN A C 1
ATOM 2703 O O . GLN A 1 347 ? -36.730 -3.887 19.392 1.00 89.25 347 GLN A O 1
ATOM 2708 N N . GLN A 1 348 ? -36.510 -5.979 20.177 1.00 89.31 348 GLN A N 1
ATOM 2709 C CA . GLN A 1 348 ? -37.447 -5.825 21.299 1.00 89.31 348 GLN A CA 1
ATOM 2710 C C . GLN A 1 348 ? -37.002 -4.777 22.326 1.00 89.31 348 GLN A C 1
ATOM 2712 O O . GLN A 1 348 ? -37.845 -4.128 22.942 1.00 89.31 348 GLN A O 1
ATOM 2717 N N . ILE A 1 349 ? -35.693 -4.604 22.523 1.00 87.56 349 ILE A N 1
ATOM 2718 C CA . ILE A 1 349 ? -35.136 -3.603 23.450 1.00 87.56 349 ILE A CA 1
ATOM 2719 C C . ILE A 1 349 ? -34.957 -2.216 22.812 1.00 87.56 349 ILE A C 1
ATOM 2721 O O . ILE A 1 349 ? -34.509 -1.290 23.485 1.00 87.56 349 ILE A O 1
ATOM 2725 N N . GLY A 1 350 ? -35.301 -2.054 21.529 1.00 85.06 350 GLY A N 1
ATOM 2726 C CA . GLY A 1 350 ? -35.284 -0.760 20.842 1.00 85.06 350 GLY A CA 1
ATOM 2727 C C . GLY A 1 350 ? -33.899 -0.275 20.397 1.00 85.06 350 GLY A C 1
ATOM 2728 O O . GLY A 1 350 ? -33.745 0.900 20.051 1.00 85.06 350 GLY A O 1
ATOM 2729 N N . LEU A 1 351 ? -32.896 -1.159 20.352 1.00 84.31 351 LEU A N 1
ATOM 2730 C CA . LEU A 1 351 ? -31.547 -0.826 19.873 1.00 84.31 351 LEU A CA 1
ATOM 2731 C C . LEU A 1 351 ? -31.420 -0.837 18.329 1.00 84.31 351 LEU A C 1
ATOM 2733 O O . LEU A 1 351 ? -30.339 -0.586 17.807 1.00 84.31 351 LEU A O 1
ATOM 2737 N N . CYS A 1 352 ? -32.521 -1.053 17.593 1.00 74.38 352 CYS A N 1
ATOM 2738 C CA . CYS A 1 352 ? -32.618 -0.969 16.122 1.00 74.38 352 CYS A CA 1
ATOM 2739 C C . CYS A 1 352 ? -33.246 0.349 15.611 1.00 74.38 352 CYS A C 1
ATOM 2741 O O . CYS A 1 352 ? -33.928 0.363 14.590 1.00 74.38 352 CYS A O 1
ATOM 2743 N N . SER A 1 353 ? -33.109 1.458 16.338 1.00 62.88 353 SER A N 1
ATOM 2744 C CA . SER A 1 353 ? -33.969 2.640 16.149 1.00 62.88 353 SER A CA 1
ATOM 2745 C C . SER A 1 353 ? -33.487 3.655 15.103 1.00 62.88 353 SER A C 1
ATOM 2747 O O . SER A 1 353 ? -34.273 4.506 14.687 1.00 62.88 353 SER A O 1
ATOM 2749 N N . ALA A 1 354 ? -32.231 3.579 14.647 1.00 65.44 354 ALA A N 1
ATOM 2750 C CA . ALA A 1 354 ? -31.679 4.522 13.671 1.00 65.44 354 ALA A CA 1
ATOM 2751 C C . ALA A 1 354 ? -31.167 3.808 12.408 1.00 65.44 354 ALA A C 1
ATOM 2753 O O . ALA A 1 354 ? -30.350 2.887 12.537 1.00 65.44 354 ALA A O 1
ATOM 2754 N N . PRO A 1 355 ? -31.588 4.240 11.200 1.00 66.69 355 PRO A N 1
ATOM 2755 C CA . PRO A 1 355 ? -31.042 3.721 9.957 1.00 66.69 355 PRO A CA 1
ATOM 2756 C C . PRO A 1 355 ? -29.575 4.122 9.834 1.00 66.69 355 PRO A C 1
ATOM 2758 O O . PRO A 1 355 ? -29.192 5.276 10.059 1.00 66.69 355 PRO A O 1
ATOM 2761 N N . VAL A 1 356 ? -28.745 3.161 9.459 1.00 74.75 356 VAL A N 1
ATOM 2762 C CA . VAL A 1 356 ? -27.316 3.387 9.280 1.00 74.75 356 VAL A CA 1
ATOM 2763 C C . VAL A 1 356 ? -27.035 3.831 7.856 1.00 74.75 356 VAL A C 1
ATOM 2765 O O . VAL A 1 356 ? -27.422 3.184 6.886 1.00 74.75 356 VAL A O 1
ATOM 2768 N N . LYS A 1 357 ? -26.324 4.952 7.722 1.00 77.12 357 LYS A N 1
ATOM 2769 C CA . LYS A 1 357 ? -25.845 5.394 6.417 1.00 77.12 357 LYS A CA 1
ATOM 2770 C C . LYS A 1 357 ? -24.691 4.492 5.982 1.00 77.12 357 LYS A C 1
ATOM 2772 O O . LYS A 1 357 ? -23.662 4.445 6.651 1.00 77.12 357 LYS A O 1
ATOM 2777 N N . VAL A 1 358 ? -24.894 3.795 4.871 1.00 80.69 358 VAL A N 1
ATOM 2778 C CA . VAL A 1 358 ? -23.920 2.889 4.256 1.00 80.69 358 VAL A CA 1
ATOM 2779 C C . VAL A 1 358 ? -23.021 3.627 3.278 1.00 80.69 358 VAL A C 1
ATOM 2781 O O . VAL A 1 358 ? -23.434 4.620 2.670 1.00 80.69 358 VAL A O 1
ATOM 2784 N N . TYR A 1 359 ? -21.791 3.142 3.129 1.00 84.88 359 TYR A N 1
ATOM 2785 C CA . TYR A 1 359 ? -20.812 3.724 2.221 1.00 84.88 359 TYR A CA 1
ATOM 2786 C C . TYR A 1 359 ? -20.224 2.667 1.311 1.00 84.88 359 TYR A C 1
ATOM 2788 O O . TYR A 1 359 ? -20.089 1.501 1.658 1.00 84.88 359 TYR A O 1
ATOM 2796 N N . ASN A 1 360 ? -19.893 3.103 0.115 1.00 86.12 360 ASN A N 1
ATOM 2797 C CA . ASN A 1 360 ? -19.514 2.237 -0.974 1.00 86.12 360 ASN A CA 1
ATOM 2798 C C . ASN A 1 360 ? -18.034 1.845 -0.878 1.00 86.12 360 ASN A C 1
ATOM 2800 O O . ASN A 1 360 ? -17.190 2.694 -0.581 1.00 86.12 360 ASN A O 1
ATOM 2804 N N . LYS A 1 361 ? -17.725 0.576 -1.164 1.00 89.00 361 LYS A N 1
ATOM 2805 C CA . LYS A 1 361 ? -16.364 0.022 -1.186 1.00 89.00 361 LYS A CA 1
ATOM 2806 C C . LYS A 1 361 ? -15.368 0.795 -2.058 1.00 89.00 361 LYS A C 1
ATOM 2808 O O . LYS A 1 361 ? -14.184 0.833 -1.722 1.00 89.00 361 LYS A O 1
ATOM 2813 N N . ASP A 1 362 ? -15.857 1.454 -3.108 1.00 84.69 362 ASP A N 1
ATOM 2814 C CA . ASP A 1 362 ? -15.045 2.186 -4.087 1.00 84.69 362 ASP A CA 1
ATOM 2815 C C . ASP A 1 362 ? -14.811 3.662 -3.703 1.00 84.69 362 ASP A C 1
ATOM 2817 O O . ASP A 1 362 ? -14.079 4.389 -4.378 1.00 84.69 362 ASP A O 1
ATOM 2821 N N . MET A 1 363 ? -15.419 4.142 -2.608 1.00 81.94 363 MET A N 1
ATOM 2822 C CA . MET A 1 363 ? -15.172 5.499 -2.108 1.00 81.94 363 MET A CA 1
ATOM 2823 C C . MET A 1 363 ? -13.738 5.650 -1.616 1.00 81.94 363 MET A C 1
ATOM 2825 O O . MET A 1 363 ? -13.194 4.754 -0.980 1.00 81.94 363 MET A O 1
ATOM 2829 N N . ARG A 1 364 ? -13.142 6.824 -1.838 1.00 74.38 364 ARG A N 1
ATOM 2830 C CA . ARG A 1 364 ? -11.785 7.103 -1.357 1.00 74.38 364 ARG A CA 1
ATOM 2831 C C . ARG A 1 364 ? -11.748 7.218 0.162 1.00 74.38 364 ARG A C 1
ATOM 2833 O O . ARG A 1 364 ? -12.646 7.819 0.756 1.00 74.38 364 ARG A O 1
ATOM 2840 N N . VAL A 1 365 ? -10.670 6.737 0.780 1.00 68.00 365 VAL A N 1
ATOM 2841 C CA . VAL A 1 365 ? -10.457 6.821 2.237 1.00 68.00 365 VAL A CA 1
ATOM 2842 C C . VAL A 1 365 ? -10.603 8.261 2.743 1.00 68.00 365 VAL A C 1
ATOM 2844 O O . VAL A 1 365 ? -11.295 8.485 3.732 1.00 68.00 365 VAL A O 1
ATOM 2847 N N . ILE A 1 366 ? -10.040 9.254 2.043 1.00 65.25 366 ILE A N 1
ATOM 2848 C CA . ILE A 1 366 ? -10.169 10.675 2.409 1.00 65.25 366 ILE A CA 1
ATOM 2849 C C . ILE A 1 366 ? -11.629 11.143 2.465 1.00 65.25 366 ILE A C 1
ATOM 2851 O O . ILE A 1 366 ? -12.021 11.831 3.403 1.00 65.25 366 ILE A O 1
ATOM 2855 N N . THR A 1 367 ? -12.460 10.703 1.521 1.00 70.06 367 THR A N 1
ATOM 2856 C CA . THR A 1 367 ? -13.888 11.031 1.491 1.00 70.06 367 THR A CA 1
ATOM 2857 C C . THR A 1 367 ? -14.616 10.377 2.661 1.00 70.06 367 THR A C 1
ATOM 2859 O O . THR A 1 367 ? -15.430 11.016 3.324 1.00 70.06 367 THR A O 1
ATOM 2862 N N . VAL A 1 368 ? -14.302 9.114 2.961 1.00 69.50 368 VAL A N 1
ATOM 2863 C CA . VAL A 1 368 ? -14.878 8.401 4.110 1.00 69.50 368 VAL A CA 1
ATOM 2864 C C . VAL A 1 368 ? -14.465 9.058 5.437 1.00 69.50 368 VAL A C 1
ATOM 2866 O O . VAL A 1 368 ? -15.285 9.174 6.346 1.00 69.50 368 VAL A O 1
ATOM 2869 N N . LEU A 1 369 ? -13.236 9.568 5.543 1.00 67.12 369 LEU A N 1
ATOM 2870 C CA . LEU A 1 369 ? -12.756 10.311 6.712 1.00 67.12 369 LEU A CA 1
ATOM 2871 C C . LEU A 1 369 ? -13.446 11.660 6.898 1.00 67.12 369 LEU A C 1
ATOM 2873 O O . LEU A 1 369 ? -13.854 11.988 8.012 1.00 67.12 369 LEU A O 1
ATOM 2877 N N . GLU A 1 370 ? -13.609 12.435 5.826 1.00 61.66 370 GLU A N 1
ATOM 2878 C CA . GLU A 1 370 ? -14.382 13.679 5.867 1.00 61.66 370 GLU A CA 1
ATOM 2879 C C . GLU A 1 370 ? -15.804 13.419 6.367 1.00 61.66 370 GLU A C 1
ATOM 2881 O O . GLU A 1 370 ? -16.327 14.169 7.192 1.00 61.66 370 GLU A O 1
ATOM 2886 N N . LEU A 1 371 ? -16.411 12.318 5.923 1.00 65.50 371 LEU A N 1
ATOM 2887 C CA . LEU A 1 371 ? -17.747 11.915 6.344 1.00 65.50 371 LEU A CA 1
ATOM 2888 C C . LEU A 1 371 ? -17.796 11.509 7.819 1.00 65.50 371 LEU A C 1
ATOM 2890 O O . LEU A 1 371 ? -18.721 11.933 8.513 1.00 65.50 371 LEU A O 1
ATOM 2894 N N . LEU A 1 372 ? -16.806 10.757 8.315 1.00 64.25 372 LEU A N 1
ATOM 2895 C CA . LEU A 1 372 ? -16.684 10.431 9.741 1.00 64.25 372 LEU A CA 1
ATOM 2896 C C . LEU A 1 372 ? -16.661 11.706 10.600 1.00 64.25 372 LEU A C 1
ATOM 2898 O O . LEU A 1 372 ? -17.409 11.812 11.573 1.00 64.25 372 LEU A O 1
ATOM 2902 N N . LEU A 1 373 ? -15.863 12.701 10.195 1.00 57.66 373 LEU A N 1
ATOM 2903 C CA . LEU A 1 373 ? -15.734 13.985 10.892 1.00 57.66 373 LEU A CA 1
ATOM 2904 C C . LEU A 1 373 ? -17.020 14.817 10.827 1.00 57.66 373 LEU A C 1
ATOM 2906 O O . LEU A 1 373 ? -17.494 15.301 11.853 1.00 57.66 373 LEU A O 1
ATOM 2910 N N . GLN A 1 374 ? -17.615 14.962 9.640 1.00 61.72 374 GLN A N 1
ATOM 2911 C CA . GLN A 1 374 ? -18.852 15.728 9.448 1.00 61.72 374 GLN A CA 1
ATOM 2912 C C . GLN A 1 374 ? -20.033 15.138 10.219 1.00 61.72 374 GLN A C 1
ATOM 2914 O O . GLN A 1 374 ? -20.905 15.872 10.684 1.00 61.72 374 GLN A O 1
ATOM 2919 N N . LYS A 1 375 ? -20.090 13.808 10.320 1.00 63.59 375 LYS A N 1
ATOM 2920 C CA . LYS A 1 375 ? -21.153 13.086 11.023 1.00 63.59 375 LYS A CA 1
ATOM 2921 C C . LYS A 1 375 ? -20.841 12.843 12.495 1.00 63.59 375 LYS A C 1
ATOM 2923 O O . LYS A 1 375 ? -21.724 12.370 13.202 1.00 63.59 375 LYS A O 1
ATOM 2928 N N . ASN A 1 376 ? -19.639 13.201 12.950 1.00 64.88 376 ASN A N 1
ATOM 2929 C CA . ASN A 1 376 ? -19.161 12.973 14.309 1.00 64.88 376 ASN A CA 1
ATOM 2930 C C . ASN A 1 376 ? -19.341 11.508 14.756 1.00 64.88 376 ASN A C 1
ATOM 2932 O O . ASN A 1 376 ? -19.824 11.234 15.854 1.00 64.88 376 ASN A O 1
ATOM 2936 N N . VAL A 1 377 ? -18.988 10.567 13.876 1.00 67.62 377 VAL A N 1
ATOM 2937 C CA . VAL A 1 377 ? -19.032 9.121 14.147 1.00 67.62 377 VAL A CA 1
ATOM 2938 C C . VAL A 1 377 ? -17.623 8.527 14.135 1.00 67.62 377 VAL A C 1
ATOM 2940 O O . VAL A 1 377 ? -16.727 9.016 13.450 1.00 67.62 377 VAL A O 1
ATOM 2943 N N . SER A 1 378 ? -17.419 7.462 14.908 1.00 66.25 378 SER A N 1
ATOM 2944 C CA . SER A 1 378 ? -16.119 6.801 15.093 1.00 66.25 378 SER A CA 1
ATOM 2945 C C . SER A 1 378 ? -15.804 5.748 14.027 1.00 66.25 378 SER A C 1
ATOM 2947 O O . SER A 1 378 ? -14.627 5.469 13.771 1.00 66.25 378 SER A O 1
ATOM 2949 N N . ALA A 1 379 ? -16.835 5.168 13.410 1.00 77.94 379 ALA A N 1
ATOM 2950 C CA . ALA A 1 379 ? -16.708 4.194 12.336 1.00 77.94 379 ALA A CA 1
ATOM 2951 C C . ALA A 1 379 ? -17.957 4.152 11.443 1.00 77.94 379 ALA A C 1
ATOM 2953 O O . ALA A 1 379 ? -19.046 4.569 11.846 1.00 77.94 379 ALA A O 1
ATOM 2954 N N . VAL A 1 380 ? -17.787 3.631 10.229 1.00 85.25 380 VAL A N 1
ATOM 2955 C CA . VAL A 1 380 ? -18.832 3.502 9.209 1.00 85.25 380 VAL A CA 1
ATOM 2956 C C . VAL A 1 380 ? -18.835 2.115 8.559 1.00 85.25 380 VAL A C 1
ATOM 2958 O O . VAL A 1 380 ? -17.775 1.484 8.459 1.00 85.25 380 VAL A O 1
ATOM 2961 N N . PRO A 1 381 ? -20.003 1.648 8.082 1.00 89.69 381 PRO A N 1
ATOM 2962 C CA . PRO A 1 381 ? -20.105 0.389 7.368 1.00 89.69 381 PRO A CA 1
ATOM 2963 C C . PRO A 1 381 ? -19.775 0.590 5.895 1.00 89.69 381 PRO A C 1
ATOM 2965 O O . PRO A 1 381 ? -20.263 1.530 5.257 1.00 89.69 381 PRO A O 1
ATOM 2968 N N . ILE A 1 382 ? -18.991 -0.335 5.355 1.00 91.44 382 ILE A N 1
ATOM 2969 C CA . ILE A 1 382 ? -18.659 -0.398 3.939 1.00 91.44 382 ILE A CA 1
ATOM 2970 C C . ILE A 1 382 ? -19.434 -1.551 3.306 1.00 91.44 382 ILE A C 1
ATOM 2972 O O . ILE A 1 382 ? -19.356 -2.684 3.790 1.00 91.44 382 ILE A O 1
ATOM 2976 N N . ILE A 1 383 ? -20.166 -1.257 2.235 1.00 90.50 383 ILE A N 1
ATOM 2977 C CA . ILE A 1 383 ? -21.002 -2.208 1.502 1.00 90.50 383 ILE A CA 1
ATOM 2978 C C . ILE A 1 383 ? -20.485 -2.456 0.083 1.00 90.50 383 ILE A C 1
ATOM 2980 O O . ILE A 1 383 ? -19.827 -1.593 -0.511 1.00 90.50 383 ILE A O 1
ATOM 2984 N N . ASP A 1 384 ? -20.828 -3.617 -0.472 1.00 86.44 384 ASP A N 1
ATOM 2985 C CA . ASP A 1 384 ? -20.758 -3.853 -1.913 1.00 86.44 384 ASP A CA 1
ATOM 2986 C C . ASP A 1 384 ? -22.013 -3.286 -2.591 1.00 86.44 384 ASP A C 1
ATOM 2988 O O . ASP A 1 384 ? -23.128 -3.485 -2.123 1.00 86.44 384 ASP A O 1
ATOM 2992 N N . GLN A 1 385 ? -21.842 -2.551 -3.688 1.00 80.19 385 GLN A N 1
ATOM 2993 C CA . GLN A 1 385 ? -22.956 -1.927 -4.408 1.00 80.19 385 GLN A CA 1
ATOM 2994 C C . GLN A 1 385 ? -23.851 -2.943 -5.121 1.00 80.19 385 GLN A C 1
ATOM 2996 O O . GLN A 1 385 ? -25.003 -2.642 -5.422 1.00 80.19 385 GLN A O 1
ATOM 3001 N N . THR A 1 386 ? -23.302 -4.112 -5.456 1.00 82.38 386 THR A N 1
ATOM 3002 C CA . THR A 1 386 ? -23.995 -5.118 -6.270 1.00 82.38 386 THR A CA 1
ATOM 3003 C C . THR A 1 386 ? -25.153 -5.769 -5.522 1.00 82.38 386 THR A C 1
ATOM 3005 O O . THR A 1 386 ? -26.187 -6.044 -6.126 1.00 82.38 386 THR A O 1
ATOM 3008 N N . ASP A 1 387 ? -25.012 -5.963 -4.211 1.00 81.56 387 ASP A N 1
ATOM 3009 C CA . ASP A 1 387 ? -26.010 -6.612 -3.362 1.00 81.56 387 ASP A CA 1
ATOM 3010 C C . ASP A 1 387 ? -26.298 -5.862 -2.046 1.00 81.56 387 ASP A C 1
ATOM 3012 O O . ASP A 1 387 ? -27.069 -6.343 -1.218 1.00 81.56 387 ASP A O 1
ATOM 3016 N N . ASN A 1 388 ? -25.724 -4.666 -1.859 1.00 85.44 388 ASN A N 1
ATOM 3017 C CA . ASN A 1 388 ? -25.817 -3.838 -0.649 1.00 85.44 388 ASN A CA 1
ATOM 3018 C C . ASN A 1 388 ? -25.366 -4.540 0.642 1.00 85.44 388 ASN A C 1
ATOM 3020 O O . ASN A 1 388 ? -25.682 -4.075 1.746 1.00 85.44 388 ASN A O 1
ATOM 3024 N N . LYS A 1 389 ? -24.615 -5.641 0.535 1.00 90.12 389 LYS A N 1
ATOM 3025 C CA . LYS A 1 389 ? -24.168 -6.392 1.706 1.00 90.12 389 LYS A CA 1
ATOM 3026 C C . LYS A 1 389 ? -23.020 -5.699 2.400 1.00 90.12 389 LYS A C 1
ATOM 3028 O O . LYS A 1 389 ? -22.138 -5.116 1.771 1.00 90.12 389 LYS A O 1
ATOM 3033 N N . LEU A 1 390 ? -23.014 -5.802 3.723 1.00 90.38 390 LEU A N 1
ATOM 3034 C CA . LEU A 1 390 ? -21.927 -5.311 4.552 1.00 90.38 390 LEU A CA 1
ATOM 3035 C C . LEU A 1 390 ? -20.670 -6.169 4.356 1.00 90.38 390 LEU A C 1
ATOM 3037 O O . LEU A 1 390 ? -20.666 -7.351 4.687 1.00 90.38 390 LEU A O 1
ATOM 3041 N N . ILE A 1 391 ? -19.585 -5.560 3.878 1.00 88.88 391 ILE A N 1
ATOM 3042 C CA . ILE A 1 391 ? -18.332 -6.271 3.575 1.00 88.88 391 ILE A CA 1
ATOM 3043 C C . ILE A 1 391 ? -17.160 -5.852 4.464 1.00 88.88 391 ILE A C 1
ATOM 3045 O O . ILE A 1 391 ? -16.207 -6.617 4.627 1.00 88.88 391 ILE A O 1
ATOM 3049 N N . ALA A 1 392 ? -17.199 -4.647 5.043 1.00 89.00 392 ALA A N 1
ATOM 3050 C CA . ALA A 1 392 ? -16.132 -4.163 5.915 1.00 89.00 392 ALA A CA 1
ATOM 3051 C C . ALA A 1 392 ? -16.595 -3.073 6.890 1.00 89.00 392 ALA A C 1
ATOM 3053 O O . ALA A 1 392 ? -17.642 -2.445 6.723 1.00 89.00 392 ALA A O 1
ATOM 3054 N N . ASN A 1 393 ? -15.768 -2.826 7.906 1.00 87.88 393 ASN A N 1
ATOM 3055 C CA . ASN A 1 393 ? -15.899 -1.699 8.823 1.00 87.88 393 ASN A CA 1
ATOM 3056 C C . ASN A 1 393 ? -14.691 -0.767 8.684 1.00 87.88 393 ASN A C 1
ATOM 3058 O O . ASN A 1 393 ? -13.549 -1.213 8.803 1.00 87.88 393 ASN A O 1
ATOM 3062 N N . PHE A 1 394 ? -14.940 0.529 8.495 1.00 84.69 394 PHE A N 1
ATOM 3063 C CA . PHE A 1 394 ? -13.886 1.539 8.443 1.00 84.69 394 PHE A CA 1
ATOM 3064 C C . PHE A 1 394 ? -13.977 2.487 9.644 1.00 84.69 394 PHE A C 1
ATOM 3066 O O . PHE A 1 394 ? -15.027 3.063 9.913 1.00 84.69 394 PHE A O 1
ATOM 3073 N N . SER A 1 395 ? -12.870 2.672 10.360 1.00 75.19 395 SER A N 1
ATOM 3074 C CA . SER A 1 395 ? -12.760 3.500 11.565 1.00 75.19 395 SER A CA 1
ATOM 3075 C C . SER A 1 395 ? -11.458 4.297 11.587 1.00 75.19 395 SER A C 1
ATOM 3077 O O . SER A 1 395 ? -10.488 3.950 10.914 1.00 75.19 395 SER A O 1
ATOM 3079 N N . VAL A 1 396 ? -11.382 5.308 12.455 1.00 65.69 396 VAL A N 1
ATOM 3080 C CA . VAL A 1 396 ? -10.140 6.079 12.669 1.00 65.69 396 VAL A CA 1
ATOM 3081 C C . VAL A 1 396 ? -8.971 5.177 13.090 1.00 65.69 396 VAL A C 1
ATOM 3083 O O . VAL A 1 396 ? -7.823 5.451 12.752 1.00 65.69 396 VAL A O 1
ATOM 3086 N N . SER A 1 397 ? -9.242 4.062 13.777 1.00 64.38 397 SER A N 1
ATOM 3087 C CA . SER A 1 397 ? -8.192 3.117 14.174 1.00 64.38 397 SER A CA 1
ATOM 3088 C C . SER A 1 397 ? -7.515 2.432 12.982 1.00 64.38 397 SER A C 1
ATOM 3090 O O . SER A 1 397 ? -6.343 2.072 13.084 1.00 64.38 397 SER A O 1
ATOM 3092 N N . ASN A 1 398 ? -8.203 2.328 11.837 1.00 72.12 398 ASN A N 1
ATOM 3093 C CA . ASN A 1 398 ? -7.635 1.783 10.604 1.00 72.12 398 ASN A CA 1
ATOM 3094 C C . ASN A 1 398 ? -6.578 2.705 9.984 1.00 72.12 398 ASN A C 1
ATOM 3096 O O . ASN A 1 398 ? -5.778 2.233 9.189 1.00 72.12 398 ASN A O 1
ATOM 3100 N N . LEU A 1 399 ? -6.525 3.979 10.390 1.00 63.78 399 LEU A N 1
ATOM 3101 C CA . LEU A 1 399 ? -5.470 4.916 9.997 1.00 63.78 399 LEU A CA 1
ATOM 3102 C C . LEU A 1 399 ? -4.199 4.797 10.842 1.00 63.78 399 LEU A C 1
ATOM 3104 O O . LEU A 1 399 ? -3.247 5.556 10.651 1.00 63.78 399 LEU A O 1
ATOM 3108 N N . LYS A 1 400 ? -4.165 3.904 11.833 1.00 60.12 400 LYS A N 1
ATOM 3109 C CA . LYS A 1 400 ? -2.997 3.765 12.698 1.00 60.12 400 LYS A CA 1
ATOM 3110 C C . LYS A 1 400 ? -1.792 3.306 11.872 1.00 60.12 400 LYS A C 1
ATOM 3112 O O . LYS A 1 400 ? -1.805 2.234 11.282 1.00 60.12 400 LYS A O 1
ATOM 3117 N N . GLY A 1 401 ? -0.724 4.101 11.885 1.00 51.56 401 GLY A N 1
ATOM 3118 C CA . GLY A 1 401 ? 0.459 3.852 11.055 1.00 51.56 401 GLY A CA 1
ATOM 3119 C C . GLY A 1 401 ? 0.410 4.534 9.688 1.00 51.56 401 GLY A C 1
ATOM 3120 O O . GLY A 1 401 ? 1.341 4.362 8.903 1.00 51.56 401 GLY A O 1
ATOM 3121 N N . LEU A 1 402 ? -0.629 5.327 9.414 1.00 48.78 402 LEU A N 1
ATOM 3122 C CA . LEU A 1 402 ? -0.581 6.359 8.391 1.00 48.78 402 LEU A CA 1
ATOM 3123 C C . LEU A 1 402 ? 0.389 7.459 8.844 1.00 48.78 402 LEU A C 1
ATOM 3125 O O . LEU A 1 402 ? 0.299 7.970 9.961 1.00 48.78 402 LEU A O 1
ATOM 3129 N N . GLY A 1 403 ? 1.325 7.801 7.976 1.00 44.38 403 GLY A N 1
ATOM 3130 C CA . GLY A 1 403 ? 2.359 8.794 8.199 1.00 44.38 403 GLY A CA 1
ATOM 3131 C C . GLY A 1 403 ? 2.916 9.285 6.870 1.00 44.38 403 GLY A C 1
ATOM 3132 O O . GLY A 1 403 ? 2.368 9.019 5.803 1.00 44.38 403 GLY A O 1
ATOM 3133 N N . GLU A 1 404 ? 4.028 10.005 6.936 1.00 39.69 404 GLU A N 1
ATOM 3134 C CA . GLU A 1 404 ? 4.595 10.735 5.795 1.00 39.69 404 GLU A CA 1
ATOM 3135 C C . GLU A 1 404 ? 4.887 9.838 4.580 1.00 39.69 404 GLU A C 1
ATOM 3137 O O . GLU A 1 404 ? 4.678 10.243 3.441 1.00 39.69 404 GLU A O 1
ATOM 3142 N N . ASN A 1 405 ? 5.290 8.586 4.816 1.00 40.69 405 ASN A N 1
ATOM 3143 C CA . ASN A 1 405 ? 5.700 7.649 3.765 1.00 40.69 405 ASN A CA 1
ATOM 3144 C C . ASN A 1 405 ? 4.544 6.901 3.082 1.00 40.69 405 ASN A C 1
ATOM 3146 O O . ASN A 1 405 ? 4.779 6.190 2.109 1.00 40.69 405 ASN A O 1
ATOM 3150 N N . ASN A 1 406 ? 3.323 6.995 3.605 1.00 47.16 406 ASN A N 1
ATOM 3151 C CA . ASN A 1 406 ? 2.171 6.241 3.111 1.00 47.16 406 ASN A CA 1
ATOM 3152 C C . ASN A 1 406 ? 0.875 7.059 3.121 1.00 47.16 406 ASN A C 1
ATOM 3154 O O . ASN A 1 406 ? -0.222 6.511 3.091 1.00 47.16 406 ASN A O 1
ATOM 3158 N N . PHE A 1 407 ? 0.995 8.385 3.144 1.00 51.72 407 PHE A N 1
ATOM 3159 C CA . PHE A 1 407 ? -0.144 9.297 3.159 1.00 51.72 407 PHE A CA 1
ATOM 3160 C C . PHE A 1 407 ? -0.971 9.242 1.862 1.00 51.72 407 PHE A C 1
ATOM 3162 O O . PHE A 1 407 ? -2.178 9.477 1.887 1.00 51.72 407 PHE A O 1
ATOM 3169 N N . SER A 1 408 ? -0.348 8.867 0.737 1.00 49.53 408 SER A N 1
ATOM 3170 C CA . SER A 1 408 ? -1.026 8.631 -0.547 1.00 49.53 408 SER A CA 1
ATOM 3171 C C . SER A 1 408 ? -2.091 7.531 -0.473 1.00 49.53 408 SER A C 1
ATOM 3173 O O . SER A 1 408 ? -3.037 7.552 -1.259 1.00 49.53 408 SER A O 1
ATOM 3175 N N . GLU A 1 409 ? -2.011 6.632 0.515 1.00 58.56 409 GLU A N 1
ATOM 3176 C CA . GLU A 1 409 ? -3.006 5.582 0.757 1.00 58.56 409 GLU A CA 1
ATOM 3177 C C . GLU A 1 409 ? -4.402 6.147 1.070 1.00 58.56 409 GLU A C 1
ATOM 3179 O O . GLU A 1 409 ? -5.399 5.454 0.885 1.00 58.56 409 GLU A O 1
ATOM 3184 N N . LEU A 1 410 ? -4.508 7.424 1.465 1.00 57.38 410 LEU A N 1
ATOM 3185 C CA . LEU A 1 410 ? -5.792 8.111 1.645 1.00 57.38 410 LEU A CA 1
ATOM 3186 C C . LEU A 1 410 ? -6.586 8.298 0.341 1.00 57.38 410 LEU A C 1
ATOM 3188 O O . LEU A 1 410 ? -7.792 8.562 0.375 1.00 57.38 410 LEU A O 1
ATOM 3192 N N . MET A 1 411 ? -5.919 8.195 -0.807 1.00 63.66 411 MET A N 1
ATOM 3193 C CA . MET A 1 411 ? -6.546 8.341 -2.119 1.00 63.66 411 MET A CA 1
ATOM 3194 C C . MET A 1 411 ? -7.077 7.017 -2.674 1.00 63.66 411 MET A C 1
ATOM 3196 O O . MET A 1 411 ? -7.814 7.046 -3.662 1.00 63.66 411 MET A O 1
ATOM 3200 N N . LEU A 1 412 ? -6.736 5.888 -2.045 1.00 64.81 412 LEU A N 1
ATOM 3201 C CA . LEU A 1 412 ? -7.192 4.560 -2.447 1.00 64.81 412 LEU A CA 1
ATOM 3202 C C . LEU A 1 412 ? -8.690 4.369 -2.167 1.00 64.81 412 LEU A C 1
ATOM 3204 O O . LEU A 1 412 ? -9.228 5.001 -1.245 1.00 64.81 412 LEU A O 1
ATOM 3208 N N . PRO A 1 413 ? -9.361 3.472 -2.912 1.00 81.25 413 PRO A N 1
ATOM 3209 C CA . PRO A 1 413 ? -10.639 2.900 -2.506 1.00 81.25 413 PRO A CA 1
ATOM 3210 C C . PRO A 1 413 ? -10.574 2.355 -1.074 1.00 81.25 413 PRO A C 1
ATOM 3212 O O . PRO A 1 413 ? -9.607 1.702 -0.677 1.00 81.25 413 PRO A O 1
ATOM 3215 N N . VAL A 1 414 ? -11.606 2.622 -0.276 1.00 81.88 414 VAL A N 1
ATOM 3216 C CA . VAL A 1 414 ? -11.626 2.316 1.160 1.00 81.88 414 VAL A CA 1
ATOM 3217 C C . VAL A 1 414 ? -11.508 0.820 1.429 1.00 81.88 414 VAL A C 1
ATOM 3219 O O . VAL A 1 414 ? -10.842 0.417 2.381 1.00 81.88 414 VAL A O 1
ATOM 3222 N N . TYR A 1 415 ? -12.106 -0.014 0.581 1.00 85.75 415 TYR A N 1
ATOM 3223 C CA . TYR A 1 415 ? -12.017 -1.461 0.730 1.00 85.75 415 TYR A CA 1
ATOM 3224 C C . TYR A 1 415 ? -10.619 -1.992 0.396 1.00 85.75 415 TYR A C 1
ATOM 3226 O O . TYR A 1 415 ? -10.070 -2.788 1.155 1.00 85.75 415 TYR A O 1
ATOM 3234 N N . GLU A 1 416 ? -10.004 -1.476 -0.669 1.00 81.75 416 GLU A N 1
ATOM 3235 C CA . GLU A 1 416 ? -8.628 -1.806 -1.052 1.00 81.75 416 GLU A CA 1
ATOM 3236 C C . GLU A 1 416 ? -7.633 -1.382 0.041 1.00 81.75 416 GLU A C 1
ATOM 3238 O O . GLU A 1 416 ? -6.773 -2.158 0.460 1.00 81.75 416 GLU A O 1
ATOM 3243 N N . TYR A 1 417 ? -7.815 -0.185 0.608 1.00 80.75 417 TYR A N 1
ATOM 3244 C CA . TYR A 1 417 ? -7.041 0.285 1.755 1.00 80.75 417 TYR A CA 1
ATOM 3245 C C . TYR A 1 417 ? -7.126 -0.672 2.951 1.00 80.75 417 TYR A C 1
ATOM 3247 O O . TYR A 1 417 ? -6.103 -1.017 3.546 1.00 80.75 417 TYR A O 1
ATOM 3255 N N . LEU A 1 418 ? -8.332 -1.126 3.307 1.00 82.81 418 LEU A N 1
ATOM 3256 C CA . LEU A 1 418 ? -8.534 -2.057 4.420 1.00 82.81 418 LEU A CA 1
ATOM 3257 C C . LEU A 1 418 ? -7.859 -3.413 4.168 1.00 82.81 418 LEU A C 1
ATOM 3259 O O . LEU A 1 418 ? -7.237 -3.958 5.084 1.00 82.81 418 LEU A O 1
ATOM 3263 N N . GLN A 1 419 ? -7.911 -3.919 2.933 1.00 81.62 419 GLN A N 1
ATOM 3264 C CA . GLN A 1 419 ? -7.191 -5.131 2.537 1.00 81.62 419 GLN A CA 1
ATOM 3265 C C . GLN A 1 419 ? -5.673 -4.951 2.676 1.00 81.62 419 GLN A C 1
ATOM 3267 O O . GLN A 1 419 ? -5.008 -5.791 3.289 1.00 81.62 419 GLN A O 1
ATOM 3272 N N . PHE A 1 420 ? -5.119 -3.827 2.208 1.00 74.06 420 PHE A N 1
ATOM 3273 C CA . PHE A 1 420 ? -3.693 -3.532 2.362 1.00 74.06 420 PHE A CA 1
ATOM 3274 C C . PHE A 1 420 ? -3.258 -3.443 3.825 1.00 74.06 420 PHE A C 1
ATOM 3276 O O . PHE A 1 420 ? -2.204 -3.979 4.181 1.00 74.06 420 PHE A O 1
ATOM 3283 N N . GLN A 1 421 ? -4.050 -2.804 4.693 1.00 73.31 421 GLN A N 1
ATOM 3284 C CA . GLN A 1 421 ? -3.733 -2.752 6.124 1.00 73.31 421 GLN A CA 1
ATOM 3285 C C . GLN A 1 421 ? -3.739 -4.150 6.751 1.00 73.31 421 GLN A C 1
ATOM 3287 O O . GLN A 1 421 ? -2.836 -4.474 7.524 1.00 73.31 421 GLN A O 1
ATOM 3292 N N . SER A 1 422 ? -4.693 -5.005 6.373 1.00 70.00 422 SER A N 1
ATOM 3293 C CA . SER A 1 422 ? -4.765 -6.388 6.855 1.00 70.00 422 SER A CA 1
ATOM 3294 C C . SER A 1 422 ? -3.516 -7.195 6.484 1.00 70.00 422 SER A C 1
ATOM 3296 O O . SER A 1 422 ? -2.894 -7.816 7.348 1.00 70.00 422 SER A O 1
ATOM 3298 N N . ILE A 1 423 ? -3.066 -7.095 5.228 1.00 69.19 423 ILE A N 1
ATOM 3299 C CA . ILE A 1 423 ? -1.841 -7.753 4.742 1.00 69.19 423 ILE A CA 1
ATOM 3300 C C . ILE A 1 423 ? -0.603 -7.245 5.496 1.00 69.19 423 ILE A C 1
ATOM 3302 O O . ILE A 1 423 ? 0.245 -8.035 5.923 1.00 69.19 423 ILE A O 1
ATOM 3306 N N . LYS A 1 424 ? -0.497 -5.929 5.718 1.00 68.44 424 LYS A N 1
ATOM 3307 C CA . LYS A 1 424 ? 0.610 -5.336 6.486 1.00 68.44 424 LYS A CA 1
ATOM 3308 C C . LYS A 1 424 ? 0.639 -5.811 7.938 1.00 68.44 424 LYS A C 1
ATOM 3310 O O . LYS A 1 424 ? 1.727 -6.000 8.483 1.00 68.44 424 LYS A O 1
ATOM 3315 N N . GLU A 1 425 ? -0.517 -5.988 8.577 1.00 64.50 425 GLU A N 1
ATOM 3316 C CA . GLU A 1 425 ? -0.591 -6.520 9.941 1.00 64.50 425 GLU A CA 1
ATOM 3317 C C . GLU A 1 425 ? -0.213 -8.006 10.006 1.00 64.50 425 GLU A C 1
ATOM 3319 O O . GLU A 1 425 ? 0.554 -8.383 10.897 1.00 64.50 425 GLU A O 1
ATOM 3324 N N . MET A 1 426 ? -0.673 -8.824 9.051 1.00 62.09 426 MET A N 1
ATOM 3325 C CA . MET A 1 426 ? -0.313 -10.247 8.954 1.00 62.09 426 MET A CA 1
ATOM 3326 C C . MET A 1 426 ? 1.203 -10.437 8.814 1.00 62.09 426 MET A C 1
ATOM 3328 O O . MET A 1 426 ? 1.813 -11.197 9.571 1.00 62.09 426 MET A O 1
ATOM 3332 N N . ASN A 1 427 ? 1.836 -9.660 7.933 1.00 62.22 427 ASN A N 1
ATOM 3333 C CA . ASN A 1 427 ? 3.282 -9.721 7.706 1.00 62.22 427 ASN A CA 1
ATOM 3334 C C . ASN A 1 427 ? 4.114 -9.278 8.923 1.00 62.22 427 ASN A C 1
ATOM 3336 O O . ASN A 1 427 ? 5.250 -9.716 9.082 1.00 62.22 427 ASN A O 1
ATOM 3340 N N . LYS A 1 428 ? 3.567 -8.424 9.800 1.00 62.41 428 LYS A N 1
ATOM 3341 C CA . LYS A 1 428 ? 4.269 -7.937 11.001 1.00 62.41 428 LYS A CA 1
ATOM 3342 C C . LYS A 1 428 ? 4.218 -8.897 12.188 1.00 62.41 428 LYS A C 1
ATOM 3344 O O . LYS A 1 428 ? 5.083 -8.795 13.053 1.00 62.41 428 LYS A O 1
ATOM 3349 N N . LYS A 1 429 ? 3.204 -9.763 12.286 1.00 56.28 429 LYS A N 1
ATOM 3350 C CA . LYS A 1 429 ? 2.935 -10.522 13.521 1.00 56.28 429 LYS A CA 1
ATOM 3351 C C . LYS A 1 429 ? 3.332 -11.996 13.506 1.00 56.28 429 LYS A C 1
ATOM 3353 O O . LYS A 1 429 ? 3.292 -12.584 14.579 1.00 56.28 429 LYS A O 1
ATOM 3358 N N . GLN A 1 430 ? 3.695 -12.595 12.362 1.00 48.47 430 GLN A N 1
ATOM 3359 C CA . GLN A 1 430 ? 3.959 -14.049 12.262 1.00 48.47 430 GLN A CA 1
ATOM 3360 C C . GLN A 1 430 ? 2.895 -14.900 13.001 1.00 48.47 430 GLN A C 1
ATOM 3362 O O . GLN A 1 430 ? 3.199 -15.934 13.587 1.00 48.47 430 GLN A O 1
ATOM 3367 N N . SER A 1 431 ? 1.637 -14.445 13.028 1.00 44.75 431 SER A N 1
ATOM 3368 C CA . SER A 1 431 ? 0.559 -15.069 13.799 1.00 44.75 431 SER A CA 1
ATOM 3369 C C . SER A 1 431 ? -0.660 -15.298 12.918 1.00 44.75 431 SER A C 1
ATOM 3371 O O . SER A 1 431 ? -1.047 -14.400 12.174 1.00 44.75 431 SER A O 1
ATOM 3373 N N . SER A 1 432 ? -1.292 -16.457 13.078 1.00 41.78 432 SER A N 1
ATOM 3374 C CA . SER A 1 432 ? -2.463 -16.956 12.344 1.00 41.78 432 SER A CA 1
ATOM 3375 C C . SER A 1 432 ? -3.808 -16.308 12.708 1.00 41.78 432 SER A C 1
ATOM 3377 O O . SER A 1 432 ? -4.841 -16.752 12.221 1.00 41.78 432 SER A O 1
ATOM 3379 N N . LEU A 1 433 ? -3.837 -15.280 13.561 1.00 41.66 433 LEU A N 1
ATOM 3380 C CA . LEU A 1 433 ? -5.087 -14.628 13.958 1.00 41.66 433 LEU A CA 1
ATOM 3381 C C . LEU A 1 433 ? -5.325 -13.370 13.124 1.00 41.66 433 LEU A C 1
ATOM 3383 O O . LEU A 1 433 ? -4.757 -12.306 13.386 1.00 41.66 433 LEU A O 1
ATOM 3387 N N . GLU A 1 434 ? -6.192 -13.523 12.123 1.00 42.16 434 GLU A N 1
ATOM 3388 C CA . GLU A 1 434 ? -6.808 -12.439 11.370 1.00 42.16 434 GLU A CA 1
ATOM 3389 C C . GLU A 1 434 ? -7.405 -11.416 12.346 1.00 42.16 434 GLU A C 1
ATOM 3391 O O . GLU A 1 434 ? -8.438 -11.649 12.975 1.00 42.16 434 GLU A O 1
ATOM 3396 N N . LYS A 1 435 ? -6.813 -10.222 12.445 1.00 49.31 435 LYS A N 1
ATOM 3397 C CA . LYS A 1 435 ? -7.649 -9.047 12.696 1.00 49.31 435 LYS A CA 1
ATOM 3398 C C . LYS A 1 435 ? -8.415 -8.807 11.407 1.00 49.31 435 LYS A C 1
ATOM 3400 O O . LYS A 1 435 ? -7.974 -8.050 10.542 1.00 49.31 435 LYS A O 1
ATOM 3405 N N . SER A 1 436 ? -9.514 -9.532 11.239 1.00 52.16 436 SER A N 1
ATOM 3406 C CA . SER A 1 436 ? -10.362 -9.333 10.085 1.00 52.16 436 SER A CA 1
ATOM 3407 C C . SER A 1 436 ? -10.949 -7.924 10.195 1.00 52.16 436 SER A C 1
ATOM 3409 O O . SER A 1 436 ? -11.514 -7.515 11.207 1.00 52.16 436 SER A O 1
ATOM 3411 N N . PHE A 1 437 ? -10.792 -7.140 9.133 1.00 63.50 437 PHE A N 1
ATOM 3412 C CA . PHE A 1 437 ? -11.567 -5.913 8.912 1.00 63.50 437 PHE A CA 1
ATOM 3413 C C . PHE A 1 437 ? -13.048 -6.237 8.647 1.00 63.50 437 PHE A C 1
ATOM 3415 O O . PHE A 1 437 ? -13.837 -5.347 8.309 1.00 63.50 437 PHE A O 1
ATOM 3422 N N . HIS A 1 438 ? -13.410 -7.520 8.761 1.00 70.56 438 HIS A N 1
ATOM 3423 C CA . HIS A 1 438 ? -14.761 -7.996 8.651 1.00 70.56 438 HIS A CA 1
ATOM 3424 C C . HIS A 1 438 ? -15.620 -7.346 9.729 1.00 70.56 438 HIS A C 1
ATOM 3426 O O . HIS A 1 438 ? -15.207 -7.183 10.882 1.00 70.56 438 HIS A O 1
ATOM 3432 N N . PRO A 1 439 ? -16.820 -6.925 9.334 1.00 79.06 439 PRO A N 1
ATOM 3433 C CA . PRO A 1 439 ? -17.749 -6.297 10.243 1.00 79.06 439 PRO A CA 1
ATOM 3434 C C . PRO A 1 439 ? -18.143 -7.298 11.331 1.00 79.06 439 PRO A C 1
ATOM 3436 O O . PRO A 1 439 ? -18.535 -8.427 11.041 1.00 79.06 439 PRO A O 1
ATOM 3439 N N . LEU A 1 440 ? -18.092 -6.869 12.588 1.00 85.94 440 LEU A N 1
ATOM 3440 C CA . LEU A 1 440 ? -18.757 -7.603 13.655 1.00 85.94 440 LEU A CA 1
ATOM 3441 C C . LEU A 1 440 ? -20.242 -7.266 13.610 1.00 85.94 440 LEU A C 1
ATOM 3443 O O . LEU A 1 440 ? -20.623 -6.094 13.713 1.00 85.94 440 LEU A O 1
ATOM 3447 N N . VAL A 1 441 ? -21.056 -8.303 13.427 1.00 90.81 441 VAL A N 1
ATOM 3448 C CA . VAL A 1 441 ? -22.489 -8.162 13.185 1.00 90.81 441 VAL A CA 1
ATOM 3449 C C . VAL A 1 441 ? -23.343 -8.774 14.289 1.00 90.81 441 VAL A C 1
ATOM 3451 O O . VAL A 1 441 ? -22.955 -9.731 14.971 1.00 90.81 441 VAL A O 1
ATOM 3454 N N . LEU A 1 442 ? -24.534 -8.210 14.428 1.00 92.62 442 LEU A N 1
ATOM 3455 C CA . LEU A 1 442 ? -25.684 -8.759 15.127 1.00 92.62 442 LEU A CA 1
ATOM 3456 C C . LEU A 1 442 ? -26.827 -8.912 14.130 1.00 92.62 442 LEU A C 1
ATOM 3458 O O . LEU A 1 442 ? -26.984 -8.078 13.239 1.00 92.62 442 LEU A O 1
ATOM 3462 N N . HIS A 1 443 ? -27.658 -9.922 14.319 1.00 92.75 443 HIS A N 1
ATOM 3463 C CA . HIS A 1 443 ? -28.981 -9.936 13.712 1.00 92.75 443 HIS A CA 1
ATOM 3464 C C . HIS A 1 443 ? -29.995 -9.249 14.631 1.00 92.75 443 HIS A C 1
ATOM 3466 O O . HIS A 1 443 ? -29.802 -9.166 15.842 1.00 92.75 443 HIS A O 1
ATOM 3472 N N . GLU A 1 444 ? -31.102 -8.763 14.076 1.00 89.00 444 GLU A N 1
ATOM 3473 C CA . GLU A 1 444 ? -32.168 -8.124 14.866 1.00 89.00 444 GLU A CA 1
ATOM 3474 C C . GLU A 1 444 ? -32.798 -9.061 15.918 1.00 89.00 444 GLU A C 1
ATOM 3476 O O . GLU A 1 444 ? -33.289 -8.598 16.952 1.00 89.00 444 GLU A O 1
ATOM 3481 N N . TRP A 1 445 ? -32.723 -10.376 15.677 1.00 92.38 445 TRP A N 1
ATOM 3482 C CA . TRP A 1 445 ? -33.160 -11.441 16.583 1.00 92.38 445 TRP A CA 1
ATOM 3483 C C . TRP A 1 445 ? -32.076 -11.926 17.555 1.00 92.38 445 TRP A C 1
ATOM 3485 O O . TRP A 1 445 ? -32.371 -12.769 18.401 1.00 92.38 445 TRP A O 1
ATOM 3495 N N . ASP A 1 446 ? -30.842 -11.413 17.475 1.00 95.06 446 ASP A N 1
ATOM 3496 C CA . ASP A 1 446 ? -29.833 -11.704 18.496 1.00 95.06 446 ASP A CA 1
ATOM 3497 C C . ASP A 1 446 ? -30.280 -11.138 19.851 1.00 95.06 446 ASP A C 1
ATOM 3499 O O . ASP A 1 446 ? -30.926 -10.089 19.933 1.00 95.06 446 ASP A O 1
ATOM 3503 N N . THR A 1 447 ? -29.936 -11.833 20.934 1.00 95.38 447 THR A N 1
ATOM 3504 C CA . THR A 1 447 ? -30.281 -11.405 22.293 1.00 95.38 447 THR A CA 1
ATOM 3505 C C . THR A 1 447 ? -29.385 -10.265 22.774 1.00 95.38 447 THR A C 1
ATOM 3507 O O . THR A 1 447 ? -28.247 -10.098 22.321 1.00 95.38 447 THR A O 1
ATOM 3510 N N . PHE A 1 448 ? -29.873 -9.491 23.745 1.00 93.62 448 PHE A N 1
ATOM 3511 C CA . PHE A 1 448 ? -29.077 -8.454 24.403 1.00 93.62 448 PHE A CA 1
ATOM 3512 C C . PHE A 1 448 ? -27.800 -9.022 25.039 1.00 93.62 448 PHE A C 1
ATOM 3514 O O . PHE A 1 448 ? -26.726 -8.434 24.923 1.00 93.62 448 PHE A O 1
ATOM 3521 N N . GLU A 1 449 ? -27.904 -10.206 25.642 1.00 94.00 449 GLU A N 1
ATOM 3522 C CA . GLU A 1 449 ? -26.779 -10.970 26.177 1.00 94.00 449 GLU A CA 1
ATOM 3523 C C . GLU A 1 449 ? -25.702 -11.250 25.120 1.00 94.00 449 GLU A C 1
ATOM 3525 O O . GLU A 1 449 ? -24.523 -10.978 25.353 1.00 94.00 449 GLU A O 1
ATOM 3530 N N . ASN A 1 450 ? -26.101 -11.706 23.926 1.00 94.00 450 ASN A N 1
ATOM 3531 C CA . ASN A 1 450 ? -25.170 -11.958 22.824 1.00 94.00 450 ASN A CA 1
ATOM 3532 C C . ASN A 1 450 ? -24.416 -10.678 22.421 1.00 94.00 450 ASN A C 1
ATOM 3534 O O . ASN A 1 450 ? -23.205 -10.702 22.195 1.00 94.00 450 ASN A O 1
ATOM 3538 N N . ALA A 1 451 ? -25.101 -9.532 22.384 1.00 92.69 451 ALA A N 1
ATOM 3539 C CA . ALA A 1 451 ? -24.474 -8.252 22.064 1.00 92.69 451 ALA A CA 1
ATOM 3540 C C . ALA A 1 451 ? -23.448 -7.798 23.109 1.00 92.69 451 ALA A C 1
ATOM 3542 O O . ALA A 1 451 ? -22.354 -7.365 22.736 1.00 92.69 451 ALA A O 1
ATOM 3543 N N . ILE A 1 452 ? -23.765 -7.935 24.401 1.00 91.62 452 ILE A N 1
ATOM 3544 C CA . ILE A 1 452 ? -22.835 -7.619 25.495 1.00 91.62 452 ILE A CA 1
ATOM 3545 C C . ILE A 1 452 ? -21.587 -8.502 25.407 1.00 91.62 452 ILE A C 1
ATOM 3547 O O . ILE A 1 452 ? -20.469 -7.982 25.430 1.00 91.62 452 ILE A O 1
ATOM 3551 N N . PHE A 1 453 ? -21.757 -9.816 25.232 1.00 93.12 453 PHE A N 1
ATOM 3552 C CA . PHE A 1 453 ? -20.625 -10.735 25.120 1.00 93.12 453 PHE A CA 1
ATOM 3553 C C . PHE A 1 453 ? -19.770 -10.475 23.880 1.00 93.12 453 PHE A C 1
ATOM 3555 O O . PHE A 1 453 ? -18.542 -10.454 23.988 1.00 93.12 453 PHE A O 1
ATOM 3562 N N . LYS A 1 454 ? -20.384 -10.209 22.719 1.00 91.00 454 LYS A N 1
ATOM 3563 C CA . LYS A 1 454 ? -19.646 -9.845 21.499 1.00 91.00 454 LYS A CA 1
ATOM 3564 C C . LYS A 1 454 ? -18.811 -8.579 21.706 1.00 91.00 454 LYS A C 1
ATOM 3566 O O . LYS A 1 454 ? -17.637 -8.578 21.337 1.00 91.00 454 LYS A O 1
ATOM 3571 N N . LEU A 1 455 ? -19.362 -7.527 22.318 1.00 88.44 455 LEU A N 1
ATOM 3572 C CA . LEU A 1 455 ? -18.615 -6.292 22.604 1.00 88.44 455 LEU A CA 1
ATOM 3573 C C . LEU A 1 455 ? -17.461 -6.526 23.592 1.00 88.44 455 LEU A C 1
ATOM 3575 O O . LEU A 1 455 ? -16.340 -6.083 23.332 1.00 88.44 455 LEU A O 1
ATOM 3579 N N . ALA A 1 456 ? -17.712 -7.259 24.681 1.00 86.75 456 ALA A N 1
ATOM 3580 C CA . ALA A 1 456 ? -16.706 -7.581 25.694 1.00 86.75 456 ALA A CA 1
ATOM 3581 C C . ALA A 1 456 ? -15.534 -8.394 25.111 1.00 86.75 456 ALA A C 1
ATOM 3583 O O . ALA A 1 456 ? -14.365 -8.058 25.313 1.00 86.75 456 ALA A O 1
ATOM 3584 N N . ALA A 1 457 ? -15.836 -9.424 24.313 1.00 84.88 457 ALA A N 1
ATOM 3585 C CA . ALA A 1 457 ? -14.828 -10.309 23.732 1.00 84.88 457 ALA A CA 1
ATOM 3586 C C . ALA A 1 457 ? -13.962 -9.622 22.663 1.00 84.88 457 ALA A C 1
ATOM 3588 O O . ALA A 1 457 ? -12.765 -9.892 22.556 1.00 84.88 457 ALA A O 1
ATOM 3589 N N . THR A 1 458 ? -14.553 -8.732 21.864 1.00 77.00 458 THR A N 1
ATOM 3590 C CA . THR A 1 458 ? -13.891 -8.163 20.676 1.00 77.00 458 THR A CA 1
ATOM 3591 C C . THR A 1 458 ? -13.252 -6.796 20.915 1.00 77.00 458 THR A C 1
ATOM 3593 O O . THR A 1 458 ? -12.476 -6.331 20.078 1.00 77.00 458 THR A O 1
ATOM 3596 N N . LYS A 1 459 ? -13.526 -6.159 22.064 1.00 71.62 459 LYS A N 1
ATOM 3597 C CA . LYS A 1 459 ? -13.022 -4.823 22.437 1.00 71.62 459 LYS A CA 1
ATOM 3598 C C . LYS A 1 459 ? -13.325 -3.743 21.388 1.00 71.62 459 LYS A C 1
ATOM 3600 O O . LYS A 1 459 ? -12.562 -2.787 21.239 1.00 71.62 459 LYS A O 1
ATOM 3605 N N . VAL A 1 460 ? -14.419 -3.897 20.645 1.00 76.94 460 VAL A N 1
ATOM 3606 C CA . VAL A 1 460 ? -14.912 -2.880 19.707 1.00 76.94 460 VAL A CA 1
ATOM 3607 C C . VAL A 1 460 ? -15.950 -1.989 20.378 1.00 76.94 460 VAL A C 1
ATOM 3609 O O . VAL A 1 460 ? -16.611 -2.390 21.330 1.00 76.94 460 VAL A O 1
ATOM 3612 N N . HIS A 1 461 ? -16.112 -0.769 19.866 1.00 76.75 461 HIS A N 1
ATOM 3613 C CA . HIS A 1 461 ? -17.062 0.205 20.419 1.00 76.75 461 HIS A CA 1
ATOM 3614 C C . HIS A 1 461 ? -18.466 0.128 19.796 1.00 76.75 461 HIS A C 1
ATOM 3616 O O . HIS A 1 461 ? -19.387 0.799 20.271 1.00 76.75 461 HIS A O 1
ATOM 3622 N N . GLN A 1 462 ? -18.638 -0.660 18.731 1.00 85.25 462 GLN A N 1
ATOM 3623 C CA . GLN A 1 462 ? -19.910 -0.796 18.026 1.00 85.25 462 GLN A CA 1
ATOM 3624 C C . GLN A 1 462 ? -20.032 -2.126 17.274 1.00 85.25 462 GLN A C 1
ATOM 3626 O O . GLN A 1 462 ? -19.029 -2.676 16.821 1.00 85.25 462 GLN A O 1
ATOM 3631 N N . LEU A 1 463 ? -21.270 -2.588 17.104 1.00 89.56 463 LEU A N 1
ATOM 3632 C CA . LEU A 1 463 ? -21.675 -3.749 16.313 1.00 89.56 463 LEU A CA 1
ATOM 3633 C C . LEU A 1 463 ? -22.707 -3.316 15.268 1.00 89.56 463 LEU A C 1
ATOM 3635 O O . LEU A 1 463 ? -23.620 -2.544 15.572 1.00 89.56 463 LEU A O 1
ATOM 3639 N N . TRP A 1 464 ? -22.579 -3.818 14.044 1.00 92.19 464 TRP A N 1
ATOM 3640 C CA . TRP A 1 464 ? -23.545 -3.546 12.979 1.00 92.19 464 TRP A CA 1
ATOM 3641 C C . TRP A 1 464 ? -24.731 -4.497 13.092 1.00 92.19 464 TRP A C 1
ATOM 3643 O O . TRP A 1 464 ? -24.536 -5.702 13.196 1.00 92.19 464 TRP A O 1
ATOM 3653 N N . VAL A 1 465 ? -25.955 -3.980 13.053 1.00 92.56 465 VAL A N 1
ATOM 3654 C CA . VAL A 1 465 ? -27.153 -4.822 12.983 1.00 92.56 465 VAL A CA 1
ATOM 3655 C C . VAL A 1 465 ? -27.491 -5.044 11.518 1.00 92.56 465 VAL A C 1
ATOM 3657 O O . VAL A 1 465 ? -27.649 -4.067 10.782 1.00 92.56 465 VAL A O 1
ATOM 3660 N N . VAL A 1 466 ? -27.602 -6.302 11.101 1.00 91.62 466 VAL A N 1
ATOM 3661 C CA . VAL A 1 466 ? -27.923 -6.703 9.727 1.00 91.62 466 VAL A CA 1
ATOM 3662 C C . VAL A 1 466 ? -29.225 -7.503 9.670 1.00 91.62 466 VAL A C 1
ATOM 3664 O O . VAL A 1 466 ? -29.604 -8.170 10.636 1.00 91.62 466 VAL A O 1
ATOM 3667 N N . ASN A 1 467 ? -29.910 -7.438 8.529 1.00 89.38 467 ASN A N 1
ATOM 3668 C CA . ASN A 1 467 ? -31.055 -8.304 8.239 1.00 89.38 467 ASN A CA 1
ATOM 3669 C C . ASN A 1 467 ? -30.597 -9.709 7.779 1.00 89.38 467 ASN A C 1
ATOM 3671 O O . ASN A 1 467 ? -29.409 -10.040 7.821 1.00 89.38 467 ASN A O 1
ATOM 3675 N N . ILE A 1 468 ? -31.541 -10.541 7.325 1.00 88.44 468 ILE A N 1
ATOM 3676 C CA . ILE A 1 468 ? -31.258 -11.891 6.806 1.00 88.44 468 ILE A CA 1
ATOM 3677 C C . ILE A 1 468 ? -30.342 -11.899 5.572 1.00 88.44 468 ILE A C 1
ATOM 3679 O O . ILE A 1 468 ? -29.559 -12.828 5.399 1.00 88.44 468 ILE A O 1
ATOM 3683 N N . ASP A 1 469 ? -30.373 -10.834 4.770 1.00 88.31 469 ASP A N 1
ATOM 3684 C CA . ASP A 1 469 ? -29.562 -10.685 3.558 1.00 88.31 469 ASP A CA 1
ATOM 3685 C C . ASP A 1 469 ? -28.183 -10.068 3.827 1.00 88.31 469 ASP A C 1
ATOM 3687 O O . ASP A 1 469 ? -27.436 -9.797 2.889 1.00 88.31 469 ASP A O 1
ATOM 3691 N N . TYR A 1 470 ? -27.821 -9.850 5.098 1.00 90.06 470 TYR A N 1
ATOM 3692 C CA . TYR A 1 470 ? -26.574 -9.198 5.512 1.00 90.06 470 TYR A CA 1
ATOM 3693 C C . TYR A 1 470 ? -26.478 -7.705 5.134 1.00 90.06 470 TYR A C 1
ATOM 3695 O O . TYR A 1 470 ? -25.391 -7.114 5.104 1.00 90.06 470 TYR A O 1
ATOM 3703 N N . VAL A 1 471 ? -27.623 -7.072 4.869 1.00 89.62 471 VAL A N 1
ATOM 3704 C CA . VAL A 1 471 ? -27.731 -5.629 4.638 1.00 89.62 471 VAL A CA 1
ATOM 3705 C C . VAL A 1 471 ? -27.759 -4.920 5.996 1.00 89.62 471 VAL A C 1
ATOM 3707 O O . VAL A 1 471 ? -28.559 -5.290 6.862 1.00 89.62 471 VAL A O 1
ATOM 3710 N N . PRO A 1 472 ? -26.905 -3.908 6.227 1.00 90.25 472 PRO A N 1
ATOM 3711 C CA . PRO A 1 472 ? -26.855 -3.195 7.499 1.00 90.25 472 PRO A CA 1
ATOM 3712 C C . PRO A 1 472 ? -28.082 -2.292 7.668 1.00 90.25 472 PRO A C 1
ATOM 3714 O O . PRO A 1 472 ? -28.344 -1.404 6.858 1.00 90.25 472 PRO A O 1
ATOM 3717 N N . ILE A 1 473 ? -28.814 -2.504 8.758 1.00 89.94 473 ILE A N 1
ATOM 3718 C CA . ILE A 1 473 ? -30.056 -1.791 9.082 1.00 89.94 473 ILE A CA 1
ATOM 3719 C C . ILE A 1 473 ? -29.883 -0.824 10.256 1.00 89.94 473 ILE A C 1
ATOM 3721 O O . ILE A 1 473 ? -30.498 0.240 10.270 1.00 89.94 473 ILE A O 1
ATOM 3725 N N . SER A 1 474 ? -29.027 -1.154 11.228 1.00 90.12 474 SER A N 1
ATOM 3726 C CA . SER A 1 474 ? -28.791 -0.314 12.406 1.00 90.12 474 SER A CA 1
ATOM 3727 C C . SER A 1 474 ? -27.398 -0.530 13.014 1.00 90.12 474 SER A C 1
ATOM 3729 O O . SER A 1 474 ? -26.583 -1.285 12.481 1.00 90.12 474 SER A O 1
ATOM 3731 N N . VAL A 1 475 ? -27.089 0.168 14.108 1.00 88.81 475 VAL A N 1
ATOM 3732 C CA . VAL A 1 475 ? -25.814 0.055 14.828 1.00 88.81 475 VAL A CA 1
ATOM 3733 C C . VAL A 1 475 ? -26.054 0.062 16.332 1.00 88.81 475 VAL A C 1
ATOM 3735 O O . VAL A 1 475 ? -26.694 0.965 16.867 1.00 88.81 475 VAL A O 1
ATOM 3738 N N . VAL A 1 476 ? -25.490 -0.927 17.021 1.00 88.94 476 VAL A N 1
ATOM 3739 C CA . VAL A 1 476 ? -25.437 -0.968 18.484 1.00 88.94 476 VAL A CA 1
ATOM 3740 C C . VAL A 1 476 ? -24.086 -0.420 18.917 1.00 88.94 476 VAL A C 1
ATOM 3742 O O . VAL A 1 476 ? -23.047 -0.978 18.576 1.00 88.94 476 VAL A O 1
ATOM 3745 N N . THR A 1 477 ? -24.082 0.676 19.668 1.00 85.81 477 THR A N 1
ATOM 3746 C CA . THR A 1 477 ? -22.866 1.283 20.239 1.00 85.81 477 THR A CA 1
ATOM 3747 C C . THR A 1 477 ? -22.814 1.059 21.746 1.00 85.81 477 THR A C 1
ATOM 3749 O O . THR A 1 477 ? -23.863 0.923 22.382 1.00 85.81 477 THR A O 1
ATOM 3752 N N . ILE A 1 478 ? -21.621 1.099 22.348 1.00 84.69 478 ILE A N 1
ATOM 3753 C CA . ILE A 1 478 ? -21.513 1.048 23.816 1.00 84.69 478 ILE A CA 1
ATOM 3754 C C . ILE A 1 478 ? -22.359 2.160 24.455 1.00 84.69 478 ILE A C 1
ATOM 3756 O O . ILE A 1 478 ? -23.129 1.888 25.368 1.00 84.69 478 ILE A O 1
ATOM 3760 N N . ASN A 1 479 ? -22.333 3.378 23.906 1.00 80.31 479 ASN A N 1
ATOM 3761 C CA . ASN A 1 479 ? -23.160 4.486 24.389 1.00 80.31 479 ASN A CA 1
ATOM 3762 C C . ASN A 1 479 ? -24.669 4.161 24.359 1.00 80.31 479 ASN A C 1
ATOM 3764 O O . ASN A 1 479 ? -25.367 4.412 25.336 1.00 80.31 479 ASN A O 1
ATOM 3768 N N . SER A 1 480 ? -25.178 3.543 23.285 1.00 84.44 480 SER A N 1
ATOM 3769 C CA . SER A 1 480 ? -26.592 3.133 23.227 1.00 84.44 480 SER A CA 1
ATOM 3770 C C . SER A 1 480 ? -26.961 2.093 24.291 1.00 84.44 480 SER A C 1
ATOM 3772 O O . SER A 1 480 ? -28.066 2.132 24.828 1.00 84.44 480 SER A O 1
ATOM 3774 N N . ILE A 1 481 ? -26.021 1.214 24.650 1.00 86.56 481 ILE A N 1
ATOM 3775 C CA . ILE A 1 481 ? -26.191 0.245 25.736 1.00 86.56 481 ILE A CA 1
ATOM 3776 C C . ILE A 1 481 ? -26.171 0.951 27.090 1.00 86.56 481 ILE A C 1
ATOM 3778 O O . ILE A 1 481 ? -27.057 0.709 27.902 1.00 86.56 481 ILE A O 1
ATOM 3782 N N . LEU A 1 482 ? -25.211 1.850 27.329 1.00 82.12 482 LEU A N 1
ATOM 3783 C CA . LEU A 1 482 ? -25.143 2.621 28.572 1.00 82.12 482 LEU A CA 1
ATOM 3784 C C . LEU A 1 482 ? -26.430 3.425 28.787 1.00 82.12 482 LEU A C 1
ATOM 3786 O O . LEU A 1 482 ? -27.007 3.350 29.864 1.00 82.12 482 LEU A O 1
ATOM 3790 N N . LYS A 1 483 ? -26.953 4.080 27.742 1.00 81.69 483 LYS A N 1
ATOM 3791 C CA . LYS A 1 483 ? -28.263 4.753 27.773 1.00 81.69 483 LYS A CA 1
ATOM 3792 C C . LYS A 1 483 ? -29.398 3.819 28.153 1.00 81.69 483 LYS A C 1
ATOM 3794 O O . LYS A 1 483 ? -30.230 4.178 28.982 1.00 81.69 483 LYS A O 1
ATOM 3799 N N . LEU A 1 484 ? -29.444 2.628 27.555 1.00 82.88 484 LEU A N 1
ATOM 3800 C CA . LEU A 1 484 ? -30.460 1.631 27.879 1.00 82.88 484 LEU A CA 1
ATOM 3801 C C . LEU A 1 484 ? -30.375 1.221 29.356 1.00 82.88 484 LEU A C 1
ATOM 3803 O O . LEU A 1 484 ? -31.402 1.193 30.033 1.00 82.88 484 LEU A O 1
ATOM 3807 N N . LEU A 1 485 ? -29.166 0.962 29.864 1.00 77.75 485 LEU A N 1
ATOM 3808 C CA . LEU A 1 485 ? -28.934 0.629 31.271 1.00 77.75 485 LEU A CA 1
ATOM 3809 C C . LEU A 1 485 ? -29.374 1.777 32.195 1.00 77.75 485 LEU A C 1
ATOM 3811 O O . LEU A 1 485 ? -30.080 1.512 33.168 1.00 77.75 485 LEU A O 1
ATOM 3815 N N . THR A 1 486 ? -29.055 3.033 31.846 1.00 73.12 486 THR A N 1
ATOM 3816 C CA . THR A 1 486 ? -29.470 4.246 32.577 1.00 73.12 486 THR A CA 1
ATOM 3817 C C . THR A 1 486 ? -30.995 4.393 32.636 1.00 73.12 486 THR A C 1
ATOM 3819 O O . THR A 1 486 ? -31.571 4.616 33.703 1.00 73.12 486 THR A O 1
ATOM 3822 N N . VAL A 1 487 ? -31.678 4.249 31.495 1.00 70.56 487 VAL A N 1
ATOM 3823 C CA . VAL A 1 487 ? -33.142 4.402 31.391 1.00 70.56 487 VAL A CA 1
ATOM 3824 C C . VAL A 1 487 ? -33.875 3.319 32.178 1.00 70.56 487 VAL A C 1
ATOM 3826 O O . VAL A 1 487 ? -34.870 3.607 32.840 1.00 70.56 487 VAL A O 1
ATOM 3829 N N . GLN A 1 488 ? -33.373 2.087 32.145 1.00 67.44 488 GLN A N 1
ATOM 3830 C CA . GLN A 1 488 ? -33.986 0.954 32.837 1.00 67.44 488 GLN A CA 1
ATOM 3831 C C . GLN A 1 488 ? -33.742 0.966 34.357 1.00 67.44 488 GLN A C 1
ATOM 3833 O O . GLN A 1 488 ? -34.282 0.105 35.046 1.00 67.44 488 GLN A O 1
ATOM 3838 N N . ARG A 1 489 ? -32.959 1.925 34.894 1.00 60.50 489 ARG A N 1
ATOM 3839 C CA . ARG A 1 489 ? -32.578 1.994 36.322 1.00 60.50 489 ARG A CA 1
ATOM 3840 C C . ARG A 1 489 ? -32.110 0.641 36.862 1.00 60.50 489 ARG A C 1
ATOM 3842 O O . ARG A 1 489 ? -32.501 0.242 37.957 1.00 60.50 489 ARG A O 1
ATOM 3849 N N . MET A 1 490 ? -31.324 -0.085 36.065 1.00 57.09 490 MET A N 1
ATOM 3850 C CA . MET A 1 490 ? -30.891 -1.422 36.454 1.00 57.09 490 MET A CA 1
ATOM 3851 C C . MET A 1 490 ? -29.991 -1.335 37.672 1.00 57.09 490 MET A C 1
ATOM 3853 O O . MET A 1 490 ? -28.951 -0.676 37.663 1.00 57.09 490 MET A O 1
ATOM 3857 N N . ASP A 1 491 ? -30.426 -2.001 38.728 1.00 49.75 491 ASP A N 1
ATOM 3858 C CA . ASP A 1 491 ? -29.735 -1.999 39.993 1.00 49.75 491 ASP A CA 1
ATOM 3859 C C . ASP A 1 491 ? -28.540 -2.959 39.956 1.00 49.75 491 ASP A C 1
ATOM 3861 O O . ASP A 1 491 ? -28.654 -4.136 40.286 1.00 49.75 491 ASP A O 1
ATOM 3865 N N . LEU A 1 492 ? -27.385 -2.454 39.522 1.00 52.09 492 LEU A N 1
ATOM 3866 C CA . LEU A 1 492 ? -26.113 -3.185 39.526 1.00 52.09 492 LEU A CA 1
ATOM 3867 C C . LEU A 1 492 ? -25.380 -3.060 40.882 1.00 52.09 492 LEU A C 1
ATOM 3869 O O . LEU A 1 492 ? -24.153 -3.053 40.903 1.00 52.09 492 LEU A O 1
ATOM 3873 N N . ARG A 1 493 ? -26.107 -2.860 41.997 1.00 40.72 493 ARG A N 1
ATOM 3874 C CA . ARG A 1 493 ? -25.528 -2.622 43.334 1.00 40.72 493 ARG A CA 1
ATOM 3875 C C . ARG A 1 493 ? -24.798 -3.798 44.011 1.00 40.72 493 ARG A C 1
ATOM 3877 O O . ARG A 1 493 ? -23.958 -3.450 44.838 1.00 40.72 493 ARG A O 1
ATOM 3884 N N . PRO A 1 494 ? -25.094 -5.097 43.791 1.00 39.41 494 PRO A N 1
ATOM 3885 C CA . PRO A 1 494 ? -24.381 -6.154 44.514 1.00 39.41 494 PRO A CA 1
ATOM 3886 C C . PRO A 1 494 ? -22.910 -6.264 44.114 1.00 39.41 494 PRO A C 1
ATOM 3888 O O . PRO A 1 494 ? -22.642 -6.326 42.891 1.00 39.41 494 PRO A O 1
#

Sequence (494 aa):
MDRQTYHTSTTNQQKSYQTVMKVIFALAIIGILAFVLYTPTEAKKGPTITDKVYFDIEIGGEEVGRVVMGLYGKTVPKTAENFKQLCTGEKGIGQSGKALHYQGSKFHRIIPNFMIQGGDFTRGDGTGGESIYGKKFDDESFKLKHTKPGLLSMANSGPNTNGSQFFITTVVTSWLDGRHVVFGEILEGMEIIKKIEAVGSQSGTPSKTVVISASGVLSEEREKKMITNNINSFFKNTKISGLSQKENQMLLNMNPREFSKILKESGILFSKYPASLIIQNRPNKLFSISKDDSLWNAISYMDSSSSRLFVLDHHQTIINLLSESDIINLVAQNIHLLGEIRSKTIQQIGLCSAPVKVYNKDMRVITVLELLLQKNVSAVPIIDQTDNKLIANFSVSNLKGLGENNFSELMLPVYEYLQFQSIKEMNKKQSSLEKSFHPLVLHEWDTFENAIFKLAATKVHQLWVVNIDYVPISVVTINSILKLLTVQRMDLRP

pLDDT: mean 73.29, std 23.73, range [29.73, 98.81]